Protein AF-A0A0F9ZQS3-F1 (afdb_monomer_lite)

Structure (mmCIF, N/CA/C/O backbone):
data_AF-A0A0F9ZQS3-F1
#
_entry.id   AF-A0A0F9ZQS3-F1
#
loop_
_atom_site.group_PDB
_atom_site.id
_atom_site.type_symbol
_atom_site.label_atom_id
_atom_site.label_alt_id
_atom_site.label_comp_id
_atom_site.label_asym_id
_atom_site.label_entity_id
_atom_site.label_seq_id
_atom_site.pdbx_PDB_ins_code
_atom_site.Cartn_x
_atom_site.Cartn_y
_atom_site.Cartn_z
_atom_site.occupancy
_atom_site.B_iso_or_equiv
_atom_site.auth_seq_id
_atom_site.auth_comp_id
_atom_site.auth_asym_id
_atom_site.auth_atom_id
_atom_site.pdbx_PDB_model_num
ATOM 1 N N . MET A 1 1 ? -24.249 8.507 38.087 1.00 80.94 1 MET A N 1
ATOM 2 C CA . MET A 1 1 ? -22.939 7.955 37.722 1.00 80.94 1 MET A CA 1
ATOM 3 C C . MET A 1 1 ? -21.894 8.918 38.220 1.00 80.94 1 MET A C 1
ATOM 5 O O . MET A 1 1 ? -21.803 10.030 37.707 1.00 80.94 1 MET A O 1
ATOM 9 N N . ASN A 1 2 ? -21.145 8.497 39.229 1.00 89.81 2 ASN A N 1
ATOM 10 C CA . ASN A 1 2 ? -20.009 9.247 39.745 1.00 89.81 2 ASN A CA 1
ATOM 11 C C . ASN A 1 2 ? -18.725 8.666 39.154 1.00 89.81 2 ASN A C 1
ATOM 13 O O . ASN A 1 2 ? -18.657 7.474 38.845 1.00 89.81 2 ASN A O 1
ATOM 17 N N . TYR A 1 3 ? -17.706 9.505 38.989 1.00 93.06 3 TYR A N 1
ATOM 18 C CA . TYR A 1 3 ? -16.389 9.044 38.575 1.00 93.06 3 TYR A CA 1
ATOM 19 C C . TYR A 1 3 ? -15.272 9.808 39.286 1.00 93.06 3 TYR A C 1
ATOM 21 O O . TYR A 1 3 ? -15.442 10.948 39.716 1.00 93.06 3 TYR A O 1
ATOM 29 N N . SER A 1 4 ? -14.112 9.169 39.391 1.00 93.81 4 SER A N 1
ATOM 30 C CA . SER A 1 4 ? -12.874 9.753 39.911 1.00 93.81 4 SER A CA 1
ATOM 31 C C . SER A 1 4 ? -11.750 9.518 38.911 1.00 93.81 4 SER A C 1
ATOM 33 O O . SER A 1 4 ? -11.665 8.440 38.332 1.00 93.81 4 SER A O 1
ATOM 35 N N . VAL A 1 5 ? -10.901 10.523 38.681 1.00 94.62 5 VAL A N 1
ATOM 36 C CA . VAL A 1 5 ? -9.809 10.453 37.699 1.00 94.62 5 VAL A CA 1
ATOM 37 C C . VAL A 1 5 ? -8.471 10.572 38.415 1.00 94.62 5 VAL A C 1
ATOM 39 O O . VAL A 1 5 ? -8.248 11.510 39.179 1.00 94.62 5 VAL A O 1
ATOM 42 N N . LYS A 1 6 ? -7.559 9.647 38.127 1.00 94.12 6 LYS A N 1
ATOM 43 C CA . LYS A 1 6 ? -6.174 9.650 38.592 1.00 94.12 6 LYS A CA 1
ATOM 44 C C . LYS A 1 6 ? -5.240 9.699 37.385 1.00 94.12 6 LYS A C 1
ATOM 46 O O . LYS A 1 6 ? -5.278 8.808 36.541 1.00 94.12 6 LYS A O 1
ATOM 51 N N . LYS A 1 7 ? -4.386 10.725 37.309 1.00 91.00 7 LYS A N 1
ATOM 52 C CA . LYS A 1 7 ? -3.303 10.789 36.314 1.00 91.00 7 LYS A CA 1
ATOM 53 C C . LYS A 1 7 ? -2.176 9.834 36.712 1.00 91.00 7 LYS A C 1
ATOM 55 O O . LYS A 1 7 ? -1.839 9.732 37.893 1.00 91.00 7 LYS A O 1
ATOM 60 N N . LEU A 1 8 ? -1.621 9.141 35.730 1.00 89.62 8 LEU A N 1
ATOM 61 C CA . LEU A 1 8 ? -0.512 8.201 35.849 1.00 89.62 8 LEU A CA 1
ATOM 62 C C . LEU A 1 8 ? 0.637 8.650 34.930 1.00 89.62 8 LEU A C 1
ATOM 64 O O . LEU A 1 8 ? 0.462 9.532 34.088 1.00 89.62 8 LEU A O 1
ATOM 68 N N . GLU A 1 9 ? 1.809 8.036 35.089 1.00 87.06 9 GLU A N 1
ATOM 69 C CA . GLU A 1 9 ? 2.960 8.259 34.205 1.00 87.06 9 GLU A CA 1
ATOM 70 C C . GLU A 1 9 ? 2.652 7.853 32.751 1.00 87.06 9 GLU A C 1
ATOM 72 O O . GLU A 1 9 ? 1.685 7.135 32.477 1.00 87.06 9 GLU A O 1
ATOM 77 N N . LYS A 1 10 ? 3.491 8.301 31.805 1.00 86.00 10 LYS A N 1
ATOM 78 C CA . LYS A 1 10 ? 3.390 7.954 30.371 1.00 86.00 10 LYS A CA 1
ATOM 79 C C . LYS A 1 10 ? 2.022 8.299 29.758 1.00 86.00 10 LYS A C 1
ATOM 81 O O . LYS A 1 10 ? 1.473 7.547 28.949 1.00 86.00 10 LYS A O 1
ATOM 86 N N . SER A 1 11 ? 1.454 9.431 30.183 1.00 90.62 11 SER A N 1
ATOM 87 C CA . SER A 1 11 ? 0.156 9.947 29.717 1.00 90.62 11 SER A CA 1
ATOM 88 C C . SER A 1 11 ? -1.007 8.969 29.895 1.00 90.62 11 SER A C 1
ATOM 90 O O . SER A 1 11 ? -1.906 8.894 29.056 1.00 90.62 11 SER A O 1
ATOM 92 N N . GLN A 1 12 ? -1.001 8.191 30.974 1.00 92.19 12 GLN A N 1
ATOM 93 C CA . GLN A 1 12 ? -2.113 7.309 31.309 1.00 92.19 12 GLN A CA 1
ATOM 94 C C . GLN A 1 12 ? -3.057 7.968 32.315 1.00 92.19 12 GLN A C 1
ATOM 96 O O . GLN A 1 12 ? -2.654 8.772 33.157 1.00 92.19 12 GLN A O 1
ATOM 101 N N . ILE A 1 13 ? -4.332 7.603 32.245 1.00 94.00 13 ILE A N 1
ATOM 102 C CA . ILE A 1 13 ? -5.320 7.921 33.274 1.00 94.00 13 ILE A CA 1
ATOM 103 C C . ILE A 1 13 ? -5.977 6.634 33.761 1.00 94.00 13 ILE A C 1
ATOM 105 O O . ILE A 1 13 ? -6.231 5.723 32.974 1.00 94.00 13 ILE A O 1
ATOM 109 N N . GLU A 1 14 ? -6.258 6.571 35.058 1.00 96.19 14 GLU A N 1
ATOM 110 C CA . GLU A 1 14 ? -7.150 5.586 35.664 1.00 96.19 14 GLU A CA 1
ATOM 111 C C . GLU A 1 14 ? -8.423 6.307 36.107 1.00 96.19 14 GLU A C 1
ATOM 113 O O . GLU A 1 14 ? -8.365 7.314 36.814 1.00 96.19 14 GLU A O 1
ATOM 118 N N . VAL A 1 15 ? -9.573 5.798 35.683 1.00 96.50 15 VAL A N 1
ATOM 119 C CA . VAL A 1 15 ? -10.887 6.361 35.975 1.00 96.50 15 VAL A CA 1
ATOM 120 C C . VAL A 1 15 ? -11.696 5.324 36.735 1.00 96.50 15 VAL A C 1
ATOM 122 O O . VAL A 1 15 ? -11.997 4.261 36.198 1.00 96.50 15 VAL A O 1
ATOM 125 N N . GLY A 1 16 ? -12.030 5.611 37.989 1.00 96.25 16 GLY A N 1
ATOM 126 C CA . GLY A 1 16 ? -12.940 4.788 38.780 1.00 96.25 16 GLY A CA 1
ATOM 127 C C . GLY A 1 16 ? -14.374 5.249 38.569 1.00 96.25 16 GLY A C 1
ATOM 128 O O . GLY A 1 16 ? -14.658 6.421 38.801 1.00 96.25 16 GLY A O 1
ATOM 129 N N . PHE A 1 17 ? -15.254 4.346 38.156 1.00 97.12 17 PHE A N 1
ATOM 130 C CA . PHE A 1 17 ? -16.676 4.587 37.938 1.00 97.12 17 PHE A CA 1
ATOM 131 C C . PHE A 1 17 ? -17.516 3.929 39.029 1.00 97.12 17 PHE A C 1
ATOM 133 O O . PHE A 1 17 ? -17.255 2.793 39.432 1.00 97.12 17 PHE A O 1
ATOM 140 N N . GLU A 1 18 ? -18.558 4.641 39.446 1.00 97.06 18 GLU A N 1
ATOM 141 C CA . GLU A 1 18 ? -19.598 4.153 40.343 1.00 97.06 18 GLU A CA 1
ATOM 142 C C . GLU A 1 18 ? -20.972 4.447 39.737 1.00 97.06 18 GLU A C 1
ATOM 144 O O . GLU A 1 18 ? -21.363 5.608 39.550 1.00 97.06 18 GLU A O 1
ATOM 149 N N . LEU A 1 19 ? -21.696 3.378 39.411 1.00 96.12 19 LEU A N 1
ATOM 150 C CA . LEU A 1 19 ? -23.098 3.445 39.010 1.00 96.12 19 LEU A CA 1
ATOM 151 C C . LEU A 1 19 ? -23.947 3.046 40.206 1.00 96.12 19 LEU A C 1
ATOM 153 O O . LEU A 1 19 ? -23.689 2.008 40.823 1.00 96.12 19 LEU A O 1
ATOM 157 N N . SER A 1 20 ? -24.962 3.854 40.511 1.00 96.19 20 SER A N 1
ATOM 158 C CA . SER A 1 20 ? -25.893 3.527 41.591 1.00 96.19 20 SER A CA 1
ATOM 159 C C . SER A 1 20 ? -26.651 2.229 41.289 1.00 96.19 20 SER A C 1
ATOM 161 O O . SER A 1 20 ? -26.634 1.721 40.164 1.00 96.19 20 SER A O 1
ATOM 163 N N . VAL A 1 21 ? -27.329 1.682 42.300 1.00 94.69 21 VAL A N 1
ATOM 164 C CA . VAL A 1 21 ? -28.137 0.464 42.135 1.00 94.69 21 VAL A CA 1
ATOM 165 C C . VAL A 1 21 ? -29.198 0.671 41.054 1.00 94.69 21 VAL A C 1
ATOM 167 O O . VAL A 1 21 ? -29.374 -0.189 40.198 1.00 94.69 21 VAL A O 1
ATOM 170 N N . GLU A 1 22 ? -29.855 1.831 41.050 1.00 94.31 22 GLU A N 1
ATOM 171 C CA . GLU A 1 22 ? -30.892 2.180 40.078 1.00 94.31 22 GLU A CA 1
ATOM 172 C C . GLU A 1 22 ? -30.323 2.276 38.659 1.00 94.31 22 GLU A C 1
ATOM 174 O O . GLU A 1 22 ? -30.902 1.735 37.719 1.00 94.31 22 GLU A O 1
ATOM 179 N N . GLU A 1 23 ? -29.162 2.920 38.502 1.00 93.50 23 GLU A N 1
ATOM 180 C CA . GLU A 1 23 ? -28.501 3.052 37.202 1.00 93.50 23 GLU A CA 1
ATOM 181 C C . GLU A 1 23 ? -28.057 1.695 36.656 1.00 93.50 23 GLU A C 1
ATOM 183 O O . GLU A 1 23 ? -28.230 1.422 35.468 1.00 93.50 23 GLU A O 1
ATOM 188 N N . PHE A 1 24 ? -27.490 0.835 37.507 1.00 95.00 24 PHE A N 1
ATOM 189 C CA . PHE A 1 24 ? -27.045 -0.491 37.092 1.00 95.00 24 PHE A CA 1
ATOM 190 C C . PHE A 1 24 ? -28.222 -1.420 36.771 1.00 95.00 24 PHE A C 1
ATOM 192 O O . PHE A 1 24 ? -28.154 -2.173 35.797 1.00 95.00 24 PHE A O 1
ATOM 199 N N . GLU A 1 25 ? -29.334 -1.312 37.501 1.00 93.44 25 GLU A N 1
ATOM 200 C CA . GLU A 1 25 ? -30.552 -2.078 37.226 1.00 93.44 25 GLU A CA 1
ATOM 201 C C . GLU A 1 25 ? -31.089 -1.803 35.811 1.00 93.44 25 GLU A C 1
ATOM 203 O O . GLU A 1 25 ? -31.511 -2.730 35.116 1.00 93.44 25 GLU A O 1
ATOM 208 N N . GLU A 1 26 ? -30.984 -0.571 35.300 1.00 94.38 26 GLU A N 1
ATOM 209 C CA . GLU A 1 26 ? -31.331 -0.297 33.900 1.00 94.38 26 GLU A CA 1
ATOM 210 C C . GLU A 1 26 ? -30.480 -1.093 32.902 1.00 94.38 26 GLU A C 1
ATOM 212 O O . GLU A 1 26 ? -30.973 -1.494 31.841 1.00 94.38 26 GLU A O 1
ATOM 217 N N . TYR A 1 27 ? -29.194 -1.290 33.197 1.00 94.56 27 TYR A N 1
ATOM 218 C CA . TYR A 1 27 ? -28.303 -2.085 32.354 1.00 94.56 27 TYR A CA 1
ATOM 219 C C . TYR A 1 27 ? -28.609 -3.576 32.462 1.00 94.56 27 TYR A C 1
ATOM 221 O O . TYR A 1 27 ? -28.583 -4.252 31.436 1.00 94.56 27 TYR A O 1
ATOM 229 N N . ILE A 1 28 ? -29.010 -4.067 33.637 1.00 92.12 28 ILE A N 1
ATOM 230 C CA . ILE A 1 28 ? -29.508 -5.440 33.815 1.00 92.12 28 ILE A CA 1
ATOM 231 C C . ILE A 1 28 ? -30.759 -5.670 32.958 1.00 92.12 28 ILE A C 1
ATOM 233 O O . ILE A 1 28 ? -30.853 -6.671 32.248 1.00 92.12 28 ILE A O 1
ATOM 237 N N . GLN A 1 29 ? -31.695 -4.717 32.930 1.00 90.81 29 GLN A N 1
ATOM 238 C CA . GLN A 1 29 ? -32.882 -4.815 32.074 1.00 90.81 29 GLN A CA 1
ATOM 239 C C . GLN A 1 29 ? -32.531 -4.794 30.576 1.00 90.81 29 GLN A C 1
ATOM 241 O O . GLN A 1 29 ? -33.141 -5.528 29.794 1.00 90.81 29 GLN A O 1
ATOM 246 N N . LYS A 1 30 ? -31.545 -3.985 30.166 1.00 91.50 30 LYS A N 1
ATOM 247 C CA . LYS A 1 30 ? -31.043 -3.944 28.779 1.00 91.50 30 LYS A CA 1
ATOM 248 C C . LYS A 1 30 ? -30.341 -5.253 28.397 1.00 91.50 30 LYS A C 1
ATOM 250 O O . LYS A 1 30 ? -30.607 -5.772 27.316 1.00 91.50 30 LYS A O 1
ATOM 255 N N . ALA A 1 31 ? -29.526 -5.814 29.288 1.00 91.25 31 ALA A N 1
ATOM 256 C CA . ALA A 1 31 ? -28.877 -7.110 29.102 1.00 91.25 31 ALA A CA 1
ATOM 257 C C . ALA A 1 31 ? -29.905 -8.243 28.980 1.00 91.25 31 ALA A C 1
ATOM 259 O O . ALA A 1 31 ? -29.825 -9.045 28.056 1.00 91.25 31 ALA A O 1
ATOM 260 N N . LEU A 1 32 ? -30.939 -8.262 29.830 1.00 88.19 32 LEU A N 1
ATOM 261 C CA . LEU A 1 32 ? -32.044 -9.225 29.731 1.00 88.19 32 LEU A CA 1
ATOM 262 C C . LEU A 1 32 ? -32.751 -9.165 28.372 1.00 88.19 32 LEU A C 1
ATOM 264 O O . LEU A 1 32 ? -33.081 -10.207 27.807 1.00 88.19 32 LEU A O 1
ATOM 268 N N . LEU A 1 33 ? -33.004 -7.962 27.848 1.00 87.00 33 LEU A N 1
ATOM 269 C CA . LEU A 1 33 ? -33.608 -7.786 26.524 1.00 87.00 33 LEU A CA 1
ATOM 270 C C . LEU A 1 33 ? -32.687 -8.303 25.414 1.00 87.00 33 LEU A C 1
ATOM 272 O O . LEU A 1 33 ? -33.154 -9.036 24.547 1.00 87.00 33 LEU A O 1
ATOM 276 N N . HIS A 1 34 ? -31.395 -7.979 25.480 1.00 86.69 34 HIS A N 1
ATOM 277 C CA . HIS A 1 34 ? -30.397 -8.442 24.517 1.00 86.69 34 HIS A CA 1
ATOM 278 C C . HIS A 1 34 ? -30.266 -9.977 24.513 1.00 86.69 34 HIS A C 1
ATOM 280 O O . HIS A 1 34 ? -30.333 -10.622 23.464 1.00 86.69 34 HIS A O 1
ATOM 286 N N . LEU A 1 35 ? -30.172 -10.590 25.693 1.00 85.81 35 LEU A N 1
ATOM 287 C CA . LEU A 1 35 ? -30.053 -12.041 25.849 1.00 85.81 35 LEU A CA 1
ATOM 288 C C . LEU A 1 35 ? -31.325 -12.772 25.400 1.00 85.81 35 LEU A C 1
ATOM 290 O O . LEU A 1 35 ? -31.248 -13.824 24.766 1.00 85.81 35 LEU A O 1
ATOM 294 N N . LYS A 1 36 ? -32.506 -12.199 25.645 1.00 84.19 36 LYS A N 1
ATOM 295 C CA . LYS A 1 36 ? -33.800 -12.768 25.232 1.00 84.19 36 LYS A CA 1
ATOM 296 C C . LYS A 1 36 ? -33.922 -12.992 23.715 1.00 84.19 36 LYS A C 1
ATOM 298 O O . LYS A 1 36 ? -34.665 -13.880 23.290 1.00 84.19 36 LYS A O 1
ATOM 303 N N . GLU A 1 37 ? -33.215 -12.217 22.895 1.00 81.50 37 GLU A N 1
ATOM 304 C CA . GLU A 1 37 ? -33.188 -12.401 21.436 1.00 81.50 37 GLU A CA 1
ATOM 305 C C . GLU A 1 37 ? -32.351 -13.619 21.006 1.00 81.50 37 GLU A C 1
ATOM 307 O O . GLU A 1 37 ? -32.616 -14.232 19.965 1.00 81.50 37 GLU A O 1
ATOM 312 N N . HIS A 1 38 ? -31.388 -14.022 21.835 1.00 79.75 38 HIS A N 1
ATOM 313 C CA . HIS A 1 38 ? -30.375 -15.022 21.500 1.00 79.75 38 HIS A CA 1
ATOM 314 C C . HIS A 1 38 ? -30.602 -16.377 22.188 1.00 79.75 38 HIS A C 1
ATOM 316 O O . HIS A 1 38 ? -30.245 -17.417 21.625 1.00 79.75 38 HIS A O 1
ATOM 322 N N . VAL A 1 39 ? -31.253 -16.388 23.354 1.00 78.88 39 VAL A N 1
ATOM 323 C CA . VAL A 1 39 ? -31.524 -17.599 24.142 1.00 78.88 39 VAL A CA 1
ATOM 324 C C . VAL A 1 39 ? -32.628 -18.445 23.493 1.00 78.88 39 VAL A C 1
ATOM 326 O O . VAL A 1 39 ? -33.702 -17.953 23.136 1.00 78.88 39 VAL A O 1
ATOM 329 N N . LYS A 1 40 ? -32.363 -19.747 23.338 1.00 76.06 40 LYS A N 1
ATOM 330 C CA . LYS A 1 40 ? -33.355 -20.752 22.929 1.00 76.06 40 LYS A CA 1
ATOM 331 C C . LYS A 1 40 ? -33.864 -21.470 24.176 1.00 76.06 40 LYS A C 1
ATOM 333 O O . LYS A 1 40 ? -33.066 -22.085 24.864 1.00 76.06 40 LYS A O 1
ATOM 338 N N . ILE A 1 41 ? -35.172 -21.414 24.422 1.00 78.88 41 ILE A N 1
ATOM 339 C CA . ILE A 1 41 ? -35.835 -22.187 25.481 1.00 78.88 41 ILE A CA 1
ATOM 340 C C . ILE A 1 41 ? -36.917 -23.053 24.842 1.00 78.88 41 ILE A C 1
ATOM 342 O O . ILE A 1 41 ? -37.718 -22.553 24.043 1.00 78.88 41 ILE A O 1
ATOM 346 N N . ASP A 1 42 ? -36.943 -24.337 25.195 1.00 74.81 42 ASP A N 1
ATOM 347 C CA . ASP A 1 42 ? -37.935 -25.287 24.697 1.00 74.81 42 ASP A CA 1
ATOM 348 C C . ASP A 1 42 ? -39.362 -24.826 25.036 1.00 74.81 42 ASP A C 1
ATOM 350 O O . ASP A 1 42 ? -39.672 -24.427 26.159 1.00 74.81 42 ASP A O 1
ATOM 354 N N . GLY A 1 43 ? -40.240 -24.838 24.030 1.00 77.69 43 GLY A N 1
ATOM 355 C CA . GLY A 1 43 ? -41.625 -24.365 24.144 1.00 77.69 43 GLY A CA 1
ATOM 356 C C . GLY A 1 43 ? -41.843 -22.872 23.860 1.00 77.69 43 GLY A C 1
ATOM 357 O O . GLY A 1 43 ? -42.996 -22.450 23.774 1.00 77.69 43 GLY A O 1
ATOM 358 N N . PHE A 1 44 ? -40.789 -22.073 23.638 1.00 77.12 44 PHE A N 1
ATOM 359 C CA . PHE A 1 44 ? -40.908 -20.642 23.326 1.00 77.12 44 PHE A CA 1
ATOM 360 C C . PHE A 1 44 ? -40.235 -20.266 22.001 1.00 77.12 44 PHE A C 1
ATOM 362 O O . PHE A 1 44 ? -39.130 -20.692 21.673 1.00 77.12 44 PHE A O 1
ATOM 369 N N . ARG A 1 45 ? -40.890 -19.391 21.227 1.00 75.19 45 ARG A N 1
ATOM 370 C CA . ARG A 1 45 ? -40.279 -18.771 20.042 1.00 75.19 45 ARG A CA 1
ATOM 371 C C . ARG A 1 45 ? -39.216 -17.759 20.493 1.00 75.19 45 ARG A C 1
ATOM 373 O O . ARG A 1 45 ? -39.478 -16.975 21.406 1.00 75.19 45 ARG A O 1
ATOM 380 N N . LYS A 1 46 ? -38.049 -17.746 19.830 1.00 72.06 46 LYS A N 1
ATOM 381 C CA . LYS A 1 46 ? -36.976 -16.752 20.054 1.00 72.06 46 LYS A CA 1
ATOM 382 C C . LYS A 1 46 ? -37.549 -15.332 20.142 1.00 72.06 46 LYS A C 1
ATOM 384 O O . LYS A 1 46 ? -38.392 -14.970 19.321 1.00 72.06 46 LYS A O 1
ATOM 389 N N . GLY A 1 47 ? -37.120 -14.562 21.142 1.00 71.69 47 GLY A N 1
ATOM 390 C CA . GLY A 1 47 ? -37.620 -13.207 21.399 1.00 71.69 47 GLY A CA 1
ATOM 391 C C . GLY A 1 47 ? -38.950 -13.120 22.165 1.00 71.69 47 GLY A C 1
ATOM 392 O O . GLY A 1 47 ? -39.312 -12.033 22.600 1.00 71.69 47 GLY A O 1
ATOM 393 N N . ASN A 1 48 ? -39.657 -14.229 22.419 1.00 79.31 48 ASN A N 1
ATOM 394 C CA . ASN A 1 48 ? -40.919 -14.250 23.185 1.00 79.31 48 ASN A CA 1
ATOM 395 C C . ASN A 1 48 ? -40.819 -14.992 24.527 1.00 79.31 48 ASN A C 1
ATOM 397 O O . ASN A 1 48 ? -41.830 -15.283 25.161 1.00 79.31 48 ASN A O 1
ATOM 401 N N . VAL A 1 49 ? -39.601 -15.264 24.990 1.00 81.25 49 VAL A N 1
ATOM 402 C CA . VAL A 1 49 ? -39.350 -15.897 26.288 1.00 81.25 49 VAL A CA 1
ATOM 403 C C . VAL A 1 49 ? -39.655 -14.910 27.441 1.00 81.25 49 VAL A C 1
ATOM 405 O O . VAL A 1 49 ? -39.272 -13.734 27.353 1.00 81.25 49 VAL A O 1
ATOM 408 N N . PRO A 1 50 ? -40.351 -15.324 28.518 1.00 82.81 50 PRO A N 1
ATOM 409 C CA . PRO A 1 50 ? -40.511 -14.525 29.737 1.00 82.81 50 PRO A CA 1
ATOM 410 C C . PRO A 1 50 ? -39.163 -14.207 30.406 1.00 82.81 50 PRO A C 1
ATOM 412 O O . PRO A 1 50 ? -38.283 -15.062 30.449 1.00 82.81 50 PRO A O 1
ATOM 415 N N . LYS A 1 51 ? -39.001 -12.996 30.962 1.00 80.19 51 LYS A N 1
ATOM 416 C CA . LYS A 1 51 ? -37.722 -12.525 31.540 1.00 80.19 51 LYS A CA 1
ATOM 417 C C . LYS A 1 51 ? -37.172 -13.450 32.633 1.00 80.19 51 LYS A C 1
ATOM 419 O O . LYS A 1 51 ? -35.986 -13.742 32.632 1.00 80.19 51 LYS A O 1
ATOM 424 N N . GLU A 1 52 ? -38.042 -13.952 33.505 1.00 81.62 52 GLU A N 1
ATOM 425 C CA . GLU A 1 52 ? -37.675 -14.859 34.603 1.00 81.62 52 GLU A CA 1
ATOM 426 C C . GLU A 1 52 ? -37.093 -16.187 34.098 1.00 81.62 52 GLU A C 1
ATOM 428 O O . GLU A 1 52 ? -36.182 -16.744 34.703 1.00 81.62 52 GLU A O 1
ATOM 433 N N . MET A 1 53 ? -37.582 -16.680 32.955 1.00 80.06 53 MET A N 1
ATOM 434 C CA . MET A 1 53 ? -37.067 -17.902 32.331 1.00 80.06 53 MET A CA 1
ATOM 435 C C . MET A 1 53 ? -35.722 -17.655 31.646 1.00 80.06 53 MET A C 1
ATOM 437 O O . MET A 1 53 ? -34.846 -18.507 31.722 1.00 80.06 53 MET A O 1
ATOM 441 N N . VAL A 1 54 ? -35.526 -16.475 31.043 1.00 81.38 54 VAL A N 1
ATOM 442 C CA . VAL A 1 54 ? -34.220 -16.067 30.496 1.00 81.38 54 VAL A CA 1
ATOM 443 C C . VAL A 1 54 ? -33.180 -15.947 31.610 1.00 81.38 54 VAL A C 1
ATOM 445 O O . VAL A 1 54 ? -32.084 -16.474 31.468 1.00 81.38 54 VAL A O 1
ATOM 448 N N . GLU A 1 55 ? -33.519 -15.307 32.733 1.00 81.88 55 GLU A N 1
ATOM 449 C CA . GLU A 1 55 ? -32.613 -15.172 33.884 1.00 81.88 55 GLU A CA 1
ATOM 450 C C . GLU A 1 55 ? -32.240 -16.541 34.475 1.00 81.88 55 GLU A C 1
ATOM 452 O O . GLU A 1 55 ? -31.079 -16.774 34.813 1.00 81.88 55 GLU A O 1
ATOM 457 N N . LYS A 1 56 ? -33.203 -17.468 34.546 1.00 84.19 56 LYS A N 1
ATOM 458 C CA . LYS A 1 56 ? -32.977 -18.831 35.042 1.00 84.19 56 LYS A CA 1
ATOM 459 C C . LYS A 1 56 ? -32.097 -19.671 34.110 1.00 84.19 56 LYS A C 1
ATOM 461 O O . LYS A 1 56 ? -31.276 -20.432 34.607 1.00 84.19 56 LYS A O 1
ATOM 466 N N . GLU A 1 57 ? -32.269 -19.530 32.797 1.00 84.81 57 GLU A N 1
ATOM 467 C CA . GLU A 1 57 ? -31.519 -20.288 31.785 1.00 84.81 57 GLU A CA 1
ATOM 468 C C . GLU A 1 57 ? -30.090 -19.760 31.599 1.00 84.81 57 GLU A C 1
ATOM 470 O O . GLU A 1 57 ? -29.139 -20.532 31.539 1.00 84.81 57 GLU A O 1
ATOM 475 N N . VAL A 1 58 ? -29.920 -18.435 31.526 1.00 83.50 58 VAL A N 1
ATOM 476 C CA . VAL A 1 58 ? -28.607 -17.798 31.316 1.00 83.50 58 VAL A CA 1
ATOM 477 C C . VAL A 1 58 ? -27.761 -17.825 32.588 1.00 83.50 58 VAL A C 1
ATOM 479 O O . VAL A 1 58 ? -26.531 -17.850 32.521 1.00 83.50 58 VAL A O 1
ATOM 482 N N . GLY A 1 59 ? -28.411 -17.846 33.749 1.00 86.06 59 GLY A N 1
ATOM 483 C CA . GLY A 1 59 ? -27.757 -17.748 35.041 1.00 86.06 59 GLY A CA 1
ATOM 484 C C . GLY A 1 59 ? -27.459 -16.298 35.421 1.00 86.06 59 GLY A C 1
ATOM 485 O O . GLY A 1 59 ? -27.138 -15.442 34.592 1.00 86.06 59 GLY A O 1
ATOM 486 N N . GLN A 1 60 ? -27.560 -16.024 36.721 1.00 86.56 60 GLN A N 1
ATOM 487 C CA . GLN A 1 60 ? -27.434 -14.677 37.275 1.00 86.56 60 GLN A CA 1
ATOM 488 C C . GLN A 1 60 ? -26.058 -14.048 37.006 1.00 86.56 60 GLN A C 1
ATOM 490 O O . GLN A 1 60 ? -25.970 -12.848 36.773 1.00 86.56 60 GLN A O 1
ATOM 495 N N . GLU A 1 61 ? -24.991 -14.846 37.022 1.00 86.81 61 GLU A N 1
ATOM 496 C CA . GLU A 1 61 ? -23.624 -14.370 36.793 1.00 86.81 61 GLU A CA 1
ATOM 497 C C . GLU A 1 61 ? -23.424 -13.852 35.364 1.00 86.81 61 GLU A C 1
ATOM 499 O O . GLU A 1 61 ? -23.006 -12.712 35.183 1.00 86.81 61 GLU A O 1
ATOM 504 N N . ASN A 1 62 ? -23.812 -14.636 34.355 1.00 87.62 62 ASN A N 1
ATOM 505 C CA . ASN A 1 62 ? -23.708 -14.244 32.947 1.00 87.62 62 ASN A CA 1
ATOM 506 C C . ASN A 1 62 ? -24.549 -13.002 32.638 1.00 87.62 62 ASN A C 1
ATOM 508 O O . ASN A 1 62 ? -24.105 -12.114 31.912 1.00 87.62 62 ASN A O 1
ATOM 512 N N . LEU A 1 63 ? -25.748 -12.908 33.224 1.00 90.38 63 LEU A N 1
ATOM 513 C CA . LEU A 1 63 ? -26.584 -11.719 33.089 1.00 90.38 63 LEU A CA 1
ATOM 514 C C . LEU A 1 63 ? -25.904 -10.475 33.676 1.00 90.38 63 LEU A C 1
ATOM 516 O O . LEU A 1 63 ? -25.940 -9.406 33.067 1.00 90.38 63 LEU A O 1
ATOM 520 N N . LEU A 1 64 ? -25.302 -10.603 34.861 1.00 92.62 64 LEU A N 1
ATOM 521 C CA . LEU A 1 64 ? -24.582 -9.502 35.492 1.00 92.62 64 LEU A CA 1
ATOM 522 C C . LEU A 1 64 ? -23.354 -9.099 34.671 1.00 92.62 64 LEU A C 1
ATOM 524 O O . LEU A 1 64 ? -23.142 -7.904 34.502 1.00 92.62 64 LEU A O 1
ATOM 528 N N . MET A 1 65 ? -22.594 -10.049 34.121 1.00 91.31 65 MET A N 1
ATOM 529 C CA . MET A 1 65 ? -21.443 -9.753 33.257 1.00 91.31 65 MET A CA 1
ATOM 530 C C . MET A 1 65 ? -21.858 -9.002 31.987 1.00 91.31 65 MET A C 1
ATOM 532 O O . MET A 1 65 ? -21.313 -7.937 31.714 1.00 91.31 65 MET A O 1
ATOM 536 N N . GLU A 1 66 ? -22.895 -9.468 31.284 1.00 91.88 66 GLU A N 1
ATOM 537 C CA . GLU A 1 66 ? -23.442 -8.787 30.099 1.00 91.88 66 GLU A CA 1
ATOM 538 C C . GLU A 1 66 ? -23.912 -7.357 30.434 1.00 91.88 66 GLU A C 1
ATOM 540 O O . GLU A 1 66 ? -23.642 -6.394 29.711 1.00 91.88 66 GLU A O 1
ATOM 545 N N . ALA A 1 67 ? -24.597 -7.190 31.570 1.00 93.94 67 ALA A N 1
ATOM 546 C CA . ALA A 1 67 ? -25.004 -5.877 32.061 1.00 93.94 67 ALA A CA 1
ATOM 547 C C . ALA A 1 67 ? -23.796 -4.990 32.395 1.00 93.94 67 ALA A C 1
ATOM 549 O O . ALA A 1 67 ? -23.812 -3.792 32.101 1.00 93.94 67 ALA A O 1
ATOM 550 N N . GLY A 1 68 ? -22.755 -5.576 32.990 1.00 94.00 68 GLY A N 1
ATOM 551 C CA . GLY A 1 68 ? -21.483 -4.933 33.294 1.00 94.00 68 GLY A CA 1
ATOM 552 C C . GLY A 1 68 ? -20.803 -4.405 32.037 1.00 94.00 68 GLY A C 1
ATOM 553 O O . GLY A 1 68 ? -20.477 -3.221 31.986 1.00 94.00 68 GLY A O 1
ATOM 554 N N . ASP A 1 69 ? -20.679 -5.221 30.995 1.00 93.44 69 ASP A N 1
ATOM 555 C CA . ASP A 1 69 ? -20.047 -4.835 29.728 1.00 93.44 69 ASP A CA 1
ATOM 556 C C . ASP A 1 69 ? -20.795 -3.687 29.038 1.00 93.44 69 ASP A C 1
ATOM 558 O O . ASP A 1 69 ? -20.192 -2.695 28.603 1.00 93.44 69 ASP A O 1
ATOM 562 N N . LEU A 1 70 ? -22.130 -3.761 28.998 1.00 94.06 70 LEU A N 1
ATOM 563 C CA . LEU A 1 70 ? -22.968 -2.679 28.478 1.00 94.06 70 LEU A CA 1
ATOM 564 C C . LEU A 1 70 ? -22.803 -1.388 29.291 1.00 94.06 70 LEU A C 1
ATOM 566 O O . LEU A 1 70 ? -22.719 -0.296 28.710 1.00 94.06 70 LEU A O 1
ATOM 570 N N . ALA A 1 71 ? -22.757 -1.504 30.620 1.00 95.12 71 ALA A N 1
ATOM 571 C CA . ALA A 1 71 ? -22.581 -0.379 31.528 1.00 95.12 71 ALA A CA 1
ATOM 572 C C . ALA A 1 71 ? -21.207 0.274 31.355 1.00 95.12 71 ALA A C 1
ATOM 574 O O . ALA A 1 71 ? -21.139 1.495 31.196 1.00 95.12 71 ALA A O 1
ATOM 575 N N . VAL A 1 72 ? -20.133 -0.517 31.309 1.00 94.81 72 VAL A N 1
ATOM 576 C CA . VAL A 1 72 ? -18.758 -0.058 31.070 1.00 94.81 72 VAL A CA 1
ATOM 577 C C . VAL A 1 72 ? -18.681 0.695 29.749 1.00 94.81 72 VAL A C 1
ATOM 579 O O . VAL A 1 72 ? -18.256 1.852 29.727 1.00 94.81 72 VAL A O 1
ATOM 582 N N . LYS A 1 73 ? -19.151 0.085 28.652 1.00 93.94 73 LYS A N 1
ATOM 583 C CA . LYS A 1 73 ? -19.059 0.664 27.306 1.00 93.94 73 LYS A CA 1
ATOM 584 C C . LYS A 1 73 ? -19.748 2.025 27.220 1.00 93.94 73 LYS A C 1
ATOM 586 O O . LYS A 1 73 ? -19.169 2.975 26.693 1.00 93.94 73 LYS A O 1
ATOM 591 N N . LYS A 1 74 ? -20.970 2.146 27.753 1.00 94.62 74 LYS A N 1
ATOM 592 C CA . LYS A 1 74 ? -21.714 3.418 27.727 1.00 94.62 74 LYS A CA 1
ATOM 593 C C . LYS A 1 74 ? -21.126 4.464 28.666 1.00 94.62 74 LYS A C 1
ATOM 595 O O . LYS A 1 74 ? -21.000 5.623 28.273 1.00 94.62 74 LYS A O 1
ATOM 600 N N . SER A 1 75 ? -20.763 4.065 29.880 1.00 94.75 75 SER A N 1
ATOM 601 C CA . SER A 1 75 ? -20.224 4.970 30.901 1.00 94.75 75 SER A CA 1
ATOM 602 C C . SER A 1 75 ? -18.876 5.551 30.479 1.00 94.75 75 SER A C 1
ATOM 604 O O . SER A 1 75 ? -18.672 6.761 30.567 1.00 94.75 75 SER A O 1
ATOM 606 N N . TYR A 1 76 ? -17.991 4.713 29.932 1.00 94.50 76 TYR A N 1
ATOM 607 C CA . TYR A 1 76 ? -16.704 5.148 29.401 1.00 94.50 76 TYR A CA 1
ATOM 608 C C . TYR A 1 76 ? -16.864 6.076 28.189 1.00 94.50 76 TYR A C 1
ATOM 610 O O . TYR A 1 76 ? -16.282 7.158 28.176 1.00 94.50 76 TYR A O 1
ATOM 618 N N . ALA A 1 77 ? -17.701 5.716 27.207 1.00 93.88 77 ALA A N 1
ATOM 619 C CA . ALA A 1 77 ? -17.937 6.559 26.028 1.00 93.88 77 ALA A CA 1
ATOM 620 C C . ALA A 1 77 ? -18.487 7.948 26.402 1.00 93.88 77 ALA A C 1
ATOM 622 O O . ALA A 1 77 ? -18.037 8.969 25.870 1.00 93.88 77 ALA A O 1
ATOM 623 N N . LYS A 1 78 ? -19.426 7.987 27.357 1.00 94.19 78 LYS A N 1
ATOM 624 C CA . LYS A 1 78 ? -19.971 9.230 27.912 1.00 94.19 78 LYS A CA 1
ATOM 625 C C . LYS A 1 78 ? -18.873 10.071 28.567 1.00 94.19 78 LYS A C 1
ATOM 627 O O . LYS A 1 78 ? -18.724 11.238 28.216 1.00 94.19 78 LYS A O 1
ATOM 632 N N . PHE A 1 79 ? -18.060 9.466 29.434 1.00 94.56 79 PHE A N 1
ATOM 633 C CA . PHE A 1 79 ? -16.942 10.144 30.092 1.00 94.56 79 PHE A CA 1
ATOM 634 C C . PHE A 1 79 ? -15.933 10.727 29.092 1.00 94.56 79 PHE A C 1
ATOM 636 O O . PHE A 1 79 ? -15.535 11.884 29.238 1.00 94.56 79 PHE A O 1
ATOM 643 N N . VAL A 1 80 ? -15.558 9.969 28.055 1.00 94.00 80 VAL A N 1
ATOM 644 C CA . VAL A 1 80 ? -14.637 10.430 27.001 1.00 94.00 80 VAL A CA 1
ATOM 645 C C . VAL A 1 80 ? -15.196 11.656 26.277 1.00 94.00 80 VAL A C 1
ATOM 647 O O . VAL A 1 80 ? -14.470 12.627 26.076 1.00 94.00 80 VAL A O 1
ATOM 650 N N . THR A 1 81 ? -16.488 11.647 25.939 1.00 93.31 81 THR A N 1
ATOM 651 C CA . THR A 1 81 ? -17.137 12.754 25.218 1.00 93.31 81 THR A CA 1
ATOM 652 C C . THR A 1 81 ? -17.284 13.999 26.095 1.00 93.31 81 THR A C 1
ATOM 654 O O . THR A 1 81 ? -16.933 15.096 25.665 1.00 93.31 81 THR A O 1
ATOM 657 N N . GLU A 1 82 ? -17.752 13.845 27.337 1.00 93.50 82 GLU A N 1
ATOM 658 C CA . GLU A 1 82 ? -17.956 14.963 28.273 1.00 93.50 82 GLU A CA 1
ATOM 659 C C . GLU A 1 82 ? -16.641 15.661 28.640 1.00 93.50 82 GLU A C 1
ATOM 661 O O . GLU A 1 82 ? -16.598 16.886 28.748 1.00 93.50 82 GLU A O 1
ATOM 666 N N . ASN A 1 83 ? -15.555 14.894 28.764 1.00 91.50 83 ASN A N 1
ATOM 667 C CA . ASN A 1 83 ? -14.234 15.420 29.106 1.00 91.50 83 ASN A CA 1
ATOM 668 C C . ASN A 1 83 ? -13.371 15.729 27.870 1.00 91.50 83 ASN A C 1
ATOM 670 O O . ASN A 1 83 ? -12.211 16.103 28.026 1.00 91.50 83 ASN A O 1
ATOM 674 N N . LYS A 1 84 ? -13.922 15.585 26.651 1.00 90.75 84 LYS A N 1
ATOM 675 C CA . LYS A 1 84 ? -13.229 15.803 25.365 1.00 90.75 84 LYS A CA 1
ATOM 676 C C . LYS A 1 84 ? -11.867 15.101 25.294 1.00 90.75 84 LYS A C 1
ATOM 678 O O . LYS A 1 84 ? -10.888 15.666 24.810 1.00 90.75 84 LYS A O 1
ATOM 683 N N . LEU A 1 85 ? -11.805 13.882 25.823 1.00 90.44 85 LEU A N 1
ATOM 684 C CA . LEU A 1 85 ? -10.574 13.106 25.870 1.00 90.44 85 LEU A CA 1
ATOM 685 C C . LEU A 1 85 ? -10.281 12.487 24.508 1.00 90.44 85 LEU A C 1
ATOM 687 O O . LEU A 1 85 ? -11.184 12.062 23.792 1.00 90.44 85 LEU A O 1
ATOM 691 N N . GLU A 1 86 ? -8.997 12.377 24.193 1.00 90.06 86 GLU A N 1
ATOM 692 C CA . GLU A 1 86 ? -8.507 11.696 22.999 1.00 90.06 86 GLU A CA 1
ATOM 693 C C . GLU A 1 86 ? -7.741 10.428 23.431 1.00 90.06 86 GLU A C 1
ATOM 695 O O . GLU A 1 86 ? -6.523 10.488 23.643 1.00 90.06 86 GLU A O 1
ATOM 700 N N . PRO A 1 87 ? -8.441 9.298 23.668 1.00 92.50 87 PRO A N 1
ATOM 701 C CA . PRO A 1 87 ? -7.816 8.054 24.104 1.00 92.50 87 PRO A CA 1
ATOM 702 C C . PRO A 1 87 ? -6.997 7.393 22.988 1.00 92.50 87 PRO A C 1
ATOM 704 O O . PRO A 1 87 ? -7.311 7.500 21.803 1.00 92.50 87 PRO A O 1
ATOM 707 N N . ILE A 1 88 ? -5.950 6.676 23.388 1.00 90.62 88 ILE A N 1
ATOM 708 C CA . ILE A 1 88 ? -5.002 5.977 22.522 1.00 90.62 88 ILE A CA 1
ATOM 709 C C . ILE A 1 88 ? -5.139 4.474 22.772 1.00 90.62 88 ILE A C 1
ATOM 711 O O . ILE A 1 88 ? -4.676 3.946 23.789 1.00 90.62 88 ILE A O 1
ATOM 715 N N . GLY A 1 89 ? -5.739 3.783 21.804 1.00 85.31 89 GLY A N 1
ATOM 716 C CA . GLY A 1 89 ? -5.999 2.346 21.868 1.00 85.31 89 GLY A CA 1
ATOM 71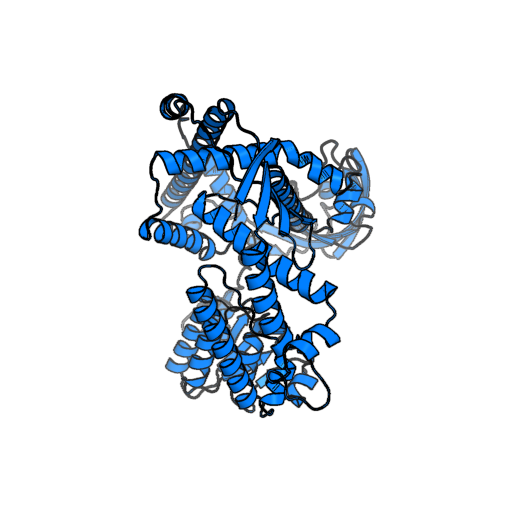7 C C . GLY A 1 89 ? -7.150 1.977 22.805 1.00 85.31 89 GLY A C 1
ATOM 718 O O . GLY A 1 89 ? -7.872 2.836 23.310 1.00 85.31 89 GLY A O 1
ATOM 719 N N . GLU A 1 90 ? -7.324 0.675 23.025 1.00 87.69 90 GLU A N 1
ATOM 720 C CA . GLU A 1 90 ? -8.402 0.165 23.870 1.00 87.69 90 GLU A CA 1
ATOM 721 C C . GLU A 1 90 ? -8.114 0.372 25.370 1.00 87.69 90 GLU A C 1
ATOM 723 O O . GLU A 1 90 ? -6.951 0.267 25.799 1.00 87.69 90 GLU A O 1
ATOM 728 N N . PRO A 1 91 ? -9.153 0.688 26.168 1.00 91.81 91 PRO A N 1
ATOM 729 C CA . PRO A 1 91 ? -9.045 0.783 27.616 1.00 91.81 91 PRO A CA 1
ATOM 730 C C . PRO A 1 91 ? -8.882 -0.593 28.274 1.00 91.81 91 PRO A C 1
ATOM 732 O O . PRO A 1 91 ? -9.567 -1.548 27.924 1.00 91.81 91 PRO A O 1
ATOM 735 N N . GLU A 1 92 ? -8.049 -0.664 29.307 1.00 94.12 92 GLU A N 1
ATOM 736 C CA . GLU A 1 92 ? -8.019 -1.786 30.246 1.00 94.12 92 GLU A CA 1
ATOM 737 C C . GLU A 1 92 ? -9.138 -1.600 31.274 1.00 94.12 92 GLU A C 1
ATOM 739 O O . GLU A 1 92 ? -9.184 -0.586 31.977 1.00 94.12 92 GLU A O 1
ATOM 744 N N . VAL A 1 93 ? -10.048 -2.568 31.367 1.00 95.19 93 VAL A N 1
ATOM 745 C CA . VAL A 1 93 ? -11.197 -2.513 32.276 1.00 95.19 93 VAL A CA 1
ATOM 746 C C . VAL A 1 93 ? -11.011 -3.522 33.400 1.00 95.19 93 VAL A C 1
ATOM 748 O O . VAL A 1 93 ? -10.757 -4.698 33.160 1.00 95.19 93 VAL A O 1
ATOM 751 N N . GLN A 1 94 ? -11.190 -3.069 34.638 1.00 95.88 94 GLN A N 1
ATOM 752 C CA . GLN A 1 94 ? -11.207 -3.920 35.820 1.00 95.88 94 GLN A CA 1
ATOM 753 C C . GLN A 1 94 ? -12.532 -3.747 36.562 1.00 95.88 94 GLN A C 1
ATOM 755 O O . GLN A 1 94 ? -12.799 -2.685 37.129 1.00 95.88 94 GLN A O 1
ATOM 760 N N . ILE A 1 95 ? -13.350 -4.798 36.611 1.00 94.81 95 ILE A N 1
ATOM 761 C CA . ILE A 1 95 ? -14.549 -4.819 37.453 1.00 94.81 95 ILE A CA 1
ATOM 762 C C . ILE A 1 95 ? -14.114 -4.975 38.915 1.00 94.81 95 ILE A C 1
ATOM 764 O O . ILE A 1 95 ? -13.461 -5.950 39.278 1.00 94.81 95 ILE A O 1
ATOM 768 N N . VAL A 1 96 ? -14.454 -3.996 39.754 1.00 94.94 96 VAL A N 1
ATOM 769 C CA . VAL A 1 96 ? -14.108 -3.981 41.186 1.00 94.94 96 VAL A CA 1
ATOM 770 C C . VAL A 1 96 ? -15.216 -4.625 42.014 1.00 94.94 96 VAL A C 1
ATOM 772 O O . VAL A 1 96 ? -14.937 -5.381 42.941 1.00 94.94 96 VAL A O 1
ATOM 775 N N . LYS A 1 97 ? -16.479 -4.325 41.695 1.00 94.25 97 LYS A N 1
ATOM 776 C CA . LYS A 1 97 ? -17.644 -4.891 42.378 1.00 94.25 97 LYS A CA 1
ATOM 777 C C . LYS A 1 97 ? -18.803 -5.026 41.405 1.00 94.25 97 LYS A C 1
ATOM 779 O O . LYS A 1 97 ? -19.219 -4.034 40.814 1.00 94.25 97 LYS A O 1
ATOM 784 N N . ILE A 1 98 ? -19.351 -6.233 41.313 1.00 94.25 98 ILE A N 1
ATOM 785 C CA . ILE A 1 98 ? -20.559 -6.528 40.550 1.00 94.25 98 ILE A CA 1
ATOM 786 C C . ILE A 1 98 ? -21.425 -7.517 41.329 1.00 94.25 98 ILE A C 1
A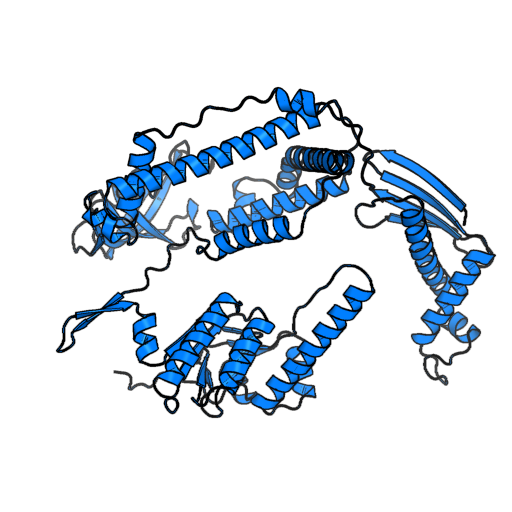TOM 788 O O . ILE A 1 98 ? -20.997 -8.620 41.656 1.00 94.25 98 ILE A O 1
ATOM 792 N N . ALA A 1 99 ? -22.625 -7.088 41.709 1.00 91.62 99 ALA A N 1
ATOM 793 C CA . ALA A 1 99 ? -23.591 -7.924 42.411 1.00 91.62 99 ALA A CA 1
ATOM 794 C C . ALA A 1 99 ? -24.994 -7.329 42.264 1.00 91.62 99 ALA A C 1
ATOM 796 O O . ALA A 1 99 ? -25.159 -6.110 42.229 1.00 91.62 99 ALA A O 1
ATOM 797 N N . LYS A 1 100 ? -26.018 -8.187 42.233 1.00 87.12 100 LYS A N 1
ATOM 798 C CA . LYS A 1 100 ? -27.420 -7.747 42.200 1.00 87.12 100 LYS A CA 1
ATOM 799 C C . LYS A 1 100 ? -27.742 -6.917 43.452 1.00 87.12 100 LYS A C 1
ATOM 801 O O . LYS A 1 100 ? -27.275 -7.235 44.548 1.00 87.12 100 LYS A O 1
ATOM 806 N N . GLY A 1 101 ? -28.500 -5.834 43.284 1.00 89.31 101 GLY A N 1
ATOM 807 C CA . GLY A 1 101 ? -28.865 -4.920 44.375 1.00 89.31 101 GLY A CA 1
ATOM 808 C C . GLY A 1 101 ? -27.700 -4.117 44.971 1.00 89.31 101 GLY A C 1
ATOM 809 O O . GLY A 1 101 ? -27.863 -3.510 46.025 1.00 89.31 101 GLY A O 1
ATOM 810 N N . ASN A 1 102 ? -26.524 -4.122 44.336 1.00 93.19 102 ASN A N 1
ATOM 811 C CA . ASN A 1 102 ? -25.365 -3.331 44.742 1.00 93.19 102 ASN A CA 1
ATOM 812 C C . ASN A 1 102 ? -24.944 -2.375 43.613 1.00 93.19 102 ASN A C 1
ATOM 814 O O . ASN A 1 102 ? -25.178 -2.685 42.445 1.00 93.19 102 ASN A O 1
ATOM 818 N N . PRO A 1 103 ? -24.283 -1.250 43.941 1.00 93.94 103 PRO A N 1
ATOM 819 C CA . PRO A 1 103 ? -23.638 -0.403 42.943 1.00 93.94 103 PRO A CA 1
ATOM 820 C C . PRO A 1 103 ? -22.617 -1.191 42.115 1.00 93.94 103 PRO A C 1
ATOM 822 O O . PRO A 1 103 ? -21.877 -2.018 42.667 1.00 93.94 103 PRO A O 1
ATOM 825 N N . LEU A 1 104 ? -22.551 -0.903 40.814 1.00 96.31 104 LEU A N 1
ATOM 826 C CA . LEU A 1 104 ? -21.486 -1.403 39.946 1.00 96.31 104 LEU A CA 1
ATOM 827 C C . LEU A 1 104 ? -20.268 -0.490 40.097 1.00 96.31 104 LEU A C 1
ATOM 829 O O . LEU A 1 104 ? -20.349 0.711 39.823 1.00 96.31 104 LEU A O 1
ATOM 833 N N . LEU A 1 105 ? -19.138 -1.079 40.490 1.00 97.19 105 LEU A N 1
ATOM 834 C CA . LEU A 1 105 ? -17.852 -0.394 40.584 1.00 97.19 105 LEU A CA 1
ATOM 835 C C . LEU A 1 105 ? -16.878 -1.003 39.585 1.00 97.19 105 LEU A C 1
ATOM 837 O O . LEU A 1 105 ? -16.629 -2.211 39.611 1.00 97.19 105 LEU A O 1
ATOM 841 N N . PHE A 1 106 ? -16.274 -0.172 38.747 1.00 96.88 106 PHE A N 1
ATOM 842 C CA . PHE A 1 106 ? -15.218 -0.606 37.837 1.00 96.88 106 PHE A CA 1
ATOM 843 C C . PHE A 1 106 ? -14.196 0.501 37.614 1.00 96.88 106 PHE A C 1
ATOM 845 O O . PHE A 1 106 ? -14.461 1.681 37.836 1.00 96.88 106 PHE A O 1
ATOM 852 N N . LYS A 1 107 ? -13.005 0.108 37.182 1.00 97.25 107 LYS A N 1
ATOM 853 C CA . LYS A 1 107 ? -11.921 1.008 36.816 1.00 97.25 107 LYS A CA 1
ATOM 854 C C . LYS A 1 107 ? -11.606 0.862 35.343 1.00 97.25 107 LYS A C 1
ATOM 856 O O . LYS A 1 107 ? -11.635 -0.243 34.808 1.00 97.25 107 LYS A O 1
ATOM 861 N N . VAL A 1 108 ? -11.273 1.979 34.717 1.00 96.38 108 VAL A N 1
ATOM 862 C CA . VAL A 1 108 ? -10.791 2.038 33.343 1.00 96.38 108 VAL A CA 1
ATOM 863 C C . VAL A 1 108 ? -9.422 2.685 33.335 1.00 96.38 108 VAL A C 1
ATOM 865 O O . VAL A 1 108 ? -9.284 3.822 33.780 1.00 96.38 108 VAL A O 1
ATOM 868 N N . LYS A 1 109 ? -8.422 1.997 32.797 1.00 95.44 109 LYS A N 1
ATOM 869 C CA . LYS A 1 109 ? -7.090 2.544 32.567 1.00 95.44 109 LYS A CA 1
ATOM 870 C C . LYS A 1 109 ? -6.855 2.705 31.070 1.00 95.44 109 LYS A C 1
ATOM 872 O O . LYS A 1 109 ? -7.043 1.769 30.300 1.00 95.44 109 LYS A O 1
ATOM 877 N N . VAL A 1 110 ? -6.461 3.898 30.635 1.00 93.94 110 VAL A N 1
ATOM 878 C CA . VAL A 1 110 ? -6.257 4.188 29.209 1.00 93.94 110 VAL A CA 1
ATOM 879 C C . VAL A 1 110 ? -5.161 5.231 29.008 1.00 93.94 110 VAL A C 1
ATOM 881 O O . VAL A 1 110 ? -4.998 6.140 29.822 1.00 93.94 110 VAL A O 1
ATOM 884 N N . SER A 1 111 ? -4.398 5.099 27.924 1.00 93.62 111 SER A N 1
ATOM 885 C CA . SER A 1 111 ?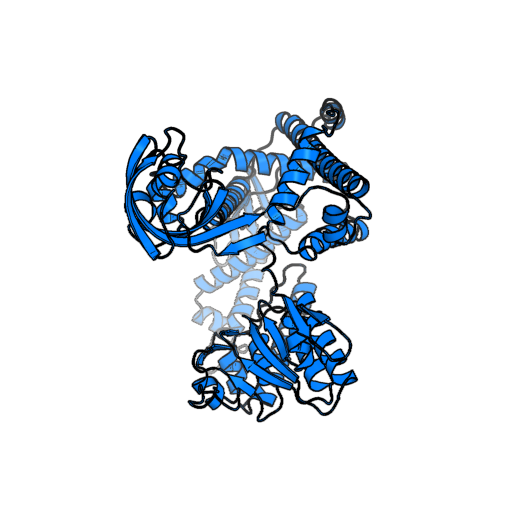 -3.475 6.141 27.469 1.00 93.62 111 SER A CA 1
ATOM 886 C C . SER A 1 111 ? -4.265 7.254 26.791 1.00 93.62 111 SER A C 1
ATOM 888 O O . SER A 1 111 ? -5.169 6.978 26.010 1.00 93.62 111 SER A O 1
ATOM 890 N N . VAL A 1 112 ? -3.934 8.508 27.063 1.00 93.00 112 VAL A N 1
ATOM 891 C CA . VAL A 1 112 ? -4.558 9.678 26.434 1.00 93.00 112 VAL A CA 1
ATOM 892 C C . VAL A 1 112 ? -3.489 10.545 25.796 1.00 93.00 112 VAL A C 1
ATOM 894 O O . VAL A 1 112 ? -2.324 10.505 26.199 1.00 93.00 112 VAL A O 1
ATOM 897 N N . LEU A 1 113 ? -3.867 11.328 24.787 1.00 92.12 113 LEU A N 1
ATOM 898 C CA . LEU A 1 113 ? -2.941 12.313 24.240 1.00 92.12 113 LEU A CA 1
ATOM 899 C C . LEU A 1 113 ? -2.533 13.326 25.326 1.00 92.12 113 LEU A C 1
ATOM 901 O O . LEU A 1 113 ? -3.399 13.812 26.056 1.00 92.12 113 LEU A O 1
ATOM 905 N N . PRO A 1 114 ? -1.231 13.640 25.445 1.00 90.69 114 PRO A N 1
ATOM 906 C CA . PRO A 1 114 ? -0.743 14.570 26.449 1.00 90.69 114 PRO A CA 1
ATOM 907 C C . PRO A 1 114 ? -1.115 16.010 26.099 1.00 90.69 114 PRO A C 1
ATOM 909 O O . PRO A 1 114 ? -1.122 16.403 24.929 1.00 90.69 114 PRO A O 1
ATOM 912 N N . ASP A 1 115 ? -1.328 16.817 27.135 1.00 85.19 115 ASP A N 1
ATOM 913 C CA . ASP A 1 115 ? -1.360 18.269 27.007 1.00 85.19 115 ASP A CA 1
ATOM 914 C C . ASP A 1 115 ? 0.068 18.783 26.781 1.00 85.19 115 ASP A C 1
ATOM 916 O O . ASP A 1 115 ? 0.988 18.449 27.530 1.00 85.19 115 ASP A O 1
ATOM 920 N N . ILE A 1 116 ? 0.264 19.583 25.729 1.00 91.44 116 ILE A N 1
ATOM 921 C CA . ILE A 1 116 ? 1.585 20.082 25.332 1.00 91.44 116 ILE A CA 1
ATOM 922 C C . ILE A 1 116 ? 1.611 21.607 25.390 1.00 91.44 116 ILE A C 1
ATOM 924 O O . ILE A 1 116 ? 0.912 22.290 24.637 1.00 91.44 116 ILE A O 1
ATOM 928 N N . GLU A 1 117 ? 2.493 22.136 26.237 1.00 91.88 117 GLU A N 1
ATOM 929 C CA . GLU A 1 117 ? 2.834 23.556 26.271 1.00 91.88 117 GLU A CA 1
ATOM 930 C C . GLU A 1 117 ? 3.950 23.856 25.266 1.00 91.88 117 GLU A C 1
ATOM 932 O O . GLU A 1 117 ? 5.061 23.324 25.347 1.00 91.88 117 GLU A O 1
ATOM 937 N N . LEU A 1 118 ? 3.653 24.711 24.286 1.00 94.06 118 LEU A N 1
ATOM 938 C CA . LEU A 1 118 ? 4.610 25.065 23.244 1.00 94.06 118 LEU A CA 1
ATOM 939 C C . LEU A 1 118 ? 5.514 26.231 23.682 1.00 94.06 118 LEU A C 1
ATOM 941 O O . LEU A 1 118 ? 5.012 27.252 24.156 1.00 94.06 118 LEU A O 1
ATOM 945 N N . PRO A 1 119 ? 6.841 26.154 23.459 1.00 93.31 119 PRO A N 1
ATOM 946 C CA . PRO A 1 119 ? 7.736 27.297 23.613 1.00 93.31 119 PRO A CA 1
ATOM 947 C C . PRO A 1 119 ? 7.466 28.334 22.511 1.00 93.31 119 PRO A C 1
ATOM 949 O O . PRO A 1 119 ? 6.653 28.117 21.619 1.00 93.31 119 PRO A O 1
ATOM 952 N N . ASN A 1 120 ? 8.203 29.450 22.490 1.00 94.88 120 ASN A N 1
ATOM 953 C CA . ASN A 1 120 ? 8.150 30.395 21.366 1.00 94.88 120 ASN A CA 1
ATOM 954 C C . ASN A 1 120 ? 8.771 29.780 20.089 1.00 94.88 120 ASN A C 1
ATOM 956 O O . ASN A 1 120 ? 9.926 30.043 19.739 1.00 94.88 120 ASN A O 1
ATOM 960 N N . TYR A 1 121 ? 8.000 28.933 19.406 1.00 94.69 121 TYR A N 1
ATOM 961 C CA . TYR A 1 121 ? 8.421 28.156 18.242 1.00 94.69 121 TYR A CA 1
ATOM 962 C C . TYR A 1 121 ? 8.727 29.034 17.030 1.00 94.69 121 TYR A C 1
ATOM 964 O O . TYR A 1 121 ? 9.645 28.709 16.283 1.00 94.69 121 TYR A O 1
ATOM 972 N N . LYS A 1 122 ? 8.054 30.184 16.869 1.00 94.31 122 LYS A N 1
ATOM 973 C CA . LYS A 1 122 ? 8.334 31.147 15.786 1.00 94.31 122 LYS A CA 1
ATOM 974 C C . LYS A 1 122 ? 9.766 31.686 15.872 1.00 94.31 122 LYS A C 1
ATOM 976 O O . LYS A 1 122 ? 10.485 31.679 14.874 1.00 94.31 122 LYS A O 1
ATOM 981 N N . LYS A 1 123 ? 10.221 32.062 17.075 1.00 95.38 123 LYS A N 1
ATOM 982 C CA . LYS A 1 123 ? 11.606 32.513 17.317 1.00 95.38 123 LYS A CA 1
ATOM 983 C C . LYS A 1 123 ? 12.636 31.396 17.128 1.00 95.38 123 LYS A C 1
ATOM 985 O O . LYS A 1 123 ? 13.756 31.662 16.709 1.00 95.38 123 LYS A O 1
ATOM 990 N N . ILE A 1 124 ? 12.288 30.156 17.468 1.00 93.31 124 ILE A N 1
ATOM 991 C CA . ILE A 1 124 ? 13.182 29.002 17.280 1.00 93.31 124 ILE A CA 1
ATOM 992 C C . ILE A 1 124 ? 13.318 28.683 15.785 1.00 93.31 124 ILE A C 1
ATOM 994 O O . ILE A 1 124 ? 14.432 28.518 15.290 1.00 93.31 124 ILE A O 1
ATOM 998 N N . ALA A 1 125 ? 12.202 28.660 15.053 1.00 91.62 125 ALA A N 1
ATOM 999 C CA . ALA A 1 125 ? 12.176 28.373 13.623 1.00 91.62 125 ALA A CA 1
ATOM 1000 C C . ALA A 1 125 ? 12.949 29.417 12.802 1.00 91.62 125 ALA A C 1
ATOM 1002 O O . ALA A 1 125 ? 13.681 29.050 11.885 1.00 91.62 125 ALA A O 1
ATOM 1003 N N . SER A 1 126 ? 12.880 30.703 13.171 1.00 92.12 126 SER A N 1
ATOM 1004 C CA . SER A 1 126 ? 13.609 31.774 12.475 1.00 92.12 126 SER A CA 1
ATOM 1005 C C . SER A 1 126 ? 15.137 31.678 12.593 1.00 92.12 126 SER A C 1
ATOM 1007 O O . SER A 1 126 ? 15.851 32.371 11.873 1.00 92.12 126 SER A O 1
ATOM 1009 N N . GLN A 1 127 ? 15.665 30.855 13.506 1.00 92.94 127 GLN A N 1
ATOM 1010 C CA . GLN A 1 127 ? 17.108 30.633 13.663 1.00 92.94 127 GLN A CA 1
ATOM 1011 C C . GLN A 1 127 ? 17.662 29.577 12.696 1.00 92.94 127 GLN A C 1
ATOM 1013 O O . GLN A 1 127 ? 18.880 29.407 12.609 1.00 92.94 127 GLN A O 1
ATOM 1018 N N . VAL A 1 128 ? 16.795 28.847 11.987 1.00 92.44 128 VAL A N 1
ATOM 1019 C CA . VAL A 1 128 ? 17.200 27.847 10.995 1.00 92.44 128 VAL A CA 1
ATOM 1020 C C . VAL A 1 128 ? 17.584 28.558 9.699 1.00 92.44 128 VAL A C 1
ATOM 1022 O O . VAL A 1 128 ? 16.755 29.185 9.041 1.00 92.44 128 VAL A O 1
ATOM 1025 N N . LYS A 1 129 ? 18.869 28.479 9.339 1.00 90.44 129 LYS A N 1
ATOM 1026 C CA . LYS A 1 129 ? 19.413 29.122 8.138 1.00 90.44 129 LYS A CA 1
ATOM 1027 C C . LYS A 1 129 ? 19.118 28.282 6.896 1.00 90.44 129 LYS A C 1
ATOM 1029 O O . LYS A 1 129 ? 19.132 27.054 6.960 1.00 90.44 129 LYS A O 1
ATOM 1034 N N . SER A 1 130 ? 18.882 28.963 5.774 1.00 85.69 130 SER A N 1
ATOM 1035 C CA . SER A 1 130 ? 18.817 28.320 4.458 1.00 85.69 130 SER A CA 1
ATOM 1036 C C . SER A 1 130 ? 20.214 28.194 3.865 1.00 85.69 130 SER A C 1
ATOM 1038 O O . SER A 1 130 ? 21.019 29.122 3.976 1.00 85.69 130 SER A O 1
ATOM 1040 N N . SER A 1 131 ? 20.477 27.063 3.227 1.00 84.94 131 SER A N 1
ATOM 1041 C CA . SER A 1 131 ? 21.665 26.859 2.401 1.00 84.94 131 SER A CA 1
ATOM 1042 C C . SER A 1 131 ? 21.450 27.461 1.012 1.00 84.94 131 SER A C 1
ATOM 1044 O O . SER A 1 131 ? 20.321 27.506 0.521 1.00 84.94 131 SER A O 1
ATOM 1046 N N . ASN A 1 132 ? 22.524 27.924 0.368 1.00 82.69 132 ASN A N 1
ATOM 1047 C CA . ASN A 1 132 ? 22.457 28.317 -1.037 1.00 82.69 132 ASN A CA 1
ATOM 1048 C C . ASN A 1 132 ? 22.469 27.058 -1.913 1.00 82.69 132 ASN A C 1
ATOM 1050 O O . ASN A 1 132 ? 23.344 26.209 -1.746 1.00 82.69 132 ASN A O 1
ATOM 1054 N N . ILE A 1 133 ? 21.513 26.942 -2.831 1.00 84.31 133 ILE A N 1
ATOM 1055 C CA . ILE A 1 133 ? 21.384 25.782 -3.713 1.00 84.31 133 ILE A CA 1
ATOM 1056 C C . ILE A 1 133 ? 22.017 26.135 -5.048 1.00 84.31 133 ILE A C 1
ATOM 1058 O O . ILE A 1 133 ? 21.526 26.992 -5.779 1.00 84.31 133 ILE A O 1
ATOM 1062 N N . LEU A 1 134 ? 23.121 25.465 -5.354 1.00 87.62 134 LEU A N 1
ATOM 1063 C CA . LEU A 1 134 ? 23.813 25.577 -6.629 1.00 87.62 134 LEU A CA 1
ATOM 1064 C C . LEU A 1 134 ? 23.917 24.186 -7.242 1.00 87.62 134 LEU A C 1
ATOM 1066 O O . LEU A 1 134 ? 24.243 23.221 -6.550 1.00 87.62 134 LEU A O 1
ATOM 1070 N N . VAL A 1 135 ? 23.614 24.097 -8.534 1.00 87.44 135 VAL A N 1
ATOM 1071 C CA . VAL A 1 135 ? 23.888 22.912 -9.348 1.00 87.44 135 VAL A CA 1
ATOM 1072 C C . VAL A 1 135 ? 25.202 23.157 -10.054 1.00 87.44 135 VAL A C 1
ATOM 1074 O O . VAL A 1 135 ? 25.328 24.135 -10.801 1.00 87.44 135 VAL A O 1
ATOM 1077 N N . ASP A 1 136 ? 26.183 22.314 -9.767 1.00 90.38 136 ASP A N 1
ATOM 1078 C CA . ASP A 1 136 ? 27.473 22.400 -10.422 1.00 90.38 136 ASP A CA 1
ATOM 1079 C C . ASP A 1 136 ? 27.428 21.729 -11.809 1.00 90.38 136 ASP A C 1
ATOM 1081 O O . ASP A 1 136 ? 26.512 20.982 -12.163 1.00 90.38 136 ASP A O 1
ATOM 1085 N N . GLN A 1 137 ? 28.419 22.042 -12.643 1.00 89.75 137 GLN A N 1
ATOM 1086 C CA . GLN A 1 137 ? 28.494 21.488 -13.995 1.00 89.75 137 GLN A CA 1
ATOM 1087 C C . GLN A 1 137 ? 28.753 19.971 -13.983 1.00 89.75 137 GLN A C 1
ATOM 1089 O O . GLN A 1 137 ? 28.334 19.265 -14.899 1.00 89.75 137 GLN A O 1
ATOM 1094 N N . LYS A 1 138 ? 29.423 19.469 -12.942 1.00 92.50 138 LYS A N 1
ATOM 1095 C CA . LYS A 1 138 ? 29.804 18.065 -12.802 1.00 92.50 138 LYS A CA 1
ATOM 1096 C C . LYS A 1 138 ? 28.573 17.189 -12.562 1.00 92.50 138 LYS A C 1
ATOM 1098 O O . LYS A 1 138 ? 28.473 16.129 -13.165 1.00 92.50 138 LYS A O 1
ATOM 1103 N N . GLU A 1 139 ? 27.609 17.652 -11.777 1.00 89.88 139 GLU A N 1
ATOM 1104 C CA . GLU A 1 139 ? 26.329 16.983 -11.523 1.00 89.88 139 GLU A CA 1
ATOM 1105 C C . GLU A 1 139 ? 25.509 16.831 -12.808 1.00 89.88 139 GLU A C 1
ATOM 1107 O O . GLU A 1 139 ? 24.944 15.770 -13.075 1.00 89.88 139 GLU A O 1
ATOM 1112 N N . ILE A 1 140 ? 25.497 17.866 -13.654 1.00 90.06 140 ILE A N 1
ATOM 1113 C CA . ILE A 1 140 ? 24.835 17.812 -14.965 1.00 90.06 140 ILE A CA 1
ATOM 1114 C C . ILE A 1 140 ? 25.534 16.786 -15.868 1.00 90.06 140 ILE A C 1
ATOM 1116 O O . ILE A 1 140 ? 24.875 16.012 -16.564 1.00 90.06 140 ILE A O 1
ATOM 1120 N N . GLU A 1 141 ? 26.867 16.751 -15.859 1.00 91.19 141 GLU A N 1
ATOM 1121 C CA . GLU A 1 141 ? 27.644 15.769 -16.620 1.00 91.19 141 GLU A CA 1
ATOM 1122 C C . GLU A 1 141 ? 27.444 14.335 -16.116 1.00 91.19 141 GLU A C 1
ATOM 1124 O O . GLU A 1 141 ? 27.332 13.413 -16.924 1.00 91.19 141 GLU A O 1
ATOM 1129 N N . GLU A 1 142 ? 27.367 14.129 -14.804 1.00 87.81 142 GLU A N 1
ATOM 1130 C CA . GLU A 1 142 ? 27.085 12.830 -14.189 1.00 87.81 142 GLU A CA 1
ATOM 1131 C C . GLU A 1 142 ? 25.672 12.344 -14.548 1.00 87.81 142 GLU A C 1
ATOM 1133 O O . GLU A 1 142 ? 25.513 11.197 -14.977 1.00 87.81 142 GLU A O 1
ATOM 1138 N N . ALA A 1 143 ? 24.666 13.224 -14.494 1.00 86.38 143 ALA A N 1
ATOM 1139 C CA . ALA A 1 143 ? 23.302 12.917 -14.929 1.00 86.38 143 ALA A CA 1
ATOM 1140 C C . ALA A 1 143 ? 23.228 12.578 -16.430 1.00 86.38 143 ALA A C 1
ATOM 1142 O O . ALA A 1 143 ? 22.562 11.617 -16.826 1.00 86.38 143 ALA A O 1
ATOM 1143 N N . LEU A 1 144 ? 23.962 13.307 -17.278 1.00 89.81 144 LEU A N 1
ATOM 1144 C CA . LEU A 1 144 ? 24.073 12.996 -18.707 1.00 89.81 144 LEU A CA 1
ATOM 1145 C C . LEU A 1 144 ? 24.738 11.643 -18.960 1.00 89.81 144 LEU A C 1
ATOM 1147 O O . LEU A 1 144 ? 24.248 10.877 -19.788 1.00 89.81 144 LEU A O 1
ATOM 1151 N N . ARG A 1 145 ? 25.826 11.322 -18.252 1.00 86.94 145 ARG A N 1
ATOM 1152 C CA . ARG A 1 145 ? 26.490 10.010 -18.356 1.00 86.94 145 ARG A CA 1
ATOM 1153 C C . ARG A 1 145 ? 25.566 8.884 -17.913 1.00 86.94 145 ARG A C 1
ATOM 1155 O O . ARG A 1 145 ? 25.549 7.829 -18.543 1.00 86.94 145 ARG A O 1
ATOM 1162 N N . TYR A 1 146 ? 24.775 9.102 -16.865 1.00 84.19 146 TYR A N 1
ATOM 1163 C CA . TYR A 1 146 ? 23.763 8.141 -16.439 1.00 84.19 146 TYR A CA 1
ATOM 1164 C C . TYR A 1 146 ? 22.721 7.897 -17.542 1.00 84.19 146 TYR A C 1
ATOM 1166 O O . TYR A 1 146 ? 22.459 6.746 -17.902 1.00 84.19 146 TYR A O 1
ATOM 1174 N N . LEU A 1 147 ? 22.188 8.963 -18.151 1.00 85.12 147 LEU A N 1
ATOM 1175 C CA . LEU A 1 147 ? 21.262 8.846 -19.281 1.00 85.12 147 LEU A CA 1
ATOM 1176 C C . LEU A 1 147 ? 21.904 8.153 -20.488 1.00 85.12 147 LEU A C 1
ATOM 1178 O O . LEU A 1 147 ? 21.277 7.285 -21.093 1.00 85.12 147 LEU A O 1
ATOM 1182 N N . GLN A 1 148 ? 23.151 8.485 -20.815 1.00 88.50 148 GLN A N 1
ATOM 1183 C CA . GLN A 1 148 ? 23.909 7.858 -21.897 1.00 88.50 148 GLN A CA 1
ATOM 1184 C C . GLN A 1 148 ? 24.013 6.341 -21.693 1.00 88.50 148 GLN A C 1
ATOM 1186 O O . GLN A 1 148 ? 23.669 5.576 -22.593 1.00 88.50 148 GLN A O 1
ATOM 1191 N N . LYS A 1 149 ? 24.406 5.901 -20.491 1.00 83.88 149 LYS A N 1
ATOM 1192 C CA . LYS A 1 149 ? 24.469 4.477 -20.125 1.00 83.88 149 LYS A CA 1
ATOM 1193 C C . LYS A 1 149 ? 23.103 3.796 -20.199 1.00 83.88 149 LYS A C 1
ATOM 1195 O O . LYS A 1 149 ? 23.010 2.669 -20.671 1.00 83.88 149 LYS A O 1
ATOM 1200 N N . SER A 1 150 ? 22.030 4.486 -19.809 1.00 79.75 150 SER A N 1
ATOM 1201 C CA . SER A 1 150 ? 20.665 3.936 -19.877 1.00 79.75 150 SER A CA 1
ATOM 1202 C C . SER A 1 150 ? 20.166 3.685 -21.309 1.00 79.75 150 SER A C 1
ATOM 1204 O O . SER A 1 150 ? 19.196 2.954 -21.509 1.00 79.75 150 SER A O 1
ATOM 1206 N N . ARG A 1 151 ? 20.816 4.299 -22.306 1.00 83.88 151 ARG A N 1
ATOM 1207 C CA . ARG A 1 151 ? 20.522 4.157 -23.740 1.00 83.88 151 ARG A CA 1
ATOM 1208 C C . ARG A 1 151 ? 21.601 3.388 -24.498 1.00 83.88 151 ARG A C 1
ATOM 1210 O O . ARG A 1 151 ? 21.619 3.434 -25.728 1.00 83.88 151 ARG A O 1
ATOM 1217 N N . ALA A 1 152 ? 22.493 2.706 -23.784 1.00 85.88 152 ALA A N 1
ATOM 1218 C CA . ALA A 1 152 ? 23.491 1.857 -24.406 1.00 85.88 152 ALA A CA 1
ATOM 1219 C C . ALA A 1 152 ? 22.826 0.779 -25.275 1.00 85.88 152 ALA A C 1
ATOM 1221 O O . ALA A 1 152 ? 21.785 0.220 -24.913 1.00 85.88 152 ALA A O 1
ATOM 1222 N N . LYS A 1 153 ? 23.431 0.492 -26.427 1.00 85.94 153 LYS A N 1
ATOM 1223 C CA . LYS A 1 153 ? 23.052 -0.650 -27.261 1.00 85.94 153 LYS A CA 1
ATOM 1224 C C . LYS A 1 153 ? 23.907 -1.844 -26.869 1.00 85.94 153 LYS A C 1
ATOM 1226 O O . LYS A 1 153 ? 25.101 -1.691 -26.631 1.00 85.94 153 LYS A O 1
ATOM 1231 N N . PHE A 1 154 ? 23.287 -3.016 -26.826 1.00 87.12 154 PHE A N 1
ATOM 1232 C CA . PHE A 1 154 ? 23.964 -4.265 -26.513 1.00 87.12 154 PHE A CA 1
ATOM 1233 C C . PHE A 1 154 ? 23.890 -5.193 -27.725 1.00 87.12 154 PHE A C 1
ATOM 1235 O O . PHE A 1 154 ? 22.792 -5.509 -28.189 1.00 87.12 154 PHE A O 1
ATOM 1242 N N . SER A 1 155 ? 25.042 -5.608 -28.252 1.00 89.38 155 SER A N 1
ATOM 1243 C CA . SER A 1 155 ? 25.143 -6.631 -29.300 1.00 89.38 155 SER A CA 1
ATOM 1244 C C . SER A 1 155 ? 25.742 -7.901 -28.716 1.00 89.38 155 SER A C 1
ATOM 1246 O O . SER A 1 155 ? 26.756 -7.841 -28.029 1.00 89.38 155 SER A O 1
ATOM 1248 N N . GLN A 1 156 ? 25.119 -9.057 -28.961 1.00 88.19 156 GLN A N 1
ATOM 1249 C CA . GLN A 1 156 ? 25.729 -10.336 -28.595 1.00 88.19 156 GLN A CA 1
ATOM 1250 C C . GLN A 1 156 ? 27.006 -10.552 -29.404 1.00 88.19 156 GLN A C 1
ATOM 1252 O O . GLN A 1 156 ? 27.006 -10.360 -30.618 1.00 88.19 156 GLN A O 1
ATOM 1257 N N . GLU A 1 157 ? 28.065 -10.991 -28.732 1.00 87.06 157 GLU A N 1
ATOM 1258 C CA . GLU A 1 157 ? 29.346 -11.283 -29.363 1.00 87.06 157 GLU A CA 1
ATOM 1259 C C . GLU A 1 157 ? 29.777 -12.720 -29.064 1.00 87.06 157 GLU A C 1
ATOM 1261 O O . GLU A 1 157 ? 29.699 -13.182 -27.926 1.00 87.06 157 GLU A O 1
ATOM 1266 N N . ASP A 1 158 ? 30.308 -13.410 -30.074 1.00 87.81 158 ASP A N 1
ATOM 1267 C CA . ASP A 1 158 ? 30.932 -14.731 -29.918 1.00 87.81 158 ASP A CA 1
ATOM 1268 C C . ASP A 1 158 ? 32.451 -14.595 -29.703 1.00 87.81 158 ASP A C 1
ATOM 1270 O O . ASP A 1 158 ? 33.287 -15.137 -30.432 1.00 87.81 158 ASP A O 1
ATOM 1274 N N . ARG A 1 159 ? 32.828 -13.781 -28.711 1.00 93.12 159 ARG A N 1
ATOM 1275 C CA . ARG A 1 159 ? 34.224 -13.553 -28.312 1.00 93.12 159 ARG A CA 1
ATOM 1276 C C . ARG A 1 159 ? 34.387 -13.658 -26.790 1.00 93.12 159 ARG A C 1
ATOM 1278 O O . ARG A 1 159 ? 33.394 -13.607 -26.066 1.00 93.12 159 ARG A O 1
ATOM 1285 N N . PRO A 1 160 ? 35.623 -13.841 -26.289 1.00 94.94 160 PRO A N 1
ATOM 1286 C CA . PRO A 1 160 ? 35.908 -13.754 -24.859 1.00 94.94 160 PRO A CA 1
ATOM 1287 C C . PRO A 1 160 ? 35.436 -12.423 -24.261 1.00 94.94 160 PRO A C 1
ATOM 1289 O O . PRO A 1 160 ? 35.590 -11.382 -24.895 1.00 94.94 160 PRO A O 1
ATOM 1292 N N . ALA A 1 161 ? 34.900 -12.461 -23.042 1.00 93.50 161 ALA A N 1
ATOM 1293 C CA . ALA A 1 161 ? 34.450 -11.277 -22.322 1.00 93.50 161 ALA A CA 1
ATOM 1294 C C . ALA A 1 161 ? 35.613 -10.318 -22.040 1.00 93.50 161 ALA A C 1
ATOM 1296 O O . ALA A 1 161 ? 36.657 -10.724 -21.526 1.00 93.50 161 ALA A O 1
ATOM 1297 N N . GLU A 1 162 ? 35.421 -9.041 -22.341 1.00 93.69 162 GLU A N 1
ATOM 1298 C CA . GLU A 1 162 ? 36.385 -7.971 -22.099 1.00 93.69 162 GLU A CA 1
ATOM 1299 C C . GLU A 1 162 ? 35.829 -6.962 -21.086 1.00 93.69 162 GLU A C 1
ATOM 1301 O O . GLU A 1 162 ? 34.635 -6.923 -20.782 1.00 93.69 162 GLU A O 1
ATOM 1306 N N . ALA A 1 163 ? 36.706 -6.118 -20.540 1.00 90.31 163 ALA A N 1
ATOM 1307 C CA . ALA A 1 163 ? 36.265 -5.023 -19.685 1.00 90.31 163 ALA A CA 1
ATOM 1308 C C . ALA A 1 163 ? 35.273 -4.120 -20.443 1.00 90.31 163 ALA A C 1
ATOM 1310 O O . ALA A 1 163 ? 35.494 -3.790 -21.608 1.00 90.31 163 ALA A O 1
ATOM 1311 N N . LYS A 1 164 ? 34.228 -3.663 -19.745 1.00 88.75 164 LYS A N 1
ATOM 1312 C CA . LYS A 1 164 ? 33.077 -2.891 -20.250 1.00 88.75 164 LYS A CA 1
ATOM 1313 C C . LYS A 1 164 ? 32.049 -3.673 -21.070 1.00 88.75 164 LYS A C 1
ATOM 1315 O O . LYS A 1 164 ? 31.060 -3.069 -21.488 1.00 88.75 164 LYS A O 1
ATOM 1320 N N . ASP A 1 165 ? 32.221 -4.978 -21.262 1.00 91.38 165 ASP A N 1
ATOM 1321 C CA . ASP A 1 165 ? 31.142 -5.808 -21.795 1.00 91.38 165 ASP A CA 1
ATOM 1322 C C . ASP A 1 165 ? 30.030 -5.979 -20.754 1.00 91.38 165 ASP A C 1
ATOM 1324 O O . ASP A 1 165 ? 30.272 -6.041 -19.545 1.00 91.38 165 ASP A O 1
ATOM 1328 N N . PHE A 1 166 ? 28.796 -6.061 -21.238 1.00 90.62 166 PHE A N 1
ATOM 1329 C CA . PHE A 1 166 ? 27.645 -6.454 -20.443 1.00 90.62 166 PHE A CA 1
ATOM 1330 C C . PHE A 1 166 ? 27.544 -7.974 -20.456 1.00 90.62 166 PHE A C 1
ATOM 1332 O O . PHE A 1 166 ? 27.405 -8.588 -21.516 1.00 90.62 166 PHE A O 1
ATOM 1339 N N . VAL A 1 167 ? 27.634 -8.582 -19.280 1.00 93.00 167 VAL A N 1
ATOM 1340 C CA . VAL A 1 167 ? 27.642 -10.035 -19.132 1.00 93.00 167 VAL A CA 1
ATOM 1341 C C . VAL A 1 167 ? 26.417 -10.503 -18.373 1.00 93.00 167 VAL A C 1
ATOM 1343 O O . VAL A 1 167 ? 25.964 -9.859 -17.426 1.00 93.00 167 VAL A O 1
ATOM 1346 N N . GLU A 1 168 ? 25.896 -11.649 -18.790 1.00 93.38 168 GLU A N 1
ATOM 1347 C CA . GLU A 1 168 ? 24.932 -12.420 -18.018 1.00 93.38 168 GLU A CA 1
ATOM 1348 C C . GLU A 1 168 ? 25.634 -13.676 -17.520 1.00 93.38 168 GLU A C 1
ATOM 1350 O O . GLU A 1 168 ? 26.245 -14.403 -18.308 1.00 93.38 168 GLU A O 1
ATOM 1355 N N . ILE A 1 169 ? 25.552 -13.926 -16.219 1.00 94.25 169 ILE A N 1
ATOM 1356 C CA . ILE A 1 169 ? 26.194 -15.067 -15.579 1.00 94.25 169 ILE A CA 1
ATOM 1357 C C . ILE A 1 169 ? 25.200 -15.848 -14.733 1.00 94.25 169 ILE A C 1
ATOM 1359 O O . ILE A 1 169 ? 24.199 -15.321 -14.250 1.00 94.25 169 ILE A O 1
ATOM 1363 N N . GLU A 1 170 ? 25.532 -17.105 -14.502 1.00 94.19 170 GLU A N 1
ATOM 1364 C CA . GLU A 1 170 ? 24.931 -17.940 -13.474 1.00 94.19 170 GLU A CA 1
ATOM 1365 C C . GLU A 1 170 ? 26.035 -18.347 -12.511 1.00 94.19 170 GLU A C 1
ATOM 1367 O O . GLU A 1 170 ? 27.069 -18.860 -12.940 1.00 94.19 170 GLU A O 1
ATOM 1372 N N . TYR A 1 171 ? 25.864 -18.067 -11.222 1.00 93.50 171 TYR A N 1
ATOM 1373 C CA . TYR A 1 171 ? 26.876 -18.380 -10.224 1.00 93.50 171 TYR A CA 1
ATOM 1374 C C . TYR A 1 171 ? 26.300 -19.106 -9.013 1.00 93.50 171 TYR A C 1
ATOM 1376 O O . TYR A 1 171 ? 25.141 -18.942 -8.626 1.00 93.50 171 TYR A O 1
ATOM 1384 N N . GLN A 1 172 ? 27.159 -19.895 -8.381 1.00 90.12 172 GLN A N 1
ATOM 1385 C CA . GLN A 1 172 ? 26.868 -20.674 -7.189 1.00 90.12 172 GLN A CA 1
ATOM 1386 C C . GLN A 1 172 ? 27.936 -20.385 -6.131 1.00 90.12 172 GLN A C 1
ATOM 1388 O O . GLN A 1 172 ? 29.135 -20.431 -6.423 1.00 90.12 172 GLN A O 1
ATOM 1393 N N . ASN A 1 173 ? 27.508 -20.092 -4.900 1.00 88.25 173 ASN A N 1
ATOM 1394 C CA . ASN A 1 173 ? 28.408 -19.798 -3.788 1.00 88.25 173 ASN A CA 1
ATOM 1395 C C . ASN A 1 173 ? 27.805 -20.243 -2.441 1.00 88.25 173 ASN A C 1
ATOM 1397 O O . ASN A 1 173 ? 26.762 -19.753 -2.009 1.00 88.25 173 ASN A O 1
ATOM 1401 N N . LYS A 1 174 ? 28.482 -21.148 -1.729 1.00 83.81 174 LYS A N 1
ATOM 1402 C CA . LYS A 1 174 ? 27.966 -21.704 -0.464 1.00 83.81 174 LYS A CA 1
ATOM 1403 C C . LYS A 1 174 ? 27.773 -20.658 0.636 1.00 83.81 174 LYS A C 1
ATOM 1405 O O . LYS A 1 174 ? 26.832 -20.790 1.413 1.00 83.81 174 LYS A O 1
ATOM 1410 N N . ASP A 1 175 ? 28.614 -19.631 0.672 1.00 79.00 175 ASP A N 1
ATOM 1411 C CA . ASP A 1 175 ? 28.634 -18.627 1.736 1.00 79.00 175 ASP A CA 1
ATOM 1412 C C . ASP A 1 175 ? 27.599 -17.509 1.525 1.00 79.00 175 ASP A C 1
ATOM 1414 O O . ASP A 1 175 ? 27.164 -16.889 2.494 1.00 79.00 175 ASP A O 1
ATOM 1418 N N . ILE A 1 176 ? 27.187 -17.252 0.276 1.00 75.31 176 ILE A N 1
ATOM 1419 C CA . ILE A 1 176 ? 26.226 -16.183 -0.061 1.00 75.31 176 ILE A CA 1
ATOM 1420 C C . ILE A 1 176 ? 24.827 -16.731 -0.344 1.00 75.31 176 ILE A C 1
ATOM 1422 O O . ILE A 1 176 ? 23.839 -16.144 0.087 1.00 75.31 176 ILE A O 1
ATOM 1426 N N . ASN A 1 177 ? 24.721 -17.827 -1.101 1.00 76.44 177 ASN A N 1
ATOM 1427 C CA . ASN A 1 177 ? 23.440 -18.317 -1.620 1.00 76.44 177 ASN A CA 1
ATOM 1428 C C . ASN A 1 177 ? 23.142 -19.772 -1.230 1.00 76.44 177 ASN A C 1
ATOM 1430 O O . ASN A 1 177 ? 22.278 -20.415 -1.828 1.00 76.44 177 ASN A O 1
ATOM 1434 N N . GLY A 1 178 ? 23.860 -20.307 -0.235 1.00 76.31 178 GLY A N 1
ATOM 1435 C CA . GLY A 1 178 ? 23.689 -21.683 0.235 1.00 76.31 178 GLY A CA 1
ATOM 1436 C C . GLY A 1 178 ? 24.017 -22.729 -0.832 1.00 76.31 178 GLY A C 1
ATOM 1437 O O . GLY A 1 178 ? 23.576 -23.871 -0.729 1.00 76.31 178 GLY A O 1
ATOM 1438 N N . GLY A 1 179 ? 24.755 -22.342 -1.878 1.00 78.19 179 GLY A N 1
ATOM 1439 C CA . GLY A 1 179 ? 25.028 -23.195 -3.026 1.00 78.19 179 GLY A CA 1
ATOM 1440 C C . GLY A 1 179 ? 23.849 -23.311 -3.994 1.00 78.19 179 GLY A C 1
ATOM 1441 O O . GLY A 1 179 ? 23.775 -24.298 -4.718 1.00 78.19 179 GLY A O 1
ATOM 1442 N N . LYS A 1 180 ? 22.924 -22.352 -4.031 1.00 78.19 180 LYS A N 1
ATOM 1443 C CA . LYS A 1 180 ? 21.909 -22.271 -5.093 1.00 78.19 180 LYS A CA 1
ATOM 1444 C C . LYS A 1 180 ? 22.471 -21.544 -6.315 1.00 78.19 180 LYS A C 1
ATOM 1446 O O . LYS A 1 180 ? 23.307 -20.656 -6.186 1.00 78.19 180 LYS A O 1
ATOM 1451 N N . GLU A 1 181 ? 22.002 -21.907 -7.501 1.00 86.19 181 GLU A N 1
ATOM 1452 C CA . GLU A 1 181 ? 22.339 -21.185 -8.730 1.00 86.19 181 GLU A CA 1
ATOM 1453 C C . GLU A 1 181 ? 21.546 -19.876 -8.792 1.00 86.19 181 GLU A C 1
ATOM 1455 O O . GLU A 1 181 ? 20.321 -19.865 -8.645 1.00 86.19 181 GLU A O 1
ATOM 1460 N N . ILE A 1 182 ? 22.255 -18.764 -8.968 1.00 84.06 182 ILE A N 1
ATOM 1461 C CA . ILE A 1 182 ? 21.684 -17.422 -9.074 1.00 84.06 182 ILE A CA 1
ATOM 1462 C C . ILE A 1 182 ? 22.136 -16.813 -10.396 1.00 84.06 182 ILE A C 1
ATOM 1464 O O . ILE A 1 182 ? 23.324 -16.823 -10.713 1.00 84.06 182 ILE A O 1
ATOM 1468 N N . LYS A 1 183 ? 21.185 -16.258 -11.151 1.00 87.69 183 LYS A N 1
ATOM 1469 C CA . LYS A 1 183 ? 21.475 -15.486 -12.362 1.00 87.69 183 LYS A CA 1
ATOM 1470 C C . LYS A 1 183 ? 21.670 -14.020 -12.025 1.00 87.69 183 LYS A C 1
ATOM 1472 O O . LYS A 1 183 ? 20.854 -13.445 -11.302 1.00 87.69 183 LYS A O 1
ATOM 1477 N N . ASP A 1 184 ? 22.705 -13.424 -12.595 1.00 86.19 184 ASP A N 1
ATOM 1478 C CA . ASP A 1 184 ? 23.006 -12.008 -12.428 1.00 86.19 184 ASP A CA 1
ATOM 1479 C C . ASP A 1 184 ? 23.524 -11.388 -13.727 1.00 86.19 184 ASP A C 1
ATOM 1481 O O . ASP A 1 184 ? 23.947 -12.093 -14.649 1.00 86.19 184 ASP A O 1
ATOM 1485 N N . LYS A 1 185 ? 23.450 -10.061 -13.819 1.00 88.38 185 LYS A N 1
ATOM 1486 C CA . LYS A 1 185 ? 23.868 -9.309 -15.001 1.00 88.38 185 LYS A CA 1
ATOM 1487 C C . LYS A 1 185 ? 24.461 -7.960 -14.627 1.00 88.38 185 LYS A C 1
ATOM 1489 O O . LYS A 1 185 ? 23.863 -7.195 -13.872 1.00 88.38 185 LYS A O 1
ATOM 1494 N N . PHE A 1 186 ? 25.616 -7.646 -15.194 1.00 87.44 186 PHE A N 1
ATOM 1495 C CA . PHE A 1 186 ? 26.333 -6.407 -14.904 1.00 87.44 186 PHE A CA 1
ATOM 1496 C C . PHE A 1 186 ? 27.342 -6.072 -16.007 1.00 87.44 186 PHE A C 1
ATOM 1498 O O . PHE A 1 186 ? 27.554 -6.845 -16.939 1.00 87.44 186 PHE A O 1
ATOM 1505 N N . ILE A 1 187 ? 27.946 -4.888 -15.906 1.00 87.62 187 ILE A N 1
ATOM 1506 C CA . ILE A 1 187 ? 29.014 -4.429 -16.799 1.00 87.62 187 ILE A CA 1
ATOM 1507 C C . ILE A 1 187 ? 30.360 -4.765 -16.153 1.00 87.62 187 ILE A C 1
ATOM 1509 O O . ILE A 1 187 ? 30.619 -4.346 -15.023 1.00 87.62 187 ILE A O 1
ATOM 1513 N N . LEU A 1 188 ? 31.218 -5.492 -16.868 1.00 89.44 188 LEU A N 1
ATOM 1514 C CA . LEU A 1 188 ? 32.548 -5.863 -16.383 1.00 89.44 188 LEU A CA 1
ATOM 1515 C C . LEU A 1 188 ? 33.434 -4.635 -16.154 1.00 89.44 188 LEU A C 1
ATOM 1517 O O . LEU A 1 188 ? 33.592 -3.790 -17.036 1.00 89.44 188 LEU A O 1
ATOM 1521 N N . GLY A 1 189 ? 34.072 -4.565 -14.991 1.00 84.38 189 GLY A N 1
ATOM 1522 C CA . GLY A 1 189 ? 35.001 -3.508 -14.603 1.00 84.38 189 GLY A CA 1
ATOM 1523 C C . GLY A 1 189 ? 34.341 -2.249 -14.034 1.00 84.38 189 GLY A C 1
ATOM 1524 O O . GLY A 1 189 ? 35.058 -1.299 -13.718 1.00 84.38 189 GLY A O 1
ATOM 1525 N N . GLU A 1 190 ? 33.010 -2.211 -13.889 1.00 83.19 190 GLU A N 1
ATOM 1526 C CA . GLU A 1 190 ? 32.290 -1.078 -13.278 1.00 83.19 190 GLU A CA 1
ATOM 1527 C C . GLU A 1 190 ? 31.876 -1.321 -11.816 1.00 83.19 190 GLU A C 1
ATOM 1529 O O . GLU A 1 190 ? 31.238 -0.456 -11.214 1.00 83.19 190 GLU A O 1
ATOM 1534 N N . GLY A 1 191 ? 32.268 -2.452 -11.216 1.00 77.00 191 GLY A N 1
ATOM 1535 C CA . GLY A 1 191 ? 31.947 -2.766 -9.820 1.00 77.00 191 GLY A CA 1
ATOM 1536 C C . GLY A 1 191 ? 30.501 -3.224 -9.637 1.00 77.00 191 GLY A C 1
ATOM 1537 O O . GLY A 1 191 ? 29.846 -2.847 -8.666 1.00 77.00 191 GLY A O 1
ATOM 1538 N N . GLY A 1 192 ? 29.997 -4.002 -10.598 1.00 70.81 192 GLY A N 1
ATOM 1539 C CA . GLY A 1 192 ? 28.681 -4.634 -10.518 1.00 70.81 192 GLY A CA 1
ATOM 1540 C C . GLY A 1 192 ? 28.651 -5.841 -9.580 1.00 70.81 192 GLY A C 1
ATOM 1541 O O . GLY A 1 192 ? 27.577 -6.215 -9.114 1.00 70.81 192 GLY A O 1
ATOM 1542 N N . PHE A 1 193 ? 29.815 -6.420 -9.273 1.00 82.75 193 PHE A N 1
ATOM 1543 C CA . PHE A 1 193 ? 29.975 -7.507 -8.313 1.00 82.75 193 PHE A CA 1
ATOM 1544 C C . PHE A 1 193 ? 31.215 -7.260 -7.425 1.00 82.75 193 PHE A C 1
ATOM 1546 O O . PHE A 1 193 ? 31.389 -6.172 -6.875 1.00 82.75 193 PHE A O 1
ATOM 1553 N N . LEU A 1 194 ? 32.087 -8.256 -7.243 1.00 86.06 194 LEU A N 1
ATOM 1554 C CA . LEU A 1 194 ? 33.373 -8.108 -6.557 1.00 86.06 194 LEU A CA 1
ATOM 1555 C C . LEU A 1 194 ? 34.467 -7.882 -7.599 1.00 86.06 194 LEU A C 1
ATOM 1557 O O . LEU A 1 194 ? 34.538 -8.624 -8.571 1.00 86.06 194 LEU A O 1
ATOM 1561 N N . LYS A 1 195 ? 35.369 -6.923 -7.373 1.00 85.94 195 LYS A N 1
ATOM 1562 C CA . LYS A 1 195 ? 36.463 -6.636 -8.316 1.00 85.94 195 LYS A CA 1
ATOM 1563 C C . LYS A 1 195 ? 37.262 -7.892 -8.690 1.00 85.94 195 LYS A C 1
ATOM 1565 O O . LYS A 1 195 ? 37.438 -8.192 -9.860 1.00 85.94 195 LYS A O 1
ATOM 1570 N N . ASP A 1 196 ? 37.683 -8.642 -7.679 1.00 87.00 196 ASP A N 1
ATOM 1571 C CA . ASP A 1 196 ? 38.460 -9.870 -7.854 1.00 87.00 196 ASP A CA 1
ATOM 1572 C C . ASP A 1 196 ? 37.654 -10.982 -8.558 1.00 87.00 196 ASP A C 1
ATOM 1574 O O . ASP A 1 196 ? 38.202 -11.797 -9.294 1.00 87.00 196 ASP A O 1
ATOM 1578 N N . PHE A 1 197 ? 36.328 -10.982 -8.411 1.00 91.69 197 PHE A N 1
ATOM 1579 C CA . PHE A 1 197 ? 35.447 -11.878 -9.155 1.00 91.69 197 PHE A CA 1
ATOM 1580 C C . PHE A 1 197 ? 35.358 -11.475 -10.630 1.00 91.69 197 PHE A C 1
ATOM 1582 O O . PHE A 1 197 ? 35.486 -12.328 -11.506 1.00 91.69 197 PHE A O 1
ATOM 1589 N N . GLU A 1 198 ? 35.160 -10.183 -10.905 1.00 92.81 198 GLU A N 1
ATOM 1590 C CA . GLU A 1 198 ? 35.092 -9.638 -12.264 1.00 92.81 198 GLU A CA 1
ATOM 1591 C C . GLU A 1 198 ? 36.394 -9.919 -13.027 1.00 92.81 198 GLU A C 1
ATOM 1593 O O . GLU A 1 198 ? 36.349 -10.432 -14.145 1.00 92.81 198 GLU A O 1
ATOM 1598 N N . ASP A 1 199 ? 37.547 -9.706 -12.386 1.00 92.00 199 ASP A N 1
ATOM 1599 C CA . ASP A 1 199 ? 38.871 -9.991 -12.953 1.00 92.00 199 ASP A CA 1
ATOM 1600 C C . ASP A 1 199 ? 39.031 -11.476 -13.347 1.00 92.00 199 ASP A C 1
ATOM 1602 O O . ASP A 1 199 ? 39.676 -11.798 -14.348 1.00 92.00 199 ASP A O 1
ATOM 1606 N N . ASN A 1 200 ? 38.403 -12.397 -12.607 1.00 93.00 200 ASN A N 1
ATOM 1607 C CA . ASN A 1 200 ? 38.470 -13.836 -12.873 1.00 93.00 200 ASN A CA 1
ATOM 1608 C C . ASN A 1 200 ? 37.591 -14.305 -14.040 1.00 93.00 200 ASN A C 1
ATOM 1610 O O . ASN A 1 200 ? 37.873 -15.369 -14.605 1.00 93.00 200 ASN A O 1
ATOM 1614 N N . ILE A 1 201 ? 36.544 -13.563 -14.398 1.00 93.50 201 ILE A N 1
ATOM 1615 C CA . ILE A 1 201 ? 35.632 -13.931 -15.494 1.00 93.50 201 ILE A CA 1
ATOM 1616 C C . ILE A 1 201 ? 35.937 -13.197 -16.804 1.00 93.50 201 ILE A C 1
ATOM 1618 O O . ILE A 1 201 ? 35.422 -13.586 -17.856 1.00 93.50 201 ILE A O 1
ATOM 1622 N N . ILE A 1 202 ? 36.821 -12.194 -16.776 1.00 93.62 202 ILE A N 1
ATOM 1623 C CA . ILE A 1 202 ? 37.412 -11.622 -17.990 1.00 93.62 202 ILE A CA 1
ATOM 1624 C C . ILE A 1 202 ? 38.115 -12.739 -18.780 1.00 93.62 202 ILE A C 1
ATOM 1626 O O . ILE A 1 202 ? 38.860 -13.558 -18.239 1.00 93.62 202 ILE A O 1
ATOM 1630 N N . GLY A 1 203 ? 37.852 -12.788 -20.084 1.00 93.19 203 GLY A N 1
ATOM 1631 C CA . GLY A 1 203 ? 38.344 -13.815 -20.999 1.00 93.19 203 GLY A CA 1
ATOM 1632 C C . GLY A 1 203 ? 37.461 -15.065 -21.103 1.00 93.19 203 GLY A C 1
ATOM 1633 O O . GLY A 1 203 ? 37.752 -15.931 -21.930 1.00 93.19 203 GLY A O 1
ATOM 1634 N N . MET A 1 204 ? 36.383 -15.183 -20.320 1.00 95.31 204 MET A N 1
ATOM 1635 C CA . MET A 1 204 ? 35.421 -16.280 -20.486 1.00 95.31 204 MET A CA 1
ATOM 1636 C C . MET A 1 204 ? 34.548 -16.076 -21.726 1.00 95.31 204 MET A C 1
ATOM 1638 O O . MET A 1 204 ? 34.123 -14.960 -22.016 1.00 95.31 204 MET A O 1
ATOM 1642 N N . LYS A 1 205 ? 34.239 -17.156 -22.447 1.00 94.25 205 LYS A N 1
ATOM 1643 C CA . LYS A 1 205 ? 33.262 -17.150 -23.551 1.00 94.25 205 LYS A CA 1
ATOM 1644 C C . LYS A 1 205 ? 31.873 -17.566 -23.072 1.00 94.25 205 LYS A C 1
ATOM 1646 O O . LYS A 1 205 ? 31.754 -18.277 -22.077 1.00 94.25 205 LYS A O 1
ATOM 1651 N N . ALA A 1 206 ? 30.828 -17.184 -23.805 1.00 93.44 206 ALA A N 1
ATOM 1652 C CA . ALA A 1 206 ? 29.474 -17.679 -23.555 1.00 93.44 206 ALA A CA 1
ATOM 1653 C C . ALA A 1 206 ? 29.433 -19.222 -23.552 1.00 93.44 206 ALA A C 1
ATOM 1655 O O . ALA A 1 206 ? 30.063 -19.883 -24.377 1.00 93.44 206 ALA A O 1
ATOM 1656 N N . GLY A 1 207 ? 28.726 -19.797 -22.582 1.00 91.19 207 GLY A N 1
ATOM 1657 C CA . GLY A 1 207 ? 28.662 -21.233 -22.308 1.00 91.19 207 GLY A CA 1
ATOM 1658 C C . GLY A 1 207 ? 29.820 -21.794 -21.474 1.00 91.19 207 GLY A C 1
ATOM 1659 O O . GLY A 1 207 ? 29.713 -22.928 -21.008 1.00 91.19 207 GLY A O 1
ATOM 1660 N N . GLN A 1 208 ? 30.904 -21.041 -21.255 1.00 94.44 208 GLN A N 1
ATOM 1661 C CA . GLN A 1 208 ? 32.048 -21.509 -20.474 1.00 94.44 208 GLN A CA 1
ATOM 1662 C C . GLN A 1 208 ? 31.739 -21.507 -18.974 1.00 94.44 208 GLN A C 1
ATOM 1664 O O . GLN A 1 208 ? 31.191 -20.543 -18.438 1.00 94.44 208 GLN A O 1
ATOM 1669 N N . GLU A 1 209 ? 32.163 -22.570 -18.294 1.00 96.06 209 GLU A N 1
ATOM 1670 C CA . GLU A 1 209 ? 32.130 -22.688 -16.838 1.00 96.06 209 GLU A CA 1
ATOM 1671 C C . GLU A 1 209 ? 33.540 -22.537 -16.262 1.00 96.06 209 GLU A C 1
ATOM 1673 O O . GLU A 1 209 ? 34.525 -22.991 -16.854 1.00 96.06 209 GLU A O 1
ATOM 1678 N N . LYS A 1 210 ? 33.643 -21.879 -15.109 1.00 95.12 210 LYS A N 1
ATOM 1679 C CA . LYS A 1 210 ? 34.893 -21.691 -14.378 1.00 95.12 210 LYS A CA 1
ATOM 1680 C C . LYS A 1 210 ? 34.623 -21.730 -12.880 1.00 95.12 210 LYS A C 1
ATOM 1682 O O . LYS A 1 210 ? 33.649 -21.154 -12.401 1.00 95.12 210 LYS A O 1
ATOM 1687 N N . GLU A 1 211 ? 35.515 -22.386 -12.151 1.00 95.31 211 GLU A N 1
ATOM 1688 C CA . GLU A 1 211 ? 35.556 -22.336 -10.694 1.00 95.31 211 GLU A CA 1
ATOM 1689 C C . GLU A 1 211 ? 36.787 -21.555 -10.253 1.00 95.31 211 GLU A C 1
ATOM 1691 O O . GLU A 1 211 ? 37.884 -21.757 -10.783 1.00 95.31 211 GLU A O 1
ATOM 1696 N N . PHE A 1 212 ? 36.601 -20.630 -9.319 1.00 94.12 212 PHE A N 1
ATOM 1697 C CA . PHE A 1 212 ? 37.683 -19.829 -8.767 1.00 94.12 212 PHE A CA 1
ATOM 1698 C C . PHE A 1 212 ? 37.334 -19.333 -7.369 1.00 94.12 212 PHE A C 1
ATOM 1700 O O . PHE A 1 212 ? 36.172 -19.206 -6.984 1.00 94.12 212 PHE A O 1
ATOM 1707 N N . ILE A 1 213 ? 38.376 -19.025 -6.609 1.00 91.69 213 ILE A N 1
ATOM 1708 C CA . ILE A 1 213 ? 38.254 -18.402 -5.299 1.00 91.69 213 ILE A CA 1
ATOM 1709 C C . ILE A 1 213 ? 38.301 -16.894 -5.507 1.00 91.69 213 ILE A C 1
ATOM 1711 O O . ILE A 1 213 ? 39.190 -16.410 -6.204 1.00 91.69 213 ILE A O 1
ATOM 1715 N N . SER A 1 214 ? 37.359 -16.168 -4.906 1.00 88.88 214 SER A N 1
ATOM 1716 C CA . SER A 1 214 ? 37.402 -14.710 -4.872 1.00 88.88 214 SER A CA 1
ATOM 1717 C C . SER A 1 214 ? 37.301 -14.174 -3.452 1.00 88.88 214 SER A C 1
ATOM 1719 O O . SER A 1 214 ? 36.582 -14.726 -2.611 1.00 88.88 214 SER A O 1
ATOM 1721 N N . LYS A 1 215 ? 38.047 -13.101 -3.185 1.00 87.94 215 LYS A N 1
ATOM 1722 C CA . LYS A 1 215 ? 38.132 -12.472 -1.870 1.00 87.94 215 LYS A CA 1
ATOM 1723 C C . LYS A 1 215 ? 37.134 -11.331 -1.719 1.00 87.94 215 LYS A C 1
ATOM 1725 O O . LYS A 1 215 ? 37.102 -10.388 -2.512 1.00 87.94 215 LYS A O 1
ATOM 1730 N N . PHE A 1 216 ? 36.369 -11.362 -0.633 1.00 83.75 216 PHE A N 1
ATOM 1731 C CA . PHE A 1 216 ? 35.491 -10.256 -0.267 1.00 83.75 216 PHE A CA 1
ATOM 1732 C C . PHE A 1 216 ? 36.287 -9.055 0.268 1.00 83.75 216 PHE A C 1
ATOM 1734 O O . PHE A 1 216 ? 37.175 -9.228 1.110 1.00 83.75 216 PHE A O 1
ATOM 1741 N N . PRO A 1 217 ? 35.934 -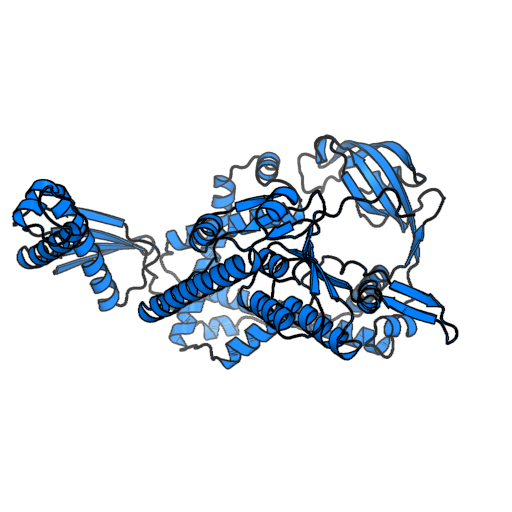7.821 -0.127 1.00 83.62 217 PRO A N 1
ATOM 1742 C CA . PRO A 1 217 ? 36.510 -6.605 0.437 1.00 83.62 217 PRO A CA 1
ATOM 1743 C C . PRO A 1 217 ? 36.356 -6.519 1.963 1.00 83.62 217 PRO A C 1
ATOM 1745 O O . PRO A 1 217 ? 35.345 -6.949 2.523 1.00 83.62 217 PRO A O 1
ATOM 1748 N N . GLU A 1 218 ? 37.322 -5.906 2.650 1.00 84.31 218 GLU A N 1
ATOM 1749 C CA . GLU A 1 218 ? 37.258 -5.699 4.110 1.00 84.31 218 GLU A CA 1
ATOM 1750 C C . GLU A 1 218 ? 36.076 -4.815 4.537 1.00 84.31 218 GLU A C 1
ATOM 1752 O O . GLU A 1 218 ? 35.555 -4.949 5.640 1.00 84.31 218 GLU A O 1
ATOM 1757 N N . ASN A 1 219 ? 35.611 -3.936 3.647 1.00 74.56 219 ASN A N 1
ATOM 1758 C CA . ASN A 1 219 ? 34.466 -3.052 3.859 1.00 74.56 219 ASN A CA 1
ATOM 1759 C C . ASN A 1 219 ? 33.115 -3.682 3.463 1.00 74.56 219 ASN A C 1
ATOM 1761 O O . ASN A 1 219 ? 32.122 -2.965 3.336 1.00 74.56 219 ASN A O 1
ATOM 1765 N N . THR A 1 220 ? 33.056 -5.002 3.261 1.00 71.06 220 THR A N 1
ATOM 1766 C CA . THR A 1 220 ? 31.802 -5.708 2.959 1.00 71.06 220 THR A CA 1
ATOM 1767 C C . THR A 1 220 ? 30.810 -5.551 4.126 1.00 71.06 220 THR A C 1
ATOM 1769 O O . THR A 1 220 ? 31.177 -5.843 5.266 1.00 71.06 220 THR A O 1
ATOM 1772 N N . PRO A 1 221 ? 29.540 -5.150 3.884 1.00 62.00 221 PRO A N 1
ATOM 1773 C CA . PRO A 1 221 ? 28.551 -4.942 4.951 1.00 62.00 221 PRO A CA 1
ATOM 1774 C C . PRO A 1 221 ? 28.331 -6.169 5.848 1.00 62.00 221 PRO A C 1
ATOM 1776 O O . PRO A 1 221 ? 28.094 -6.040 7.050 1.00 62.00 221 PRO A O 1
ATOM 1779 N N . ASN A 1 222 ? 28.444 -7.371 5.277 1.00 69.81 222 ASN A N 1
ATOM 1780 C CA . ASN A 1 222 ? 28.400 -8.617 6.027 1.00 69.81 222 ASN A CA 1
ATOM 1781 C C . ASN A 1 222 ? 29.769 -8.918 6.662 1.00 69.81 222 ASN A C 1
ATOM 1783 O O . ASN A 1 222 ? 30.678 -9.437 6.010 1.00 69.81 222 ASN A O 1
ATOM 1787 N N . LYS A 1 223 ? 29.885 -8.657 7.970 1.00 73.88 223 LYS A N 1
ATOM 1788 C CA . LYS A 1 223 ? 31.105 -8.903 8.762 1.00 73.88 223 LYS A CA 1
ATOM 1789 C C . LYS A 1 223 ? 31.577 -10.360 8.747 1.00 73.88 223 LYS A C 1
ATOM 1791 O O . LYS A 1 223 ? 32.751 -10.611 8.990 1.00 73.88 223 LYS A O 1
ATOM 1796 N N . ASN A 1 224 ? 30.690 -11.319 8.473 1.00 73.81 224 ASN A N 1
ATOM 1797 C CA . ASN A 1 224 ? 31.069 -12.729 8.399 1.00 73.81 224 ASN A CA 1
ATOM 1798 C C . ASN A 1 224 ? 31.788 -13.079 7.089 1.00 73.81 224 ASN A C 1
ATOM 1800 O O . ASN A 1 224 ? 32.459 -14.111 7.060 1.00 73.81 224 ASN A O 1
ATOM 1804 N N . LEU A 1 225 ? 31.658 -12.246 6.051 1.00 75.88 225 LEU A N 1
ATOM 1805 C CA . LEU A 1 225 ? 32.282 -12.423 4.735 1.00 75.88 225 LEU A CA 1
ATOM 1806 C C . LEU A 1 225 ? 33.455 -11.465 4.510 1.00 75.88 225 LEU A C 1
ATOM 1808 O O . LEU A 1 225 ? 34.362 -11.799 3.762 1.00 75.88 225 LEU A O 1
ATOM 1812 N N . ALA A 1 226 ? 33.464 -10.305 5.171 1.00 82.19 226 ALA A N 1
ATOM 1813 C CA . ALA A 1 226 ? 34.508 -9.294 5.026 1.00 82.19 226 ALA A CA 1
ATOM 1814 C C . ALA A 1 226 ? 35.930 -9.880 5.149 1.00 82.19 226 ALA A C 1
ATOM 1816 O O . ALA A 1 226 ? 36.278 -10.498 6.156 1.00 82.19 226 ALA A O 1
ATOM 1817 N N . GLY A 1 227 ? 36.746 -9.683 4.109 1.00 83.06 227 GLY A N 1
ATOM 1818 C CA . GLY A 1 227 ? 38.139 -10.133 4.059 1.00 83.06 227 GLY A CA 1
ATOM 1819 C C . GLY A 1 227 ? 38.344 -11.640 3.873 1.00 83.06 227 GLY A C 1
ATOM 1820 O O . GLY A 1 227 ? 39.497 -12.075 3.883 1.00 83.06 227 GLY A O 1
ATOM 1821 N N . LYS A 1 228 ? 37.279 -12.436 3.715 1.00 86.69 228 LYS A N 1
ATOM 1822 C CA . LYS A 1 228 ? 37.377 -13.887 3.511 1.00 86.69 228 LYS A CA 1
ATOM 1823 C C . LYS A 1 228 ? 37.390 -14.262 2.038 1.00 86.69 228 LYS A C 1
ATOM 1825 O O . LYS A 1 228 ? 36.812 -13.579 1.197 1.00 86.69 228 LYS A O 1
ATOM 1830 N N . ASP A 1 229 ? 38.009 -15.401 1.779 1.00 89.62 229 ASP A N 1
ATOM 1831 C CA . ASP A 1 229 ? 38.010 -16.064 0.486 1.00 89.62 229 ASP A CA 1
ATOM 1832 C C . ASP A 1 229 ? 36.774 -16.959 0.369 1.00 89.62 229 ASP A C 1
ATOM 1834 O O . ASP A 1 229 ? 36.381 -17.610 1.341 1.00 89.62 229 ASP A O 1
ATOM 1838 N N . SER A 1 230 ? 36.162 -17.007 -0.812 1.00 87.44 230 SER A N 1
ATOM 1839 C CA . SER A 1 230 ? 35.007 -17.864 -1.068 1.00 87.44 230 SER A CA 1
ATOM 1840 C C . SER A 1 230 ? 35.035 -18.442 -2.477 1.00 87.44 230 SER A C 1
ATOM 1842 O O . SER A 1 230 ? 35.474 -17.788 -3.423 1.00 87.44 230 SER A O 1
ATOM 1844 N N . ASN A 1 231 ? 34.591 -19.694 -2.611 1.00 92.38 231 ASN A N 1
ATOM 1845 C CA . ASN A 1 231 ? 34.615 -20.412 -3.880 1.00 92.38 231 ASN A CA 1
ATOM 1846 C C . ASN A 1 231 ? 33.370 -20.097 -4.708 1.00 92.38 231 ASN A C 1
ATOM 1848 O O . ASN A 1 231 ? 32.240 -20.316 -4.261 1.00 92.38 231 ASN A O 1
ATOM 1852 N N . PHE A 1 232 ? 33.592 -19.649 -5.935 1.00 93.44 232 PHE A N 1
ATOM 1853 C CA . PHE A 1 232 ? 32.558 -19.389 -6.916 1.00 93.44 232 PHE A CA 1
ATOM 1854 C C . PHE A 1 232 ? 32.642 -20.412 -8.035 1.00 93.44 232 PHE A C 1
ATOM 1856 O O . PHE A 1 232 ? 33.692 -20.589 -8.648 1.00 93.44 232 PHE A O 1
ATOM 1863 N N . LYS A 1 233 ? 31.505 -21.036 -8.334 1.00 94.50 233 LYS A N 1
ATOM 1864 C CA . LYS A 1 233 ? 31.288 -21.722 -9.605 1.00 94.50 233 LYS A CA 1
ATOM 1865 C C . LYS A 1 233 ? 30.460 -20.808 -10.486 1.00 94.50 233 LYS A C 1
ATOM 1867 O O . LYS A 1 233 ? 29.372 -20.412 -10.077 1.00 94.50 233 LYS A O 1
ATOM 1872 N N . VAL A 1 234 ? 30.986 -20.443 -11.649 1.00 95.88 234 VAL A N 1
ATOM 1873 C CA . VAL A 1 234 ? 30.381 -19.451 -12.541 1.00 95.88 234 VAL A CA 1
ATOM 1874 C C . VAL A 1 234 ? 30.263 -20.018 -13.940 1.00 95.88 234 VAL A C 1
ATOM 1876 O O . VAL A 1 234 ? 31.208 -20.601 -14.468 1.00 95.88 234 VAL A O 1
ATOM 1879 N N . LYS A 1 235 ? 29.118 -19.782 -14.562 1.00 95.88 235 LYS A N 1
ATOM 1880 C CA . LYS A 1 235 ? 28.852 -20.024 -15.969 1.00 95.88 235 LYS A CA 1
ATOM 1881 C C . LYS A 1 235 ? 28.568 -18.702 -16.658 1.00 95.88 235 LYS A C 1
ATOM 1883 O O . LYS A 1 235 ? 27.691 -17.952 -16.233 1.00 95.88 235 LYS A O 1
ATOM 1888 N N . MET A 1 236 ? 29.289 -18.426 -17.736 1.00 96.19 236 MET A N 1
ATOM 1889 C CA . MET A 1 236 ? 28.999 -17.281 -18.592 1.00 96.19 236 MET A CA 1
ATOM 1890 C C . MET A 1 236 ? 27.799 -17.629 -19.478 1.00 96.19 236 MET A C 1
ATOM 1892 O O . MET A 1 236 ? 27.893 -18.534 -20.303 1.00 96.19 236 MET A O 1
ATOM 1896 N N . ILE A 1 237 ? 26.665 -16.950 -19.316 1.00 94.75 237 ILE A N 1
ATOM 1897 C CA . ILE A 1 237 ? 25.470 -17.168 -20.148 1.00 94.75 237 ILE A CA 1
ATOM 1898 C C . ILE A 1 237 ? 25.620 -16.414 -21.465 1.00 94.75 237 ILE A C 1
ATOM 1900 O O . ILE A 1 237 ? 25.476 -17.006 -22.533 1.00 94.75 237 ILE A O 1
ATOM 1904 N N . SER A 1 238 ? 25.919 -15.115 -21.401 1.00 94.12 238 SER A N 1
ATOM 1905 C CA . SER A 1 238 ? 26.116 -14.296 -22.596 1.00 94.12 238 SER A CA 1
ATOM 1906 C C . SER A 1 238 ? 27.129 -13.183 -22.367 1.00 94.12 238 SER A C 1
ATOM 1908 O O . SER A 1 238 ? 27.271 -12.668 -21.259 1.00 94.12 238 SER A O 1
ATOM 1910 N N . VAL A 1 239 ? 27.820 -12.821 -23.447 1.00 93.94 239 VAL A N 1
ATOM 1911 C CA . VAL A 1 239 ? 28.714 -11.667 -23.523 1.00 93.94 239 VAL A CA 1
ATOM 1912 C C . VAL A 1 239 ? 28.128 -10.718 -24.554 1.00 93.94 239 VAL A C 1
ATOM 1914 O O . VAL A 1 239 ? 27.843 -11.117 -25.688 1.00 93.94 239 VAL A O 1
ATOM 1917 N N . GLN A 1 240 ? 27.903 -9.473 -24.151 1.00 93.19 240 GLN A N 1
ATOM 1918 C CA . GLN A 1 240 ? 27.341 -8.447 -25.012 1.00 93.19 240 GLN A CA 1
ATOM 1919 C C . GLN A 1 240 ? 28.252 -7.225 -25.021 1.00 93.19 240 GLN A C 1
ATOM 1921 O O . GLN A 1 240 ? 28.596 -6.684 -23.970 1.00 93.19 240 GLN A O 1
ATOM 1926 N N . LYS A 1 241 ? 28.614 -6.752 -26.211 1.00 90.88 241 LYS A N 1
ATOM 1927 C CA . LYS A 1 241 ? 29.343 -5.496 -26.355 1.00 90.88 241 LYS A CA 1
ATOM 1928 C C . LYS A 1 241 ? 28.398 -4.343 -26.052 1.00 90.88 241 LYS A C 1
ATOM 1930 O O . LYS A 1 241 ? 27.333 -4.229 -26.658 1.00 90.88 241 LYS A O 1
ATOM 1935 N N . MET A 1 242 ? 28.804 -3.486 -25.122 1.00 88.31 242 MET A N 1
ATOM 1936 C CA . MET A 1 242 ? 28.079 -2.265 -24.799 1.00 88.31 242 MET A CA 1
ATOM 1937 C C . MET A 1 242 ? 28.586 -1.113 -25.667 1.00 88.31 242 MET A C 1
ATOM 1939 O O . MET A 1 242 ? 29.740 -0.695 -25.562 1.00 88.31 242 MET A O 1
ATOM 1943 N N . GLU A 1 243 ? 27.707 -0.551 -26.487 1.00 87.25 243 GLU A N 1
ATOM 1944 C CA . GLU A 1 243 ? 27.988 0.642 -27.279 1.00 87.25 243 GLU A CA 1
ATOM 1945 C C . GLU A 1 243 ? 27.233 1.836 -26.698 1.00 87.25 243 GLU A C 1
ATOM 1947 O O . GLU A 1 243 ? 25.999 1.899 -26.714 1.00 87.25 243 GLU A O 1
ATOM 1952 N N . LEU A 1 244 ? 27.992 2.788 -26.153 1.00 86.94 244 LEU A N 1
ATOM 1953 C CA . LEU A 1 244 ? 27.442 4.032 -25.630 1.00 86.94 244 LEU A CA 1
ATOM 1954 C C . LEU A 1 244 ? 27.163 4.995 -26.791 1.00 86.94 244 LEU A C 1
ATOM 1956 O O . LEU A 1 244 ? 28.077 5.266 -27.572 1.00 86.94 244 LEU A O 1
ATOM 1960 N N . PRO A 1 245 ? 25.945 5.553 -26.903 1.00 89.56 245 PRO A N 1
ATOM 1961 C CA . PRO A 1 245 ? 25.673 6.588 -27.892 1.00 89.56 245 PRO A CA 1
ATOM 1962 C C . PRO A 1 245 ? 26.487 7.848 -27.579 1.00 89.56 245 PRO A C 1
ATOM 1964 O O . PRO A 1 245 ? 26.699 8.178 -26.412 1.00 89.56 245 PRO A O 1
ATOM 1967 N N . GLU A 1 246 ? 26.932 8.581 -28.597 1.00 92.38 246 GLU A N 1
ATOM 1968 C CA . GLU A 1 246 ? 27.600 9.868 -28.384 1.00 92.38 246 GLU A CA 1
ATOM 1969 C C . GLU A 1 246 ? 26.631 10.899 -27.792 1.00 92.38 246 GLU A C 1
ATOM 1971 O O . GLU A 1 246 ? 25.479 10.998 -28.210 1.00 92.38 246 GLU A O 1
ATOM 1976 N N . ILE A 1 247 ? 27.090 11.694 -26.821 1.00 91.06 247 ILE A N 1
ATOM 1977 C CA . ILE A 1 247 ? 26.269 12.750 -26.214 1.00 91.06 247 ILE A CA 1
ATOM 1978 C C . ILE A 1 247 ? 26.290 13.973 -27.137 1.00 91.06 247 ILE A C 1
ATOM 1980 O O . ILE A 1 247 ? 27.172 14.827 -27.040 1.00 91.06 247 ILE A O 1
ATOM 1984 N N . ASN A 1 248 ? 25.308 14.052 -28.028 1.00 93.56 248 ASN A N 1
ATOM 1985 C CA . ASN A 1 248 ? 25.132 15.132 -28.997 1.00 93.56 248 ASN A CA 1
ATOM 1986 C C . ASN A 1 248 ? 23.642 15.528 -29.124 1.00 93.56 248 ASN A C 1
ATOM 1988 O O . ASN A 1 248 ? 22.791 15.069 -28.356 1.00 93.56 248 ASN A O 1
ATOM 1992 N N . ASP A 1 249 ? 23.315 16.406 -30.075 1.00 91.88 249 ASP A N 1
ATOM 1993 C CA . ASP A 1 249 ? 21.930 16.847 -30.296 1.00 91.88 249 ASP A CA 1
ATOM 1994 C C . ASP A 1 249 ? 21.010 15.714 -30.771 1.00 91.88 249 ASP A C 1
ATOM 1996 O O . ASP A 1 249 ? 19.827 15.709 -30.436 1.00 91.88 249 ASP A O 1
ATOM 2000 N N . GLU A 1 250 ? 21.531 14.732 -31.510 1.00 89.88 250 GLU A N 1
ATOM 2001 C CA . GLU A 1 250 ? 20.754 13.566 -31.944 1.00 89.88 250 GLU A CA 1
ATOM 2002 C C . GLU A 1 250 ? 20.396 12.664 -30.762 1.00 89.88 250 GLU A C 1
ATOM 2004 O O . GLU A 1 250 ? 19.257 12.212 -30.661 1.00 89.88 250 GLU A O 1
ATOM 2009 N N . PHE A 1 251 ? 21.326 12.465 -29.824 1.00 90.56 251 PHE A N 1
ATOM 2010 C CA . PHE A 1 251 ? 21.058 11.763 -28.570 1.00 90.56 251 PHE A CA 1
ATOM 2011 C C . PHE A 1 251 ? 19.952 12.449 -27.765 1.00 90.56 251 PHE A C 1
ATOM 2013 O O . PHE A 1 251 ? 19.041 11.777 -27.285 1.00 90.56 251 PHE A O 1
ATOM 2020 N N . ALA A 1 252 ? 19.988 13.781 -27.659 1.00 88.00 252 ALA A N 1
ATOM 2021 C CA . ALA A 1 252 ? 18.938 14.534 -26.977 1.00 88.00 252 ALA A CA 1
ATOM 2022 C C . ALA A 1 252 ? 17.576 14.379 -27.676 1.00 88.00 252 ALA A C 1
ATOM 2024 O O . ALA A 1 252 ? 16.583 14.070 -27.017 1.00 88.00 252 ALA A O 1
ATOM 2025 N N . LYS A 1 253 ? 17.534 14.496 -29.009 1.00 88.75 253 LYS A N 1
ATOM 2026 C CA . LYS A 1 253 ? 16.309 14.303 -29.806 1.00 88.75 253 LYS A CA 1
ATOM 2027 C C . LYS A 1 253 ? 15.756 12.884 -29.708 1.00 88.75 253 LYS A C 1
ATOM 2029 O O . LYS A 1 253 ? 14.542 12.706 -29.657 1.00 88.75 253 LYS A O 1
ATOM 2034 N N . ALA A 1 254 ? 16.617 11.871 -29.618 1.00 83.06 254 ALA A N 1
ATOM 2035 C CA . ALA A 1 254 ? 16.207 10.476 -29.450 1.00 83.06 254 ALA A CA 1
ATOM 2036 C C . ALA A 1 254 ? 15.475 10.209 -28.118 1.00 83.06 254 ALA A C 1
ATOM 2038 O O . ALA A 1 254 ? 14.771 9.208 -27.996 1.00 83.06 254 ALA A O 1
ATOM 2039 N N . LEU A 1 255 ? 15.596 11.102 -27.128 1.00 80.69 255 LEU A N 1
ATOM 2040 C CA . LEU A 1 255 ? 14.820 11.055 -25.883 1.00 80.69 255 LEU A CA 1
ATOM 2041 C C . LEU A 1 255 ? 13.404 11.656 -26.034 1.00 80.69 255 LEU A C 1
ATOM 2043 O O . LEU A 1 255 ? 12.609 11.579 -25.099 1.00 80.69 255 LEU A O 1
ATOM 2047 N N . GLY A 1 256 ? 13.073 12.214 -27.204 1.00 74.38 256 GLY A N 1
ATOM 2048 C CA . GLY A 1 256 ? 11.716 12.540 -27.654 1.00 74.38 256 GLY A CA 1
ATOM 2049 C C . GLY A 1 256 ? 11.278 13.993 -27.458 1.00 74.38 256 GLY A C 1
ATOM 2050 O O . GLY A 1 256 ? 10.712 14.577 -28.374 1.00 74.38 256 GLY A O 1
ATOM 2051 N N . VAL A 1 257 ? 11.527 14.584 -26.288 1.00 77.00 257 VAL A N 1
ATOM 2052 C CA . VAL A 1 257 ? 10.989 15.912 -25.903 1.00 77.00 257 VAL A CA 1
ATOM 2053 C C . VAL A 1 257 ? 11.994 17.066 -26.000 1.00 77.00 257 VAL A C 1
ATOM 2055 O O . VAL A 1 257 ? 11.652 18.194 -25.662 1.00 77.00 257 VAL A O 1
ATOM 2058 N N . PHE A 1 258 ? 13.225 16.804 -26.441 1.00 85.69 258 PHE A N 1
ATOM 2059 C CA . PHE A 1 258 ? 14.307 17.791 -26.438 1.00 85.69 258 PHE A CA 1
ATOM 2060 C C . PHE A 1 258 ? 14.734 18.164 -27.859 1.00 85.69 258 PHE A C 1
ATOM 2062 O O . PHE A 1 258 ? 15.009 17.291 -28.681 1.00 85.69 258 PHE A O 1
ATOM 2069 N N . ASP A 1 259 ? 14.869 19.465 -28.121 1.00 84.06 259 ASP A N 1
ATOM 2070 C CA . ASP A 1 259 ? 15.287 20.000 -29.424 1.00 84.06 259 ASP A CA 1
ATOM 2071 C C . ASP A 1 259 ? 16.794 19.825 -29.687 1.00 84.06 259 ASP A C 1
ATOM 2073 O O . ASP A 1 259 ? 17.249 19.881 -30.831 1.00 84.06 259 ASP A O 1
ATOM 2077 N N . GLY A 1 260 ? 17.580 19.597 -28.631 1.00 90.81 260 GLY A N 1
ATOM 2078 C CA . GLY A 1 260 ? 19.030 19.410 -28.691 1.00 90.81 260 GLY A CA 1
ATOM 2079 C C . GLY A 1 260 ? 19.673 19.309 -27.307 1.00 90.81 260 GLY A C 1
ATOM 2080 O O . GLY A 1 260 ? 19.001 19.395 -26.273 1.00 90.81 260 GLY A O 1
ATOM 2081 N N . LEU A 1 261 ? 20.994 19.147 -27.264 1.00 90.69 261 LEU A N 1
ATOM 2082 C CA . LEU A 1 261 ? 21.751 18.882 -26.040 1.00 90.69 261 LEU A CA 1
ATOM 2083 C C . LEU A 1 261 ? 21.671 20.031 -25.026 1.00 90.69 261 LEU A C 1
ATOM 2085 O O . LEU A 1 261 ? 21.702 19.784 -23.821 1.00 90.69 261 LEU A O 1
ATOM 2089 N N . VAL A 1 262 ? 21.546 21.274 -25.498 1.00 92.44 262 VAL A N 1
ATOM 2090 C CA . VAL A 1 262 ? 21.355 22.447 -24.629 1.00 92.44 262 VAL A CA 1
ATOM 2091 C C . VAL A 1 262 ? 20.046 22.322 -23.848 1.00 92.44 262 VAL A C 1
ATOM 2093 O O . VAL A 1 262 ? 20.078 22.359 -22.621 1.00 92.44 262 VAL A O 1
ATOM 2096 N N . SER A 1 263 ? 18.929 22.053 -24.534 1.00 90.12 263 SER A N 1
ATOM 2097 C CA . SER A 1 263 ? 17.616 21.890 -23.890 1.00 90.12 263 SER A CA 1
ATOM 2098 C C . SER A 1 263 ? 17.578 20.716 -22.901 1.00 90.12 263 SER A C 1
ATOM 2100 O O . SER A 1 263 ? 16.999 20.828 -21.823 1.00 90.12 263 SER A O 1
ATOM 2102 N N . LEU A 1 264 ? 18.274 19.611 -23.208 1.00 89.00 264 LEU A N 1
ATOM 2103 C CA . LEU A 1 264 ? 18.417 18.481 -22.288 1.00 89.00 264 LEU A CA 1
ATOM 2104 C C . LEU A 1 264 ? 19.207 18.872 -21.029 1.00 89.00 264 LEU A C 1
ATOM 2106 O O . LEU A 1 264 ? 18.796 18.555 -19.916 1.00 89.00 264 LEU A O 1
ATOM 2110 N N . LYS A 1 265 ? 20.336 19.576 -21.186 1.00 90.06 265 LYS A N 1
ATOM 2111 C CA . LYS A 1 265 ? 21.159 20.048 -20.058 1.00 90.06 265 LYS A CA 1
ATOM 2112 C C . LYS A 1 265 ? 20.403 21.025 -19.162 1.00 90.06 265 LYS A C 1
ATOM 2114 O O . LYS A 1 265 ? 20.535 20.945 -17.943 1.00 90.06 265 LYS A O 1
ATOM 2119 N N . GLU A 1 266 ? 19.621 21.926 -19.748 1.00 88.81 266 GLU A N 1
ATOM 2120 C CA . GLU A 1 266 ? 18.780 22.866 -19.002 1.00 88.81 266 GLU A CA 1
ATOM 2121 C C . GLU A 1 266 ? 17.702 22.138 -18.199 1.00 88.81 266 GLU A C 1
ATOM 2123 O O . GLU A 1 266 ? 17.566 22.396 -17.004 1.00 88.81 266 GLU A O 1
ATOM 2128 N N . ASN A 1 267 ? 17.015 21.165 -18.803 1.00 86.75 267 ASN A N 1
ATOM 2129 C CA . ASN A 1 267 ? 16.014 20.364 -18.103 1.00 86.75 267 ASN A CA 1
ATOM 2130 C C . ASN A 1 267 ? 16.619 19.523 -16.965 1.00 86.75 267 ASN A C 1
ATOM 2132 O O . ASN A 1 267 ? 16.061 19.477 -15.871 1.00 86.75 267 ASN A O 1
ATOM 2136 N N . LEU A 1 268 ? 17.790 18.913 -17.181 1.00 87.88 268 LEU A N 1
ATOM 2137 C CA . LEU A 1 268 ? 18.522 18.207 -16.123 1.00 87.88 268 LEU A CA 1
ATOM 2138 C C . LEU A 1 268 ? 18.891 19.146 -14.974 1.00 87.88 268 LEU A C 1
ATOM 2140 O O . LEU A 1 268 ? 18.684 18.810 -13.810 1.00 87.88 268 LEU A O 1
ATOM 2144 N N . LYS A 1 269 ? 19.403 20.340 -15.291 1.00 89.56 269 LYS A N 1
ATOM 2145 C CA . LYS A 1 269 ? 19.734 21.354 -14.288 1.00 89.56 269 LYS A CA 1
ATOM 2146 C C . LYS A 1 269 ? 18.499 21.775 -13.495 1.00 89.56 269 LYS A C 1
ATOM 2148 O O . LYS A 1 269 ? 18.587 21.898 -12.274 1.00 89.56 269 LYS A O 1
ATOM 2153 N N . GLU A 1 270 ? 17.370 21.992 -14.162 1.00 85.81 270 GLU A N 1
ATOM 2154 C CA . GLU A 1 270 ? 16.098 22.316 -13.516 1.00 85.81 270 GLU A CA 1
ATOM 2155 C C . GLU A 1 270 ? 15.649 21.184 -12.583 1.00 85.81 270 GLU A C 1
ATOM 2157 O O . GLU A 1 270 ? 15.365 21.444 -11.415 1.00 85.81 270 GLU A O 1
ATOM 2162 N N . GLY A 1 271 ? 15.690 19.932 -13.045 1.00 81.56 271 GLY A N 1
ATOM 2163 C CA . GLY A 1 271 ? 15.362 18.752 -12.241 1.00 81.56 271 GLY A CA 1
ATOM 2164 C C . GLY A 1 271 ? 16.228 18.617 -10.985 1.00 81.56 271 GLY A C 1
ATOM 2165 O O . GLY A 1 271 ? 15.690 18.509 -9.883 1.00 81.56 271 GLY A O 1
ATOM 2166 N N . ILE A 1 272 ? 17.556 18.717 -11.120 1.00 86.19 272 ILE A N 1
ATOM 2167 C CA . ILE A 1 272 ? 18.495 18.671 -9.981 1.00 86.19 272 ILE A CA 1
ATOM 2168 C C . ILE A 1 272 ? 18.243 19.851 -9.030 1.00 86.19 272 ILE A C 1
ATOM 2170 O O . ILE A 1 272 ? 18.279 19.707 -7.809 1.00 86.19 272 ILE A O 1
ATOM 2174 N N . THR A 1 273 ? 17.951 21.036 -9.574 1.00 87.38 273 THR A N 1
ATOM 2175 C CA . THR A 1 273 ? 17.621 22.220 -8.767 1.00 87.38 273 THR A CA 1
ATOM 2176 C C . THR A 1 273 ? 16.340 21.994 -7.965 1.00 87.38 273 THR A C 1
ATOM 2178 O O . THR A 1 273 ? 16.289 22.333 -6.783 1.00 87.38 273 THR A O 1
ATOM 2181 N N . MET A 1 274 ? 15.302 21.418 -8.577 1.00 82.31 274 MET A N 1
ATOM 2182 C CA . MET A 1 274 ? 14.048 21.075 -7.899 1.00 82.31 274 MET A CA 1
ATOM 2183 C C . MET A 1 274 ? 14.269 20.045 -6.785 1.00 82.31 274 MET A C 1
ATOM 2185 O O . MET A 1 274 ? 13.764 20.247 -5.681 1.00 82.31 274 MET A O 1
ATOM 2189 N N . GLU A 1 275 ? 15.054 18.995 -7.040 1.00 81.38 275 GLU A N 1
ATOM 2190 C CA . GLU A 1 275 ? 15.405 17.975 -6.043 1.00 81.38 275 GLU A CA 1
ATOM 2191 C C . GLU A 1 275 ? 16.122 18.597 -4.839 1.00 81.38 275 GLU A C 1
ATOM 2193 O O . GLU A 1 275 ? 15.642 18.478 -3.711 1.00 81.38 275 GLU A O 1
ATOM 2198 N N . LYS A 1 276 ? 17.181 19.380 -5.074 1.00 88.81 276 LYS A N 1
ATOM 2199 C CA . LYS A 1 276 ? 17.916 20.080 -4.007 1.00 88.81 276 LYS A CA 1
ATOM 2200 C C . LYS A 1 276 ? 17.048 21.062 -3.221 1.00 88.81 276 LYS A C 1
ATOM 2202 O O . LYS A 1 276 ? 17.203 21.192 -2.008 1.00 88.81 276 LYS A O 1
ATOM 2207 N N . ASN A 1 277 ? 16.139 21.770 -3.894 1.00 88.44 277 ASN A N 1
ATOM 2208 C CA . ASN A 1 277 ? 15.180 22.659 -3.231 1.00 88.44 277 ASN A CA 1
ATOM 2209 C C . ASN A 1 277 ? 14.257 21.891 -2.286 1.00 88.44 277 ASN A C 1
ATOM 2211 O O . ASN A 1 277 ? 14.012 22.351 -1.167 1.00 88.44 277 ASN A O 1
ATOM 2215 N N . GLU A 1 278 ? 13.756 20.733 -2.710 1.00 85.06 278 GLU A N 1
ATOM 2216 C CA . GLU A 1 278 ? 12.897 19.903 -1.872 1.00 85.06 278 GLU A CA 1
ATOM 2217 C C . GLU A 1 278 ? 13.686 19.268 -0.717 1.00 85.06 278 GLU A C 1
ATOM 2219 O O . GLU A 1 278 ? 13.227 19.322 0.423 1.00 85.06 278 GLU A O 1
ATOM 2224 N N . GLU A 1 279 ? 14.903 18.771 -0.949 1.00 86.38 279 GLU A N 1
ATOM 2225 C CA . GLU A 1 279 ? 15.788 18.268 0.112 1.00 86.38 279 GLU A CA 1
ATOM 2226 C C . GLU A 1 279 ? 16.094 19.337 1.166 1.00 86.38 279 GLU A C 1
ATOM 2228 O O . GLU A 1 279 ? 15.936 19.100 2.366 1.00 86.38 279 GLU A O 1
ATOM 2233 N N . GLU A 1 280 ? 16.465 20.546 0.743 1.00 91.38 280 GLU A N 1
ATOM 2234 C CA . GLU A 1 280 ? 16.724 21.668 1.648 1.00 91.38 280 GLU A CA 1
ATOM 2235 C C . GLU A 1 280 ? 15.453 22.086 2.399 1.00 91.38 280 GLU A C 1
ATOM 2237 O O . GLU A 1 280 ? 15.502 22.422 3.588 1.00 91.38 280 GLU A O 1
ATOM 2242 N N . ARG A 1 281 ? 14.286 22.044 1.745 1.00 89.56 281 ARG A N 1
ATOM 2243 C CA . ARG A 1 281 ? 12.993 22.285 2.398 1.00 89.56 281 ARG A CA 1
ATOM 2244 C C . ARG A 1 281 ? 12.721 21.244 3.484 1.00 89.56 281 ARG A C 1
ATOM 2246 O O . ARG A 1 281 ? 12.358 21.634 4.598 1.00 89.56 281 ARG A O 1
ATOM 2253 N N . GLN A 1 282 ? 12.925 19.958 3.201 1.00 87.69 282 GLN A N 1
ATOM 2254 C CA . GLN A 1 282 ? 12.746 18.877 4.176 1.00 87.69 282 GLN A CA 1
ATOM 2255 C C . GLN A 1 282 ? 13.768 18.964 5.315 1.00 87.69 282 GLN A C 1
ATOM 2257 O O . GLN A 1 282 ? 13.388 18.844 6.482 1.00 87.69 282 GLN A O 1
ATOM 2262 N N . ARG A 1 283 ? 15.035 19.277 5.013 1.00 93.50 283 ARG A N 1
ATOM 2263 C CA . ARG A 1 283 ? 16.094 19.511 6.006 1.00 93.50 283 ARG A CA 1
ATOM 2264 C C . ARG A 1 283 ? 15.710 20.630 6.968 1.00 93.50 283 ARG A C 1
ATOM 2266 O O . ARG A 1 283 ? 15.733 20.427 8.181 1.00 93.50 283 ARG A O 1
ATOM 2273 N N . LYS A 1 284 ? 15.305 21.793 6.441 1.00 93.44 284 LYS A N 1
ATOM 2274 C CA . LYS A 1 284 ? 14.857 22.937 7.253 1.00 93.44 284 LYS A CA 1
ATOM 2275 C C . LYS A 1 284 ? 13.658 22.576 8.112 1.00 93.44 284 LYS A C 1
ATOM 2277 O O . LYS A 1 284 ? 13.670 22.858 9.307 1.00 93.44 284 LYS A O 1
ATOM 2282 N N . ARG A 1 285 ? 12.641 21.937 7.526 1.00 91.31 285 ARG A N 1
ATOM 2283 C CA . ARG A 1 285 ? 11.454 21.478 8.258 1.00 91.31 285 ARG A CA 1
ATOM 2284 C C . ARG A 1 285 ? 11.851 20.557 9.414 1.00 91.31 285 ARG A C 1
ATOM 2286 O O . ARG A 1 285 ? 11.419 20.788 10.540 1.00 91.31 285 ARG A O 1
ATOM 2293 N N . GLY A 1 286 ? 12.697 19.561 9.157 1.00 90.94 286 GLY A N 1
ATOM 2294 C CA . GLY A 1 286 ? 13.196 18.637 10.175 1.00 90.94 286 GLY A CA 1
ATOM 2295 C C . GLY A 1 286 ? 13.987 19.338 11.282 1.00 90.94 286 GLY A C 1
ATOM 2296 O O . GLY A 1 286 ? 13.738 19.092 12.461 1.00 90.94 286 GLY A O 1
ATOM 2297 N N . GLU A 1 287 ? 14.888 20.256 10.923 1.00 93.31 287 GLU A N 1
ATOM 2298 C CA . GLU A 1 287 ? 15.689 21.025 11.884 1.00 93.31 287 GLU A CA 1
ATOM 2299 C C . GLU A 1 287 ? 14.818 21.939 12.760 1.00 93.31 287 GLU A C 1
ATOM 2301 O O . GLU A 1 287 ? 15.000 21.974 13.978 1.00 93.31 287 GLU A O 1
ATOM 2306 N N . MET A 1 288 ? 13.846 22.644 12.166 1.00 94.25 288 MET A N 1
ATOM 2307 C CA . MET A 1 288 ? 12.896 23.484 12.905 1.00 94.25 288 MET A CA 1
ATOM 2308 C C . MET A 1 288 ? 12.131 22.652 13.934 1.00 94.25 288 MET A C 1
ATOM 2310 O O . MET A 1 288 ? 12.110 23.001 15.113 1.00 94.25 288 MET A O 1
ATOM 2314 N N . VAL A 1 289 ? 11.545 21.532 13.503 1.00 93.62 289 VAL A N 1
ATOM 2315 C CA . VAL A 1 289 ? 10.746 20.664 14.376 1.00 93.62 289 VAL A CA 1
ATOM 2316 C C . VAL A 1 289 ? 11.602 20.049 15.479 1.00 93.62 289 VAL A C 1
ATOM 2318 O O . VAL A 1 289 ? 11.171 20.058 16.629 1.00 93.62 289 VAL A O 1
ATOM 2321 N N . SER A 1 290 ? 12.824 19.595 15.177 1.00 91.44 290 SER A N 1
ATOM 2322 C CA . SER A 1 290 ? 13.746 19.054 16.190 1.00 91.44 290 SER A CA 1
ATOM 2323 C C . SER A 1 290 ? 14.069 20.095 17.262 1.00 91.44 290 SER A C 1
ATOM 2325 O O . SER A 1 290 ? 13.849 19.842 18.444 1.00 91.44 290 SER A O 1
ATOM 2327 N N . LYS A 1 291 ? 14.491 21.304 16.864 1.00 94.00 291 LYS A N 1
ATOM 2328 C CA . LYS A 1 291 ? 14.848 22.379 17.809 1.00 94.00 291 LYS A CA 1
ATOM 2329 C C . LYS A 1 291 ? 13.672 22.849 18.660 1.00 94.00 291 LYS A C 1
ATOM 2331 O O . LYS A 1 291 ? 13.874 23.281 19.796 1.00 94.00 291 LYS A O 1
ATOM 2336 N N . ILE A 1 292 ? 12.455 22.830 18.111 1.00 94.44 292 ILE A N 1
ATOM 2337 C CA . ILE A 1 292 ? 11.246 23.128 18.886 1.00 94.44 292 ILE A CA 1
ATOM 2338 C C . ILE A 1 292 ? 11.027 22.008 19.903 1.00 94.44 292 ILE A C 1
ATOM 2340 O O . ILE A 1 292 ? 10.931 22.286 21.095 1.00 94.44 292 ILE A O 1
ATOM 2344 N N . THR A 1 293 ? 11.015 20.759 19.441 1.00 92.62 293 THR A N 1
ATOM 2345 C CA . THR A 1 293 ? 10.721 19.564 20.242 1.00 92.62 293 THR A CA 1
ATOM 2346 C C . THR A 1 293 ? 11.703 19.366 21.396 1.00 92.62 293 THR A C 1
ATOM 2348 O O . THR A 1 293 ? 11.283 19.020 22.494 1.00 92.62 293 THR A O 1
ATOM 2351 N N . GLU A 1 294 ? 12.988 19.667 21.202 1.00 91.62 294 GLU A N 1
ATOM 2352 C CA . GLU A 1 294 ? 14.022 19.616 22.251 1.00 91.62 294 GLU A CA 1
ATOM 2353 C C . GLU A 1 294 ? 13.718 20.516 23.462 1.00 91.62 294 GLU A C 1
ATOM 2355 O O . GLU A 1 294 ? 14.223 20.270 24.558 1.00 91.62 294 GLU A O 1
ATOM 2360 N N . LYS A 1 295 ? 12.889 21.553 23.291 1.00 92.75 295 LYS A N 1
ATOM 2361 C CA . LYS A 1 295 ? 12.491 22.475 24.367 1.00 92.75 295 LYS A CA 1
ATOM 2362 C C . LYS A 1 295 ? 11.133 22.154 24.988 1.00 92.75 295 LYS A C 1
ATOM 2364 O O . LYS A 1 295 ? 10.738 22.839 25.928 1.00 92.75 295 LYS A O 1
ATOM 2369 N N . VAL A 1 296 ? 10.426 21.149 24.480 1.00 92.62 296 VAL A N 1
ATOM 2370 C CA . VAL A 1 296 ? 9.113 20.736 24.984 1.00 92.62 296 VAL A CA 1
ATOM 2371 C C . VAL A 1 296 ? 9.300 19.559 25.941 1.00 92.62 296 VAL A C 1
ATOM 2373 O O . VAL A 1 296 ? 9.985 18.587 25.622 1.00 92.62 296 VAL A O 1
ATOM 2376 N N . LYS A 1 297 ? 8.670 19.626 27.117 1.00 87.88 297 LYS A N 1
ATOM 2377 C CA . LYS A 1 297 ? 8.629 18.521 28.083 1.00 87.88 297 LYS A CA 1
ATOM 2378 C C . LYS A 1 297 ? 7.195 18.042 28.247 1.00 87.88 297 LYS A C 1
ATOM 2380 O O . LYS A 1 297 ? 6.332 18.830 28.608 1.00 87.88 297 LYS A O 1
ATOM 2385 N N . PHE A 1 298 ? 6.969 16.764 27.983 1.00 89.81 298 PHE A N 1
ATOM 2386 C CA . PHE A 1 298 ? 5.705 16.080 28.219 1.00 89.81 298 PHE A CA 1
ATOM 2387 C C . PHE A 1 298 ? 5.961 14.573 28.291 1.00 89.81 298 PHE A C 1
ATOM 2389 O O . PHE A 1 298 ? 6.957 14.083 27.743 1.00 89.81 298 PHE A O 1
ATOM 2396 N N . ASP A 1 299 ? 5.062 13.859 28.958 1.00 87.69 299 ASP A N 1
ATOM 2397 C CA . ASP A 1 299 ? 5.103 12.402 29.012 1.00 87.69 299 ASP A CA 1
ATOM 2398 C C . ASP A 1 299 ? 4.681 11.826 27.662 1.00 87.69 299 ASP A C 1
ATOM 2400 O O . ASP A 1 299 ? 3.699 12.265 27.068 1.00 87.69 299 ASP A O 1
ATOM 2404 N N . LEU A 1 300 ? 5.442 10.861 27.154 1.00 90.56 300 LEU A N 1
ATOM 2405 C CA . LEU A 1 300 ? 5.125 10.181 25.903 1.00 90.56 300 LEU A CA 1
ATOM 2406 C C . LEU A 1 300 ? 4.191 8.996 26.180 1.00 90.56 300 LEU A C 1
ATOM 2408 O O . LEU A 1 300 ? 4.517 8.171 27.039 1.00 90.56 300 LEU A O 1
ATOM 2412 N N . PRO A 1 301 ? 3.080 8.857 25.436 1.00 92.19 301 PRO A N 1
ATOM 2413 C CA . PRO A 1 301 ? 2.248 7.666 25.524 1.00 92.19 301 PRO A CA 1
ATOM 2414 C C . PRO A 1 301 ? 3.005 6.430 25.026 1.00 92.19 301 PRO A C 1
ATOM 2416 O O . PRO A 1 301 ? 3.317 6.329 23.839 1.00 92.19 301 PRO A O 1
ATOM 2419 N N . GLU A 1 302 ? 3.254 5.469 25.917 1.00 89.38 302 GLU A N 1
ATOM 2420 C CA . GLU A 1 302 ? 4.002 4.236 25.608 1.00 89.38 302 GLU A CA 1
ATOM 2421 C C . GLU A 1 302 ? 3.387 3.461 24.441 1.00 89.38 302 GLU A C 1
ATOM 2423 O O . GLU A 1 302 ? 4.094 3.116 23.499 1.00 89.38 302 GLU A O 1
ATOM 2428 N N . LYS A 1 303 ? 2.052 3.330 24.420 1.00 88.62 303 LYS A N 1
ATOM 2429 C CA . LYS A 1 303 ? 1.329 2.685 23.315 1.00 88.62 303 LYS A CA 1
ATOM 2430 C C . LYS A 1 303 ? 1.667 3.302 21.949 1.00 88.62 303 LYS A C 1
ATOM 2432 O O . LYS A 1 303 ? 1.797 2.577 20.973 1.00 88.62 303 LYS A O 1
ATOM 2437 N N . MET A 1 304 ? 1.836 4.628 21.845 1.00 91.94 304 MET A N 1
ATOM 2438 C CA . MET A 1 304 ? 2.214 5.256 20.565 1.00 91.94 304 MET A CA 1
ATOM 2439 C C . MET A 1 304 ? 3.647 4.918 20.155 1.00 91.94 304 MET A C 1
ATOM 2441 O O . MET A 1 304 ? 3.918 4.774 18.964 1.00 91.94 304 MET A O 1
ATOM 2445 N N . VAL A 1 305 ? 4.556 4.805 21.126 1.00 91.75 305 VAL A N 1
ATOM 2446 C CA . VAL A 1 305 ? 5.947 4.411 20.878 1.00 91.75 305 VAL A CA 1
ATOM 2447 C C . VAL A 1 305 ? 5.996 2.962 20.400 1.00 91.75 305 VAL A C 1
ATOM 2449 O O . VAL A 1 305 ? 6.633 2.694 19.386 1.00 91.75 305 VAL A O 1
ATOM 2452 N N . GLU A 1 306 ? 5.256 2.063 21.049 1.00 90.44 306 GLU A N 1
ATOM 2453 C CA . GLU A 1 306 ? 5.129 0.655 20.650 1.00 90.44 306 GLU A CA 1
ATOM 2454 C C . GLU A 1 306 ? 4.573 0.508 19.225 1.00 90.44 306 GLU A C 1
ATOM 2456 O O . GLU A 1 306 ? 5.134 -0.232 18.413 1.00 90.44 306 GLU A O 1
ATOM 2461 N N . TYR A 1 307 ? 3.516 1.255 18.877 1.00 90.62 307 TYR A N 1
ATOM 2462 C CA . TYR A 1 307 ? 2.968 1.249 17.515 1.00 90.62 307 TYR A CA 1
ATOM 2463 C C . TYR A 1 307 ? 3.988 1.726 16.470 1.00 90.62 307 TYR A C 1
ATOM 2465 O O . TYR A 1 307 ? 4.113 1.108 15.411 1.00 90.62 307 TYR A O 1
ATOM 2473 N N . GLU A 1 308 ? 4.742 2.796 16.745 1.00 93.88 308 GLU A N 1
ATOM 2474 C CA . GLU A 1 308 ? 5.765 3.284 15.808 1.00 93.88 308 GLU A CA 1
ATOM 2475 C C . GLU A 1 308 ? 6.974 2.337 15.736 1.00 93.88 308 GLU A C 1
ATOM 2477 O O . GLU A 1 308 ? 7.521 2.148 14.652 1.00 93.88 308 GLU A O 1
ATOM 2482 N N . GLN A 1 309 ? 7.361 1.674 16.832 1.00 92.94 309 GLN A N 1
ATOM 2483 C CA . GLN A 1 309 ? 8.384 0.618 16.813 1.00 92.94 309 GLN A CA 1
ATOM 2484 C C . GLN A 1 309 ? 7.959 -0.562 15.936 1.00 92.94 309 GLN A C 1
ATOM 2486 O O . GLN A 1 309 ? 8.750 -1.028 15.116 1.00 92.94 309 GLN A O 1
ATOM 2491 N N . ALA A 1 310 ? 6.717 -1.035 16.082 1.00 91.00 310 ALA A N 1
ATOM 2492 C CA . ALA A 1 310 ? 6.178 -2.114 15.260 1.00 91.00 310 ALA A CA 1
ATOM 2493 C C . ALA A 1 310 ? 6.166 -1.724 13.775 1.00 91.00 310 ALA A C 1
ATOM 2495 O O . ALA A 1 310 ? 6.591 -2.503 12.925 1.00 91.00 310 ALA A O 1
ATOM 2496 N N . ARG A 1 311 ? 5.769 -0.487 13.463 1.00 91.94 311 ARG A N 1
ATOM 2497 C CA . ARG A 1 311 ? 5.804 0.042 12.097 1.00 91.94 311 ARG A CA 1
ATOM 2498 C C . ARG A 1 311 ? 7.225 0.115 11.529 1.00 91.94 311 ARG A C 1
ATOM 2500 O O . ARG A 1 311 ? 7.449 -0.363 10.423 1.00 91.94 311 ARG A O 1
ATOM 2507 N N . LEU A 1 312 ? 8.179 0.678 12.273 1.00 91.44 312 LEU A N 1
ATOM 2508 C CA . LEU A 1 312 ? 9.594 0.750 11.873 1.00 91.44 312 LEU A CA 1
ATOM 2509 C C . LEU A 1 312 ? 10.186 -0.638 11.614 1.00 91.44 312 LEU A C 1
ATOM 2511 O O . LEU A 1 312 ? 10.969 -0.836 10.685 1.00 91.44 312 LEU A O 1
ATOM 2515 N N . PHE A 1 313 ? 9.789 -1.607 12.431 1.00 91.94 313 PHE A N 1
ATOM 2516 C CA . PHE A 1 313 ? 10.193 -2.991 12.286 1.00 91.94 313 PHE A CA 1
ATOM 2517 C C . PHE A 1 313 ? 9.632 -3.637 11.011 1.00 91.94 313 PHE A C 1
ATOM 2519 O O . PHE A 1 313 ? 10.386 -4.273 10.274 1.00 91.94 313 PHE A O 1
ATOM 2526 N N . GLU A 1 314 ? 8.354 -3.424 10.701 1.00 91.81 314 GLU A N 1
ATOM 2527 C CA . GLU A 1 314 ? 7.752 -3.890 9.444 1.00 91.81 314 GLU A CA 1
ATOM 2528 C C . GLU A 1 314 ? 8.346 -3.185 8.213 1.00 91.81 314 GLU A C 1
ATOM 2530 O O . GLU A 1 314 ? 8.597 -3.823 7.187 1.00 91.81 314 GLU A O 1
ATOM 2535 N N . ASP A 1 315 ? 8.649 -1.889 8.303 1.00 87.31 315 ASP A N 1
ATOM 2536 C CA . ASP A 1 315 ? 9.353 -1.156 7.245 1.00 87.31 315 ASP A CA 1
ATOM 2537 C C . ASP A 1 315 ? 10.735 -1.778 6.972 1.00 87.31 315 ASP A C 1
ATOM 2539 O O . ASP A 1 315 ? 11.095 -2.006 5.811 1.00 87.31 315 ASP A O 1
ATOM 2543 N N . LEU A 1 316 ? 11.480 -2.137 8.026 1.00 87.88 316 LEU A N 1
ATOM 2544 C CA . LEU A 1 316 ? 12.751 -2.851 7.894 1.00 87.88 316 LEU A CA 1
ATOM 2545 C C . LEU A 1 316 ? 12.557 -4.230 7.249 1.00 87.88 316 LEU A C 1
ATOM 2547 O O . LEU A 1 316 ? 13.289 -4.553 6.312 1.00 87.88 316 LEU A O 1
ATOM 2551 N N . LYS A 1 317 ? 11.579 -5.031 7.694 1.00 86.75 317 LYS A N 1
ATOM 2552 C CA . LYS A 1 317 ? 11.259 -6.339 7.086 1.00 86.75 317 LYS A CA 1
ATOM 2553 C C . LYS A 1 317 ? 11.030 -6.209 5.582 1.00 86.75 317 LYS A C 1
ATOM 2555 O O . LYS A 1 317 ? 11.663 -6.903 4.784 1.00 86.75 317 LYS A O 1
ATOM 2560 N N . ASN A 1 318 ? 10.191 -5.253 5.193 1.00 82.12 318 ASN A N 1
ATOM 2561 C CA . ASN A 1 318 ? 9.884 -4.960 3.797 1.00 82.12 318 ASN A CA 1
ATOM 2562 C C . ASN A 1 318 ? 11.116 -4.507 3.007 1.00 82.12 318 ASN A C 1
ATOM 2564 O O . ASN A 1 318 ? 11.294 -4.902 1.853 1.00 82.12 318 ASN A O 1
ATOM 2568 N N . GLN A 1 319 ? 11.979 -3.687 3.609 1.00 79.56 319 GLN A N 1
ATOM 2569 C CA . GLN A 1 319 ? 13.221 -3.245 2.984 1.00 79.56 319 GLN A CA 1
ATOM 2570 C C . GLN A 1 319 ? 14.196 -4.409 2.774 1.00 79.56 319 GLN A C 1
ATOM 2572 O O . GLN A 1 319 ? 14.804 -4.497 1.707 1.00 79.56 319 GLN A O 1
ATOM 2577 N N . ILE A 1 320 ? 14.327 -5.315 3.746 1.00 79.31 320 ILE A N 1
ATOM 2578 C CA . ILE A 1 320 ? 15.185 -6.499 3.627 1.00 79.31 320 ILE A CA 1
ATOM 2579 C C . ILE A 1 320 ? 14.686 -7.419 2.512 1.00 79.31 320 ILE A C 1
ATOM 2581 O O . ILE A 1 320 ? 15.457 -7.762 1.612 1.00 79.31 320 ILE A O 1
ATOM 2585 N N . ALA A 1 321 ? 13.390 -7.729 2.503 1.00 73.88 321 ALA A N 1
ATOM 2586 C CA . ALA A 1 321 ? 12.784 -8.564 1.470 1.00 73.88 321 ALA A CA 1
ATOM 2587 C C . ALA A 1 321 ? 12.966 -7.968 0.062 1.00 73.88 321 ALA A C 1
ATOM 2589 O O . ALA A 1 321 ? 13.294 -8.686 -0.882 1.00 73.88 321 ALA A O 1
ATOM 2590 N N . LYS A 1 322 ? 12.807 -6.646 -0.092 1.00 69.12 322 LYS A N 1
ATOM 2591 C CA . LYS A 1 322 ? 12.948 -5.964 -1.390 1.00 69.12 322 LYS A CA 1
ATOM 2592 C C . LYS A 1 322 ? 14.399 -5.838 -1.853 1.00 69.12 322 LYS A C 1
ATOM 2594 O O . LYS A 1 322 ? 14.681 -6.103 -3.019 1.00 69.12 322 LYS A O 1
ATOM 2599 N N . ASN A 1 323 ? 15.303 -5.419 -0.969 1.00 69.31 323 ASN A N 1
ATOM 2600 C CA . ASN A 1 323 ? 16.672 -5.069 -1.354 1.00 69.31 323 ASN A CA 1
ATOM 2601 C C . ASN A 1 323 ? 17.599 -6.284 -1.388 1.00 69.31 323 ASN A C 1
ATOM 2603 O O . ASN A 1 323 ? 18.435 -6.382 -2.279 1.00 69.31 323 ASN A O 1
ATOM 2607 N N . PHE A 1 324 ? 17.450 -7.202 -0.432 1.00 65.94 324 PHE A N 1
ATOM 2608 C CA . PHE A 1 324 ? 18.330 -8.363 -0.289 1.00 65.94 324 PHE A CA 1
ATOM 2609 C C . PHE A 1 324 ? 17.697 -9.655 -0.816 1.00 65.94 324 PHE A C 1
ATOM 2611 O O . PHE A 1 324 ? 18.382 -10.670 -0.886 1.00 65.94 324 PHE A O 1
ATOM 2618 N N . LYS A 1 325 ? 16.411 -9.621 -1.216 1.00 73.44 325 LYS A N 1
ATOM 2619 C CA . LYS A 1 325 ? 15.657 -10.776 -1.745 1.00 73.44 325 LYS A CA 1
ATOM 2620 C C . LYS A 1 325 ? 15.780 -12.023 -0.863 1.00 73.44 325 LYS A C 1
ATOM 2622 O O . LYS A 1 325 ? 15.817 -13.144 -1.365 1.00 73.44 325 LYS A O 1
ATOM 2627 N N . MET A 1 326 ? 15.855 -11.816 0.449 1.00 77.31 326 MET A N 1
ATOM 2628 C CA . MET A 1 326 ? 16.041 -12.875 1.432 1.00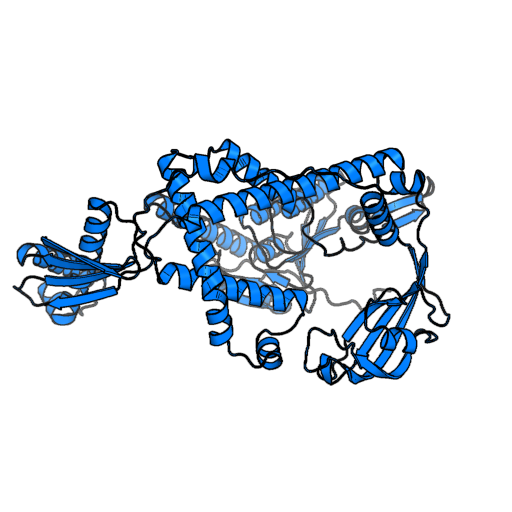 77.31 326 MET A CA 1
ATOM 2629 C C . MET A 1 326 ? 14.929 -12.850 2.487 1.00 77.31 326 MET A C 1
ATOM 2631 O O . MET A 1 326 ? 14.406 -11.768 2.780 1.00 77.31 326 MET A O 1
ATOM 2635 N N . PRO A 1 327 ? 14.580 -14.012 3.068 1.00 80.88 327 PRO A N 1
ATOM 2636 C CA . PRO A 1 327 ? 13.730 -14.086 4.250 1.00 80.88 327 PRO A CA 1
ATOM 2637 C C . PRO A 1 327 ? 14.304 -13.274 5.415 1.00 80.88 327 PRO A C 1
ATOM 2639 O O . PRO A 1 327 ? 15.522 -13.141 5.571 1.00 80.88 327 PRO A O 1
ATOM 2642 N N . PHE A 1 328 ? 13.428 -12.724 6.252 1.00 83.81 328 PHE A N 1
ATOM 2643 C CA . PHE A 1 328 ? 13.858 -11.887 7.371 1.00 83.81 328 PHE A CA 1
ATOM 2644 C C . PHE A 1 328 ? 14.558 -12.703 8.467 1.00 83.81 328 PHE A C 1
ATOM 2646 O O . PHE A 1 328 ? 15.474 -12.214 9.125 1.00 83.81 328 PHE A O 1
ATOM 2653 N N . GLU A 1 329 ? 14.184 -13.969 8.620 1.00 85.75 329 GLU A N 1
ATOM 2654 C CA . GLU A 1 329 ? 14.768 -14.917 9.569 1.00 85.75 329 GLU A CA 1
ATOM 2655 C C . GLU A 1 329 ? 16.253 -15.173 9.267 1.00 85.75 329 GLU A C 1
ATOM 2657 O O . GLU A 1 329 ? 17.096 -15.216 10.171 1.00 85.75 329 GLU A O 1
ATOM 2662 N N . ASP A 1 330 ? 16.590 -15.262 7.979 1.00 79.38 330 ASP A N 1
ATOM 2663 C CA . ASP A 1 330 ? 17.967 -15.420 7.511 1.00 79.38 330 ASP A CA 1
ATOM 2664 C C . ASP A 1 330 ? 18.787 -14.154 7.809 1.00 79.38 330 ASP A C 1
ATOM 2666 O O . ASP A 1 330 ? 19.949 -14.225 8.224 1.00 79.38 330 ASP A O 1
ATOM 2670 N N . TYR A 1 331 ? 18.167 -12.977 7.669 1.00 81.62 331 TYR A N 1
ATOM 2671 C CA . TYR A 1 331 ? 18.790 -11.703 8.023 1.00 81.62 331 TYR A CA 1
ATOM 2672 C C . TYR A 1 331 ? 19.082 -11.617 9.526 1.00 81.62 331 TYR A C 1
ATOM 2674 O O . TYR A 1 331 ? 20.221 -11.322 9.899 1.00 81.62 331 TYR A O 1
ATOM 2682 N N . LEU A 1 332 ? 18.113 -11.941 10.388 1.00 83.75 332 LEU A N 1
ATOM 2683 C CA . LEU A 1 332 ? 18.298 -11.981 11.846 1.00 83.75 332 LEU A CA 1
ATOM 2684 C C . LEU A 1 332 ? 19.432 -12.928 12.256 1.00 83.75 332 LEU A C 1
ATOM 2686 O O . LEU A 1 332 ? 20.305 -12.560 13.049 1.00 83.75 332 LEU A O 1
ATOM 2690 N N . SER A 1 333 ? 19.473 -14.113 11.644 1.00 83.38 333 SER A N 1
ATOM 2691 C CA . SER A 1 333 ? 20.532 -15.103 11.861 1.00 83.38 333 SER A CA 1
ATOM 2692 C C . SER A 1 333 ? 21.911 -14.557 11.478 1.00 83.38 333 SER A C 1
ATOM 2694 O O . SER A 1 333 ? 22.884 -14.754 12.211 1.00 83.38 333 SER A O 1
ATOM 2696 N N . SER A 1 334 ? 22.007 -13.809 10.373 1.00 79.56 334 SER A N 1
ATOM 2697 C CA . SER A 1 334 ? 23.276 -13.238 9.899 1.00 79.56 334 SER A CA 1
ATOM 2698 C C . SER A 1 334 ? 23.877 -12.207 10.864 1.00 79.56 334 SER A C 1
ATOM 2700 O O . SER A 1 334 ? 25.099 -12.166 11.051 1.00 79.56 334 SER A O 1
ATOM 2702 N N . ILE A 1 335 ? 23.025 -11.411 11.517 1.00 83.62 335 ILE A N 1
ATOM 2703 C CA . ILE A 1 335 ? 23.431 -10.370 12.472 1.00 83.62 335 ILE A CA 1
ATOM 2704 C C . ILE A 1 335 ? 23.430 -10.857 13.924 1.00 83.62 335 ILE A C 1
ATOM 2706 O O . ILE A 1 335 ? 23.843 -10.103 14.806 1.00 83.62 335 ILE A O 1
ATOM 2710 N N . LYS A 1 336 ? 23.000 -12.104 14.163 1.00 87.62 336 LYS A N 1
ATOM 2711 C CA . LYS A 1 336 ? 22.880 -12.738 15.484 1.00 87.62 336 LYS A CA 1
ATOM 2712 C C . LYS A 1 336 ? 22.052 -11.900 16.459 1.00 87.62 336 LYS A C 1
ATOM 2714 O O . LYS A 1 336 ? 22.460 -11.702 17.601 1.00 87.62 336 LYS A O 1
ATOM 2719 N N . LYS A 1 337 ? 20.921 -11.378 15.983 1.00 89.12 337 LYS A N 1
ATOM 2720 C CA . LYS A 1 337 ? 19.966 -10.621 16.798 1.00 89.12 337 LYS A CA 1
ATOM 2721 C C . LYS A 1 337 ? 18.582 -11.238 16.719 1.00 89.12 337 LYS A C 1
ATOM 2723 O O . LYS A 1 337 ? 18.205 -11.798 15.694 1.00 89.12 337 LYS A O 1
ATOM 2728 N N . THR A 1 338 ? 17.835 -11.092 17.798 1.00 91.81 338 THR A N 1
ATOM 2729 C CA . THR A 1 338 ? 16.417 -11.452 17.907 1.00 91.81 338 THR A CA 1
ATOM 2730 C C . THR A 1 338 ? 15.513 -10.344 17.360 1.00 91.81 338 THR A C 1
ATOM 2732 O O . THR A 1 338 ? 15.952 -9.203 17.175 1.00 91.81 338 THR A O 1
ATOM 2735 N N . GLU A 1 339 ? 14.238 -10.656 17.105 1.00 90.75 339 GLU A N 1
ATOM 2736 C CA . GLU A 1 339 ? 13.258 -9.631 16.723 1.00 90.75 339 GLU A CA 1
ATOM 2737 C C . GLU A 1 339 ? 13.132 -8.554 17.807 1.00 90.75 339 GLU A C 1
ATOM 2739 O O . GLU A 1 339 ? 13.063 -7.364 17.497 1.00 90.75 339 GLU A O 1
ATOM 2744 N N . GLU A 1 340 ? 13.138 -8.964 19.073 1.00 90.44 340 GLU A N 1
ATOM 2745 C CA . GLU A 1 340 ? 13.011 -8.095 20.238 1.00 90.44 340 GLU A CA 1
ATOM 2746 C C . GLU A 1 340 ? 14.178 -7.109 20.330 1.00 90.44 340 GLU A C 1
ATOM 2748 O O . GLU A 1 340 ? 13.960 -5.919 20.549 1.00 90.44 340 GLU A O 1
ATOM 2753 N N . GLU A 1 341 ? 15.412 -7.560 20.093 1.00 89.62 341 GLU A N 1
ATOM 2754 C CA . GLU A 1 341 ? 16.593 -6.687 20.087 1.00 89.62 341 GLU A CA 1
ATOM 2755 C C . GLU A 1 341 ? 16.561 -5.665 18.946 1.00 89.62 341 GLU A C 1
ATOM 2757 O O . GLU A 1 341 ? 17.015 -4.528 19.112 1.00 89.62 341 GLU A O 1
ATOM 2762 N N . ILE A 1 342 ? 16.019 -6.041 17.784 1.00 89.81 342 ILE A N 1
ATOM 2763 C CA . ILE A 1 342 ? 15.838 -5.111 16.665 1.00 89.81 342 ILE A CA 1
ATOM 2764 C C . ILE A 1 342 ? 14.735 -4.101 16.983 1.00 89.81 342 ILE A C 1
ATOM 2766 O O . ILE A 1 342 ? 14.969 -2.900 16.843 1.00 89.81 342 ILE A O 1
ATOM 2770 N N . LYS A 1 343 ? 13.577 -4.545 17.480 1.00 89.00 343 LYS A N 1
ATOM 2771 C CA . LYS A 1 343 ? 12.488 -3.651 17.913 1.00 89.00 343 LYS A CA 1
ATOM 2772 C C . LYS A 1 343 ? 12.964 -2.670 18.986 1.00 89.00 343 LYS A C 1
ATOM 2774 O O . LYS A 1 343 ? 12.743 -1.467 18.859 1.00 89.00 343 LYS A O 1
ATOM 2779 N N . ALA A 1 344 ? 13.708 -3.150 19.981 1.00 89.69 344 ALA A N 1
ATOM 2780 C CA . ALA A 1 344 ? 14.275 -2.320 21.042 1.00 89.69 344 ALA A CA 1
ATOM 2781 C C . ALA A 1 344 ? 15.275 -1.277 20.515 1.00 89.69 344 ALA A C 1
ATOM 2783 O O . ALA A 1 344 ? 15.379 -0.184 21.079 1.00 89.69 344 ALA A O 1
ATOM 2784 N N . SER A 1 345 ? 15.974 -1.563 19.410 1.00 90.62 345 SER A N 1
ATOM 2785 C CA . SER A 1 345 ? 16.881 -0.595 18.781 1.00 90.62 345 SER A CA 1
ATOM 2786 C C . SER A 1 345 ? 16.155 0.614 18.173 1.00 90.62 345 SER A C 1
ATOM 2788 O O . SER A 1 345 ? 16.754 1.684 18.059 1.00 90.62 345 SER A O 1
ATOM 2790 N N . PHE A 1 346 ? 14.857 0.489 17.869 1.00 93.06 346 PHE A N 1
ATOM 2791 C CA . PHE A 1 346 ? 14.039 1.574 17.323 1.00 93.06 346 PHE A CA 1
ATOM 2792 C C . PHE A 1 346 ? 13.463 2.521 18.377 1.00 93.06 346 PHE A C 1
ATOM 2794 O O . PHE A 1 346 ? 12.906 3.548 18.004 1.00 93.06 346 PHE A O 1
ATOM 2801 N N . THR A 1 347 ? 13.608 2.233 19.676 1.00 90.38 347 THR A N 1
ATOM 2802 C CA . THR A 1 347 ? 12.996 3.028 20.759 1.00 90.38 347 THR A CA 1
ATOM 2803 C C . THR A 1 347 ? 13.296 4.522 20.639 1.00 90.38 347 THR A C 1
ATOM 2805 O O . THR A 1 347 ? 12.374 5.329 20.582 1.00 90.38 347 THR A O 1
ATOM 2808 N N . LEU A 1 348 ? 14.572 4.904 20.515 1.00 91.44 348 LEU A N 1
ATOM 2809 C CA . LEU A 1 348 ? 14.967 6.317 20.437 1.00 91.44 348 LEU A CA 1
ATOM 2810 C C . LEU A 1 348 ? 14.419 7.014 19.183 1.00 91.44 348 LEU A C 1
ATOM 2812 O O . LEU A 1 348 ? 14.055 8.191 19.230 1.00 91.44 348 LEU A O 1
ATOM 2816 N N . GLU A 1 349 ? 14.361 6.303 18.054 1.00 92.56 349 GLU A N 1
ATOM 2817 C CA . GLU A 1 349 ? 13.810 6.847 16.814 1.00 92.56 349 GLU A CA 1
ATOM 2818 C C . GLU A 1 349 ? 12.287 6.995 16.900 1.00 92.56 349 GLU A C 1
ATOM 2820 O O . GLU A 1 349 ? 11.761 8.057 16.558 1.00 92.56 349 GLU A O 1
ATOM 2825 N N . ALA A 1 350 ? 11.590 5.976 17.405 1.00 93.81 350 ALA A N 1
ATOM 2826 C CA . ALA A 1 350 ? 10.147 5.984 17.612 1.00 93.81 350 ALA A CA 1
ATOM 2827 C C . ALA A 1 350 ? 9.735 7.110 18.568 1.00 93.81 350 ALA A C 1
ATOM 2829 O O . ALA A 1 350 ? 8.892 7.937 18.219 1.00 93.81 350 ALA A O 1
ATOM 2830 N N . GLU A 1 351 ? 10.397 7.224 19.723 1.00 92.81 351 GLU A N 1
ATOM 2831 C CA . GLU A 1 351 ? 10.173 8.317 20.670 1.00 92.81 351 GLU A CA 1
ATOM 2832 C C . GLU A 1 351 ? 10.347 9.677 19.999 1.00 92.81 351 GLU A C 1
ATOM 2834 O O . GLU A 1 351 ? 9.473 10.534 20.127 1.00 92.81 351 GLU A O 1
ATOM 2839 N N . LYS A 1 352 ? 11.436 9.877 19.244 1.00 91.62 352 LYS A N 1
ATOM 2840 C CA . LYS A 1 352 ? 11.702 11.132 18.528 1.00 91.62 352 LYS A CA 1
ATOM 2841 C C . LYS A 1 352 ? 10.616 11.444 17.495 1.00 91.62 352 LYS A C 1
ATOM 2843 O O . LYS A 1 352 ? 10.170 12.591 17.416 1.00 91.62 352 LYS A O 1
ATOM 2848 N N . ARG A 1 353 ? 10.182 10.456 16.707 1.00 93.00 353 ARG A N 1
ATOM 2849 C CA . ARG A 1 353 ? 9.136 10.620 15.682 1.00 93.00 353 ARG A CA 1
ATOM 2850 C C . ARG A 1 353 ? 7.788 10.974 16.302 1.00 93.00 353 ARG A C 1
ATOM 2852 O O . ARG A 1 353 ? 7.169 11.944 15.861 1.00 93.00 353 ARG A O 1
ATOM 2859 N N . ILE A 1 354 ? 7.380 10.265 17.354 1.00 94.12 354 ILE A N 1
ATOM 2860 C CA . ILE A 1 354 ? 6.138 10.553 18.082 1.00 94.12 354 ILE A CA 1
ATOM 2861 C C . ILE A 1 354 ? 6.209 11.929 18.747 1.00 94.12 354 ILE A C 1
ATOM 2863 O O . ILE A 1 354 ? 5.260 12.707 18.642 1.00 94.12 354 ILE A O 1
ATOM 2867 N N . LYS A 1 355 ? 7.348 12.294 19.350 1.00 93.44 355 LYS A N 1
ATOM 2868 C CA . LYS A 1 355 ? 7.541 13.629 19.933 1.00 93.44 355 LYS A CA 1
ATOM 2869 C C . LYS A 1 355 ? 7.355 14.736 18.897 1.00 93.44 355 LYS A C 1
ATOM 2871 O O . LYS A 1 355 ? 6.557 15.647 19.109 1.00 93.44 355 LYS A O 1
ATOM 2876 N N . ASN A 1 356 ? 8.037 14.620 17.759 1.00 92.94 356 ASN A N 1
ATOM 2877 C CA . ASN A 1 356 ? 7.931 15.572 16.654 1.00 92.94 356 ASN A CA 1
ATOM 2878 C C . ASN A 1 356 ? 6.493 15.673 16.123 1.00 92.94 356 ASN A C 1
ATOM 2880 O O . ASN A 1 356 ? 6.007 16.775 15.865 1.00 92.94 356 ASN A O 1
ATOM 2884 N N . PHE A 1 357 ? 5.810 14.535 15.969 1.00 93.19 357 PHE A N 1
ATOM 2885 C CA . PHE A 1 357 ? 4.421 14.476 15.518 1.00 93.19 357 PHE A CA 1
ATOM 2886 C C . PHE A 1 357 ? 3.481 15.219 16.472 1.00 93.19 357 PHE A C 1
ATOM 2888 O O . PHE A 1 357 ? 2.708 16.070 16.033 1.00 93.19 357 PHE A O 1
ATOM 2895 N N . LEU A 1 358 ? 3.573 14.946 17.775 1.00 93.88 358 LEU A N 1
ATOM 2896 C CA . LEU A 1 358 ? 2.704 15.560 18.777 1.00 93.88 358 LEU A CA 1
ATOM 2897 C C . LEU A 1 358 ? 2.939 17.072 18.901 1.00 93.88 358 LEU A C 1
ATOM 2899 O O . LEU A 1 358 ? 1.976 17.835 18.995 1.00 93.88 358 LEU A O 1
ATOM 2903 N N . VAL A 1 359 ? 4.194 17.523 18.810 1.00 94.50 359 VAL A N 1
ATOM 2904 C CA . VAL A 1 359 ? 4.539 18.954 18.780 1.00 94.50 359 VAL A CA 1
ATOM 2905 C C . VAL A 1 359 ? 3.973 19.637 17.534 1.00 94.50 359 VAL A C 1
ATOM 2907 O O . VAL A 1 359 ? 3.336 20.683 17.649 1.00 94.50 359 VAL A O 1
ATOM 2910 N N . LEU A 1 360 ? 4.154 19.049 16.347 1.00 93.62 360 LEU A N 1
ATOM 2911 C CA . LEU A 1 360 ? 3.593 19.584 15.100 1.00 93.62 360 LEU A CA 1
ATOM 2912 C C . LEU A 1 360 ? 2.070 19.664 15.146 1.00 93.62 360 LEU A C 1
ATOM 2914 O O . LEU A 1 360 ? 1.490 20.673 14.749 1.00 93.62 360 LEU A O 1
ATOM 2918 N N . ARG A 1 361 ? 1.427 18.619 15.663 1.00 92.62 361 ARG A N 1
ATOM 2919 C CA . ARG A 1 361 ? -0.020 18.578 15.847 1.00 92.62 361 ARG A CA 1
ATOM 2920 C C . ARG A 1 361 ? -0.493 19.692 16.780 1.00 92.62 361 ARG A C 1
ATOM 2922 O O . ARG A 1 361 ? -1.483 20.351 16.475 1.00 92.62 361 ARG A O 1
ATOM 2929 N N . GLN A 1 362 ? 0.214 19.929 17.885 1.00 93.75 362 GLN A N 1
ATOM 2930 C CA . GLN A 1 362 ? -0.123 21.009 18.810 1.00 93.75 362 GLN A CA 1
ATOM 2931 C C . GLN A 1 362 ? 0.060 22.391 18.169 1.00 93.75 362 GLN A C 1
ATOM 2933 O O . GLN A 1 362 ? -0.786 23.261 18.361 1.00 93.75 362 GLN A O 1
ATOM 2938 N N . ILE A 1 363 ? 1.108 22.591 17.361 1.00 94.25 363 ILE A N 1
ATOM 2939 C CA . ILE A 1 363 ? 1.282 23.830 16.581 1.00 94.25 363 ILE A CA 1
ATOM 2940 C C . ILE A 1 363 ? 0.107 24.010 15.615 1.00 94.25 363 ILE A C 1
ATOM 2942 O O . ILE A 1 363 ? -0.458 25.096 15.550 1.00 94.25 363 ILE A O 1
ATOM 2946 N N . GLY A 1 364 ? -0.298 22.944 14.917 1.00 93.56 364 GLY A N 1
ATOM 2947 C CA . GLY A 1 364 ? -1.455 22.963 14.021 1.00 93.56 364 GLY A CA 1
ATOM 2948 C C . GLY A 1 364 ? -2.744 23.385 14.728 1.00 93.56 364 GLY A C 1
ATOM 2949 O O . GLY A 1 364 ? -3.468 24.227 14.208 1.00 93.56 364 GLY A O 1
ATOM 2950 N N . LYS A 1 365 ? -2.989 22.879 15.946 1.00 91.56 365 LYS A N 1
ATOM 2951 C CA . LYS A 1 365 ? -4.128 23.300 16.779 1.00 91.56 365 LYS A CA 1
ATOM 2952 C C . LYS A 1 365 ? -4.055 24.778 17.175 1.00 91.56 365 LYS A C 1
ATOM 2954 O O . LYS A 1 365 ? -5.052 25.480 17.063 1.00 91.56 365 LYS A O 1
ATOM 2959 N N . VAL A 1 366 ? -2.896 25.250 17.641 1.00 94.38 366 VAL A N 1
ATOM 2960 C CA . VAL A 1 366 ? -2.712 26.641 18.104 1.00 94.38 366 VAL A CA 1
ATOM 2961 C C . VAL A 1 366 ? -2.821 27.649 16.958 1.00 94.38 366 VAL A C 1
ATOM 2963 O O . VAL A 1 366 ? -3.360 28.735 17.150 1.00 94.38 366 VAL A O 1
ATOM 2966 N N . GLU A 1 367 ? -2.333 27.298 15.771 1.00 94.75 367 GLU A N 1
ATOM 2967 C CA . GLU A 1 367 ? -2.407 28.146 14.573 1.00 94.75 367 GLU A CA 1
ATOM 2968 C C . GLU A 1 367 ? -3.709 27.943 13.774 1.00 94.75 367 GLU A C 1
ATOM 2970 O O . GLU A 1 367 ? -3.882 28.575 12.737 1.00 94.75 367 GLU A O 1
ATOM 2975 N N . ASN A 1 368 ? -4.616 27.077 14.246 1.00 93.94 368 ASN A N 1
ATOM 2976 C CA . ASN A 1 368 ? -5.866 26.712 13.576 1.00 93.94 368 ASN A CA 1
ATOM 2977 C C . ASN A 1 368 ? -5.666 26.303 12.103 1.00 93.94 368 ASN A C 1
ATOM 2979 O O . ASN A 1 368 ? -6.329 26.810 11.199 1.00 93.94 368 ASN A O 1
ATOM 2983 N N . ILE A 1 369 ? -4.696 25.416 11.866 1.00 93.06 369 ILE A N 1
ATOM 2984 C CA . ILE A 1 369 ? -4.387 24.905 10.530 1.00 93.06 369 ILE A CA 1
ATOM 2985 C C . ILE A 1 369 ? -5.434 23.869 10.134 1.00 93.06 369 ILE A C 1
ATOM 2987 O O . ILE A 1 369 ? -5.532 22.804 10.746 1.00 93.06 369 ILE A O 1
ATOM 2991 N N . GLU A 1 370 ? -6.158 24.165 9.065 1.00 89.94 370 GLU A N 1
ATOM 2992 C CA . GLU A 1 370 ? -7.107 23.264 8.423 1.00 89.94 370 GLU A CA 1
ATOM 2993 C C . GLU A 1 370 ? -6.592 22.898 7.029 1.00 89.94 370 GLU A C 1
ATOM 2995 O O . GLU A 1 370 ? -5.910 23.690 6.382 1.00 89.94 370 GLU A O 1
ATOM 3000 N N . VAL A 1 371 ? -6.894 21.680 6.578 1.00 88.44 371 VAL A N 1
ATOM 3001 C CA . VAL A 1 371 ? -6.548 21.227 5.227 1.00 88.44 371 VAL A CA 1
ATOM 3002 C C . VAL A 1 371 ? -7.740 21.505 4.329 1.00 88.44 371 VAL A C 1
ATOM 3004 O O . VAL A 1 371 ? -8.811 20.932 4.533 1.00 88.44 371 VAL A O 1
ATOM 3007 N N . SER A 1 372 ? -7.567 22.380 3.342 1.00 90.75 372 SER A N 1
ATOM 3008 C CA . SER A 1 372 ? -8.632 22.655 2.377 1.00 90.75 372 SER A CA 1
ATOM 3009 C C . SER A 1 372 ? -8.803 21.497 1.387 1.00 90.75 372 SER A C 1
ATOM 3011 O O . SER A 1 372 ? -7.841 20.800 1.054 1.00 90.75 372 SER A O 1
ATOM 3013 N N . GLU A 1 373 ? -10.016 21.315 0.851 1.00 86.31 373 GLU A N 1
ATOM 3014 C CA . GLU A 1 373 ? -10.272 20.319 -0.206 1.00 86.31 373 GLU A CA 1
ATOM 3015 C C . GLU A 1 373 ? -9.356 20.525 -1.416 1.00 86.31 373 GLU A C 1
ATOM 3017 O O . GLU A 1 373 ? -8.854 19.563 -1.987 1.00 86.31 373 GLU A O 1
ATOM 3022 N N . LYS A 1 374 ? -9.072 21.786 -1.760 1.00 88.31 374 LYS A N 1
ATOM 3023 C CA . LYS A 1 374 ? -8.178 22.134 -2.864 1.00 88.31 374 LYS A CA 1
ATOM 3024 C C . LYS A 1 374 ? -6.743 21.667 -2.614 1.00 88.31 374 LYS A C 1
ATOM 3026 O O . LYS A 1 374 ? -6.127 21.103 -3.510 1.00 88.31 374 LYS A O 1
ATOM 3031 N N . GLU A 1 375 ? -6.200 21.881 -1.417 1.00 83.75 375 GLU A N 1
ATOM 3032 C CA . GLU A 1 375 ? -4.857 21.392 -1.071 1.00 83.75 375 GLU A CA 1
ATOM 3033 C C . GLU A 1 375 ? -4.805 19.864 -1.056 1.00 83.75 375 GLU A C 1
ATOM 3035 O O . GLU A 1 375 ? -3.828 19.278 -1.525 1.00 83.75 375 GLU A O 1
ATOM 3040 N N . LEU A 1 376 ? -5.867 19.217 -0.565 1.00 81.31 376 LEU A N 1
ATOM 3041 C CA . LEU A 1 376 ? -5.993 17.764 -0.599 1.00 81.31 376 LEU A CA 1
ATOM 3042 C C . LEU A 1 376 ? -6.010 17.248 -2.042 1.00 81.31 376 LEU A C 1
ATOM 3044 O O . LEU A 1 376 ? -5.301 16.295 -2.354 1.00 81.31 376 LEU A O 1
ATOM 3048 N N . GLU A 1 377 ? -6.769 17.891 -2.929 1.00 77.81 377 GLU A N 1
ATOM 3049 C CA . GLU A 1 377 ? -6.838 17.552 -4.349 1.00 77.81 377 GLU A CA 1
ATOM 3050 C C . GLU A 1 377 ? -5.497 17.799 -5.055 1.00 77.81 377 GLU A C 1
ATOM 3052 O O . GLU A 1 377 ? -5.045 16.965 -5.838 1.00 77.81 377 GLU A O 1
ATOM 3057 N N . GLU A 1 378 ? -4.810 18.905 -4.763 1.00 80.25 378 GLU A N 1
ATOM 3058 C CA . GLU A 1 378 ? -3.482 19.201 -5.307 1.00 80.25 378 GLU A CA 1
ATOM 3059 C C . GLU A 1 378 ? -2.436 18.171 -4.860 1.00 80.25 378 GLU A C 1
ATOM 3061 O O . GLU A 1 378 ? -1.658 17.689 -5.689 1.00 80.25 378 GLU A O 1
ATOM 3066 N N . GLU A 1 379 ? -2.412 17.798 -3.579 1.00 79.75 379 GLU A N 1
ATOM 3067 C CA . GLU A 1 379 ? -1.516 16.755 -3.070 1.00 79.75 379 GLU A CA 1
ATOM 3068 C C . GLU A 1 379 ? -1.888 15.373 -3.610 1.00 79.75 379 GLU A C 1
ATOM 3070 O O . GLU A 1 379 ? -1.005 14.631 -4.048 1.00 79.75 379 GLU A O 1
ATOM 3075 N N . MET A 1 380 ? -3.179 15.046 -3.690 1.00 68.62 380 MET A N 1
ATOM 3076 C CA . MET A 1 380 ? -3.655 13.822 -4.330 1.00 68.62 380 MET A CA 1
ATOM 3077 C C . MET A 1 380 ? -3.215 13.781 -5.793 1.00 68.62 380 MET A C 1
ATOM 3079 O O . MET A 1 380 ? -2.656 12.781 -6.223 1.00 68.62 380 MET A O 1
ATOM 3083 N N . ASN A 1 381 ? -3.350 14.875 -6.541 1.00 72.38 381 ASN A N 1
ATOM 3084 C CA . ASN A 1 381 ? -2.890 14.978 -7.923 1.00 72.38 381 ASN A CA 1
ATOM 3085 C C . ASN A 1 381 ? -1.364 14.870 -8.046 1.00 72.38 381 ASN A C 1
ATOM 3087 O O . ASN A 1 381 ? -0.876 14.291 -9.015 1.00 72.38 381 ASN A O 1
ATOM 3091 N N . LYS A 1 382 ? -0.579 15.379 -7.087 1.00 69.00 382 LYS A N 1
ATOM 3092 C CA . LYS A 1 382 ? 0.885 15.178 -7.055 1.00 69.00 382 LYS A CA 1
ATOM 3093 C C . LYS A 1 382 ? 1.244 13.718 -6.810 1.00 69.00 382 LYS A C 1
ATOM 3095 O O . LYS A 1 382 ? 2.132 13.187 -7.477 1.00 69.00 382 LYS A O 1
ATOM 3100 N N . VAL A 1 383 ? 0.564 13.068 -5.872 1.00 64.31 383 VAL A N 1
ATOM 3101 C CA . VAL A 1 383 ? 0.749 11.646 -5.569 1.00 64.31 383 VAL A CA 1
ATOM 3102 C C . VAL A 1 383 ? 0.317 10.799 -6.764 1.00 64.31 383 VAL A C 1
ATOM 3104 O O . VAL A 1 383 ? 1.092 9.967 -7.223 1.00 64.31 383 VAL A O 1
ATOM 3107 N N . LEU A 1 384 ? -0.845 11.078 -7.354 1.00 58.94 384 LEU A N 1
ATOM 3108 C CA . LEU A 1 384 ? -1.322 10.449 -8.580 1.00 58.94 384 LEU A CA 1
ATOM 3109 C C . LEU A 1 384 ? -0.350 10.679 -9.729 1.00 58.94 384 LEU A C 1
ATOM 3111 O O . LEU A 1 384 ? -0.029 9.719 -10.396 1.00 58.94 384 LEU A O 1
ATOM 3115 N N . LYS A 1 385 ? 0.230 11.869 -9.922 1.00 58.34 385 LYS A N 1
ATOM 3116 C CA . LYS A 1 385 ? 1.305 12.080 -10.913 1.00 58.34 385 LYS A CA 1
ATOM 3117 C C . LYS A 1 385 ? 2.537 11.216 -10.643 1.00 58.34 385 LYS A C 1
ATOM 3119 O O . LYS A 1 385 ? 3.153 10.755 -11.597 1.00 58.34 385 LYS A O 1
ATOM 3124 N N . LYS A 1 386 ? 2.888 10.965 -9.378 1.00 47.56 386 LYS A N 1
ATOM 3125 C CA . LYS A 1 386 ? 3.960 10.023 -9.013 1.00 47.56 386 LYS A CA 1
ATOM 3126 C C . LYS A 1 386 ? 3.584 8.564 -9.278 1.00 47.56 386 LYS A C 1
ATOM 3128 O O . LYS A 1 386 ? 4.499 7.788 -9.488 1.00 47.56 386 LYS A O 1
ATOM 3133 N N . TYR A 1 387 ? 2.298 8.208 -9.282 1.00 42.72 387 TYR A N 1
ATOM 3134 C CA . TYR A 1 387 ? 1.793 6.878 -9.662 1.00 42.72 387 TYR A CA 1
ATOM 3135 C C . TYR A 1 387 ? 1.497 6.739 -11.171 1.00 42.72 387 TYR A C 1
ATOM 3137 O O . TYR A 1 387 ? 1.569 5.639 -11.711 1.00 42.72 387 TYR A O 1
ATOM 3145 N N . SER A 1 388 ? 1.175 7.843 -11.851 1.00 35.72 388 SER A N 1
ATOM 3146 C CA . SER A 1 388 ? 0.985 7.966 -13.302 1.00 35.72 388 SER A CA 1
ATOM 3147 C C . SER A 1 388 ? 2.321 8.078 -14.033 1.00 35.72 388 SER A C 1
ATOM 3149 O O . SER A 1 388 ? 2.404 7.775 -15.220 1.00 35.72 388 SER A O 1
ATOM 3151 N N . MET A 1 389 ? 3.378 8.485 -13.328 1.00 33.91 389 MET A N 1
ATOM 3152 C CA . MET A 1 389 ? 4.735 8.072 -13.647 1.00 33.91 389 MET A CA 1
ATOM 3153 C C . MET A 1 389 ? 4.880 6.622 -13.177 1.00 33.91 389 MET A C 1
ATOM 3155 O O . MET A 1 389 ? 4.598 6.357 -12.011 1.00 33.91 389 MET A O 1
ATOM 3159 N N . PRO A 1 390 ? 5.304 5.676 -14.028 1.00 33.31 390 PRO A N 1
ATOM 3160 C CA . PRO A 1 390 ? 5.526 4.305 -13.593 1.00 33.31 390 PRO A CA 1
ATOM 3161 C C . PRO A 1 390 ? 6.476 4.301 -12.387 1.00 33.31 390 PRO A C 1
ATOM 3163 O O . PRO A 1 390 ? 7.645 4.676 -12.486 1.00 33.31 390 PRO A O 1
ATOM 3166 N N . THR A 1 391 ? 5.960 3.917 -11.220 1.00 33.25 391 THR A N 1
ATOM 3167 C CA . THR A 1 391 ? 6.732 3.748 -9.990 1.00 33.25 391 THR A CA 1
ATOM 3168 C C . THR A 1 391 ? 7.635 2.527 -10.121 1.00 33.25 391 THR A C 1
ATOM 3170 O O . THR A 1 391 ? 7.278 1.402 -9.791 1.00 33.25 391 THR A O 1
ATOM 3173 N N . GLY A 1 392 ? 8.844 2.789 -10.608 1.00 34.88 392 GLY A N 1
ATOM 3174 C CA . GLY A 1 392 ? 10.002 1.902 -10.656 1.00 34.88 392 GLY A CA 1
ATOM 3175 C C . GLY A 1 392 ? 11.031 2.520 -11.616 1.00 34.88 392 GLY A C 1
ATOM 3176 O O . GLY A 1 392 ? 10.651 3.036 -12.649 1.00 34.88 392 GLY A O 1
ATOM 3177 N N . ARG A 1 393 ? 12.353 2.547 -11.417 1.00 32.50 393 ARG A N 1
ATOM 3178 C CA . ARG A 1 393 ? 13.297 1.661 -10.702 1.00 32.50 393 ARG A CA 1
ATOM 3179 C C . ARG A 1 393 ? 13.067 0.154 -10.822 1.00 32.50 393 ARG A C 1
ATOM 3181 O O . ARG A 1 393 ? 13.958 -0.613 -10.488 1.00 32.50 393 ARG A O 1
ATOM 3188 N N . GLN A 1 394 ? 11.968 -0.267 -11.428 1.00 32.78 394 GLN A N 1
ATOM 3189 C CA . GLN A 1 394 ? 11.973 -1.374 -12.361 1.00 32.78 394 GLN A CA 1
ATOM 3190 C C . GLN A 1 394 ? 12.152 -0.716 -13.720 1.00 32.78 394 GLN A C 1
ATOM 3192 O O . GLN A 1 394 ? 11.437 0.233 -14.032 1.00 32.78 394 GLN A O 1
ATOM 3197 N N . ALA A 1 395 ? 13.148 -1.155 -14.488 1.00 30.12 395 ALA A N 1
ATOM 3198 C CA . ALA A 1 395 ? 13.201 -0.826 -15.902 1.00 30.12 395 ALA A CA 1
ATOM 3199 C C . ALA A 1 395 ? 11.778 -0.972 -16.458 1.00 30.12 395 ALA A C 1
ATOM 3201 O O . ALA A 1 395 ? 11.178 -2.029 -16.250 1.00 30.12 395 ALA A O 1
ATOM 3202 N N . MET A 1 396 ? 11.229 0.068 -17.106 1.00 28.95 396 MET A N 1
ATOM 3203 C CA . MET A 1 396 ? 10.108 -0.159 -18.017 1.00 28.95 396 MET A CA 1
ATOM 3204 C C . MET A 1 396 ? 10.539 -1.370 -18.841 1.00 28.95 396 MET A C 1
ATOM 3206 O O . MET A 1 396 ? 11.619 -1.280 -19.441 1.00 28.95 396 MET A O 1
ATOM 3210 N N . PRO A 1 397 ? 9.839 -2.522 -18.770 1.00 35.53 397 PRO A N 1
ATOM 3211 C CA . PRO A 1 397 ? 10.241 -3.671 -19.557 1.00 35.53 397 PRO A CA 1
ATOM 3212 C C . PRO A 1 397 ? 10.343 -3.134 -20.972 1.00 35.53 397 PRO A C 1
ATOM 3214 O O . PRO A 1 397 ? 9.389 -2.516 -21.442 1.00 35.53 397 PRO A O 1
ATOM 3217 N N . ILE A 1 398 ? 11.541 -3.210 -21.562 1.00 44.44 398 ILE A N 1
ATOM 3218 C CA . ILE A 1 398 ? 11.782 -2.694 -22.906 1.00 44.44 398 ILE A CA 1
ATOM 3219 C C . ILE A 1 398 ? 10.735 -3.386 -23.758 1.00 44.44 398 ILE A C 1
ATOM 3221 O O . ILE A 1 398 ? 10.831 -4.592 -23.965 1.00 44.44 398 ILE A O 1
ATOM 3225 N N . VAL A 1 399 ? 9.689 -2.652 -24.138 1.00 51.59 399 VAL A N 1
ATOM 3226 C CA . VAL A 1 399 ? 8.595 -3.208 -24.916 1.00 51.59 399 VAL A CA 1
ATOM 3227 C C . VAL A 1 399 ? 9.205 -3.437 -26.290 1.00 51.59 399 VAL A C 1
ATOM 3229 O O . VAL A 1 399 ? 9.562 -2.453 -26.948 1.00 51.59 399 VAL A O 1
ATOM 3232 N N . PRO A 1 400 ? 9.429 -4.699 -26.704 1.00 60.19 400 PRO A N 1
ATOM 3233 C CA . PRO A 1 400 ? 10.161 -4.968 -27.925 1.00 60.19 400 PRO A CA 1
ATOM 3234 C C . PRO A 1 400 ? 9.458 -4.295 -29.095 1.00 60.19 400 PRO A C 1
ATOM 3236 O O . PRO A 1 400 ? 8.230 -4.327 -29.208 1.00 60.19 400 PRO A O 1
ATOM 3239 N N . THR A 1 401 ? 10.246 -3.653 -29.943 1.00 71.75 401 THR A N 1
ATOM 3240 C CA . THR A 1 401 ? 9.745 -2.956 -31.119 1.00 71.75 401 THR A CA 1
ATOM 3241 C C . THR A 1 401 ? 9.911 -3.849 -32.344 1.00 71.75 401 THR A C 1
ATOM 3243 O O . THR A 1 401 ? 10.966 -4.447 -32.545 1.00 71.75 401 THR A O 1
ATOM 3246 N N . ILE A 1 402 ? 8.869 -3.948 -33.161 1.00 70.88 402 ILE A N 1
ATOM 3247 C CA . ILE A 1 402 ? 8.849 -4.670 -34.431 1.00 70.88 402 ILE A CA 1
ATOM 3248 C C . ILE A 1 402 ? 8.924 -3.649 -35.568 1.00 70.88 402 ILE A C 1
ATOM 3250 O O . ILE A 1 402 ? 8.196 -2.655 -35.574 1.00 70.88 402 ILE A O 1
ATOM 3254 N N . VAL A 1 403 ? 9.788 -3.918 -36.550 1.00 75.06 403 VAL A N 1
ATOM 3255 C CA . VAL A 1 403 ? 9.849 -3.172 -37.812 1.00 75.06 403 VAL A CA 1
ATOM 3256 C C . VAL A 1 403 ? 9.138 -3.984 -38.890 1.00 75.06 403 VAL A C 1
ATOM 3258 O O . VAL A 1 403 ? 9.600 -5.060 -39.266 1.00 75.06 403 VAL A O 1
ATOM 3261 N N . GLU A 1 404 ? 8.017 -3.475 -39.395 1.00 70.00 404 GLU A N 1
ATOM 3262 C CA . GLU A 1 404 ? 7.259 -4.103 -40.476 1.00 70.00 404 GLU A CA 1
ATOM 3263 C C . GLU A 1 404 ? 7.561 -3.410 -41.812 1.00 70.00 404 GLU A C 1
ATOM 3265 O O . GLU A 1 404 ? 7.370 -2.200 -41.972 1.00 70.00 404 GLU A O 1
ATOM 3270 N N . LYS A 1 405 ? 8.051 -4.184 -42.789 1.00 67.62 405 LYS A N 1
ATOM 3271 C CA . LYS A 1 405 ? 8.323 -3.718 -44.155 1.00 67.62 405 LYS A CA 1
ATOM 3272 C C . LYS A 1 405 ? 7.058 -3.831 -44.998 1.00 67.62 405 LYS A C 1
ATOM 3274 O O . L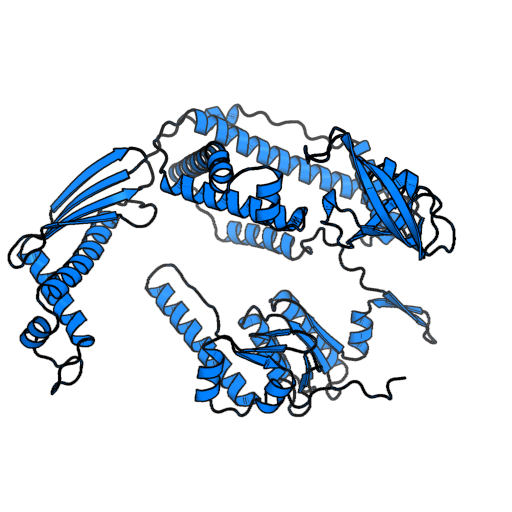YS A 1 405 ? 6.671 -4.925 -45.396 1.00 67.62 405 LYS A O 1
ATOM 3279 N N . THR A 1 406 ? 6.435 -2.699 -45.314 1.00 68.69 406 THR A N 1
ATOM 3280 C CA . THR A 1 406 ? 5.288 -2.638 -46.234 1.00 68.69 406 THR A CA 1
ATOM 3281 C C . THR A 1 406 ? 5.717 -2.115 -47.609 1.00 68.69 406 THR A C 1
ATOM 3283 O O . THR A 1 406 ? 6.755 -1.467 -47.739 1.00 68.69 406 THR A O 1
ATOM 3286 N N . GLN A 1 407 ? 4.889 -2.306 -48.646 1.00 53.59 407 GLN A N 1
ATOM 3287 C CA . GLN A 1 407 ? 5.125 -1.719 -49.983 1.00 53.59 407 GLN A CA 1
ATOM 3288 C C . GLN A 1 407 ? 5.227 -0.176 -49.972 1.00 53.59 407 GLN A C 1
ATOM 3290 O O . GLN A 1 407 ? 5.670 0.414 -50.953 1.00 53.59 407 GLN A O 1
ATOM 3295 N N . ARG A 1 408 ? 4.811 0.484 -48.879 1.00 63.09 408 ARG A N 1
ATOM 3296 C CA . ARG A 1 408 ? 4.846 1.944 -48.691 1.00 63.09 408 ARG A CA 1
ATOM 3297 C C . ARG A 1 408 ? 5.950 2.417 -47.730 1.00 63.09 408 ARG A C 1
ATOM 3299 O O . ARG A 1 408 ? 5.959 3.593 -47.382 1.00 63.09 408 ARG A O 1
ATOM 3306 N N . GLY A 1 409 ? 6.852 1.529 -47.304 1.00 66.00 409 GLY A N 1
ATOM 3307 C CA . GLY A 1 409 ? 7.968 1.835 -46.401 1.00 66.00 409 GLY A CA 1
ATOM 3308 C C . GLY A 1 409 ? 7.979 0.996 -45.120 1.00 66.00 409 GLY A C 1
ATOM 3309 O O . GLY A 1 409 ? 7.145 0.105 -44.929 1.00 66.00 409 GLY A O 1
ATOM 3310 N N . GLU A 1 410 ? 8.941 1.289 -44.245 1.00 69.19 410 GLU A N 1
ATOM 3311 C CA . GLU A 1 410 ? 9.098 0.650 -42.933 1.00 69.19 410 GLU A CA 1
ATOM 3312 C C . GLU A 1 410 ? 8.246 1.368 -41.881 1.00 69.19 410 GLU A C 1
ATOM 3314 O O . GLU A 1 410 ? 8.254 2.599 -41.798 1.00 69.19 410 GLU A O 1
ATOM 3319 N N . ARG A 1 411 ? 7.500 0.609 -41.075 1.00 63.16 411 ARG A N 1
ATOM 3320 C CA . ARG A 1 411 ? 6.783 1.127 -39.904 1.00 63.16 411 ARG A CA 1
ATOM 3321 C C . ARG A 1 411 ? 7.259 0.426 -38.646 1.00 63.16 411 ARG A C 1
ATOM 3323 O O . ARG A 1 411 ? 7.464 -0.783 -38.639 1.00 63.16 411 ARG A O 1
ATOM 3330 N N . VAL A 1 412 ? 7.426 1.213 -37.593 1.00 60.25 412 VAL A N 1
ATOM 3331 C CA . VAL A 1 412 ? 7.968 0.785 -36.308 1.00 60.25 412 VAL A CA 1
ATOM 3332 C C . VAL A 1 412 ? 6.821 0.763 -35.300 1.00 60.25 412 VAL A C 1
ATOM 3334 O O . VAL A 1 412 ? 6.197 1.797 -35.067 1.00 60.25 412 VAL A O 1
ATOM 3337 N N . TYR A 1 413 ? 6.534 -0.406 -34.731 1.00 66.25 413 TYR A N 1
ATOM 3338 C CA . TYR A 1 413 ? 5.461 -0.625 -33.757 1.00 66.25 413 TYR A CA 1
ATOM 3339 C C . TYR A 1 413 ? 6.024 -1.264 -32.494 1.00 66.25 413 TYR A C 1
ATOM 3341 O O . TYR A 1 413 ? 6.890 -2.130 -32.581 1.00 66.25 413 TYR A O 1
ATOM 3349 N N . ASP A 1 414 ? 5.512 -0.920 -31.317 1.00 77.94 414 ASP A N 1
ATOM 3350 C CA . ASP A 1 414 ? 5.725 -1.772 -30.147 1.00 77.94 414 ASP A CA 1
ATOM 3351 C C . ASP A 1 414 ? 4.898 -3.073 -30.267 1.00 77.94 414 ASP A C 1
ATOM 3353 O O . ASP A 1 414 ? 3.885 -3.119 -30.977 1.00 77.94 414 ASP A O 1
ATOM 3357 N N . ILE A 1 415 ? 5.332 -4.146 -29.594 1.00 77.19 415 ILE A N 1
ATOM 3358 C CA . ILE A 1 415 ? 4.685 -5.467 -29.684 1.00 77.19 415 ILE A CA 1
ATOM 3359 C C . ILE A 1 415 ? 3.187 -5.419 -29.346 1.00 77.19 415 ILE A C 1
ATOM 3361 O O . ILE A 1 415 ? 2.399 -6.111 -29.990 1.00 77.19 415 ILE A O 1
ATOM 3365 N N . PHE A 1 416 ? 2.763 -4.591 -28.386 1.00 81.31 416 PHE A N 1
ATOM 3366 C CA . PHE A 1 416 ? 1.358 -4.507 -27.993 1.00 81.31 416 PHE A CA 1
ATOM 3367 C C . PHE A 1 416 ? 0.535 -3.756 -29.034 1.00 81.31 416 PHE A C 1
ATOM 3369 O O . PHE A 1 416 ? -0.563 -4.204 -29.360 1.00 81.31 416 PHE A O 1
ATOM 3376 N N . SER A 1 417 ? 1.070 -2.687 -29.625 1.00 80.56 417 SER A N 1
ATOM 3377 C CA . SER A 1 417 ? 0.437 -2.015 -30.765 1.00 80.56 417 SER A CA 1
ATOM 3378 C C . SER A 1 417 ? 0.274 -2.952 -31.961 1.00 80.56 417 SER A C 1
ATOM 3380 O O . SER A 1 417 ? -0.794 -2.975 -32.574 1.00 80.56 417 SER A O 1
ATOM 3382 N N . ARG A 1 418 ? 1.278 -3.790 -32.265 1.00 86.19 418 ARG A N 1
ATOM 3383 C CA . ARG A 1 418 ? 1.168 -4.776 -33.353 1.00 86.19 418 ARG A CA 1
ATOM 3384 C C . ARG A 1 418 ? 0.133 -5.867 -33.057 1.00 86.19 418 ARG A C 1
ATOM 3386 O O . ARG A 1 418 ? -0.594 -6.279 -33.962 1.00 86.19 418 ARG A O 1
ATOM 3393 N N . LEU A 1 419 ? 0.041 -6.322 -31.807 1.00 89.69 419 LEU A N 1
ATOM 3394 C CA . LEU A 1 419 ? -0.977 -7.283 -31.361 1.00 89.69 419 LEU A CA 1
ATOM 3395 C C . LEU A 1 419 ? -2.384 -6.668 -31.351 1.00 89.69 419 LEU A C 1
ATOM 3397 O O . LEU A 1 419 ? -3.357 -7.348 -31.681 1.00 89.69 419 LEU A O 1
ATOM 3401 N N . LEU A 1 420 ? -2.501 -5.374 -31.053 1.00 91.00 420 LEU A N 1
ATOM 3402 C CA . LEU A 1 420 ? -3.766 -4.650 -31.117 1.00 91.00 420 LEU A CA 1
ATOM 3403 C C . LEU A 1 420 ? -4.308 -4.585 -32.554 1.00 91.00 420 LEU A C 1
ATOM 3405 O O . LEU A 1 420 ? -5.519 -4.690 -32.743 1.00 91.00 420 LEU A O 1
ATOM 3409 N N . GLU A 1 421 ? -3.450 -4.499 -33.579 1.00 87.69 421 GLU A N 1
ATOM 3410 C CA . GLU A 1 421 ? -3.878 -4.631 -34.985 1.00 87.69 421 GLU A CA 1
ATOM 3411 C C . GLU A 1 421 ? -4.505 -6.014 -35.277 1.00 87.69 421 GLU A C 1
ATOM 3413 O O . GLU A 1 421 ? -5.481 -6.109 -36.027 1.00 87.69 421 GLU A O 1
ATOM 3418 N N . GLU A 1 422 ? -4.048 -7.071 -34.593 1.00 90.81 422 GLU A N 1
ATOM 3419 C CA . GLU A 1 422 ? -4.674 -8.408 -34.599 1.00 90.81 422 GLU A CA 1
ATOM 3420 C C . GLU A 1 422 ? -5.870 -8.534 -33.636 1.00 90.81 422 GLU A C 1
ATOM 3422 O O . GLU A 1 422 ? -6.435 -9.619 -33.473 1.00 90.81 422 GLU A O 1
ATOM 3427 N N . ARG A 1 423 ? -6.301 -7.419 -33.029 1.00 96.06 423 ARG A N 1
ATOM 3428 C CA . ARG A 1 423 ? -7.403 -7.317 -32.055 1.00 96.06 423 ARG A CA 1
ATOM 3429 C C . ARG A 1 423 ? -7.155 -8.104 -30.768 1.00 96.06 423 ARG A C 1
ATOM 3431 O O . ARG A 1 423 ? -8.099 -8.600 -30.149 1.00 96.06 423 ARG A O 1
ATOM 3438 N N . ILE A 1 424 ? -5.890 -8.219 -30.378 1.00 95.81 424 ILE A N 1
ATOM 3439 C CA . ILE A 1 424 ? -5.467 -8.833 -29.123 1.00 95.81 424 ILE A CA 1
ATOM 3440 C C . ILE A 1 424 ? -5.270 -7.726 -28.083 1.00 95.81 424 ILE A C 1
ATOM 3442 O O . ILE A 1 424 ? -4.521 -6.777 -28.301 1.00 95.81 424 ILE A O 1
ATOM 3446 N N . VAL A 1 425 ? -5.955 -7.861 -26.951 1.00 95.81 425 VAL A N 1
ATOM 3447 C CA . VAL A 1 425 ? -5.932 -6.935 -25.814 1.00 95.81 425 VAL A CA 1
ATOM 3448 C C . VAL A 1 425 ? -5.511 -7.707 -24.567 1.00 95.81 425 VAL A C 1
ATOM 3450 O O . VAL A 1 425 ? -5.946 -8.841 -24.370 1.00 95.81 425 VAL A O 1
ATOM 3453 N N . PHE A 1 426 ? -4.683 -7.101 -23.715 1.00 95.31 426 PHE A N 1
ATOM 3454 C CA . PHE A 1 426 ? -4.226 -7.712 -22.465 1.00 95.31 426 PHE A CA 1
ATOM 3455 C C . PHE A 1 426 ? -4.802 -6.989 -21.251 1.00 95.31 426 PHE A C 1
ATOM 3457 O O . PHE A 1 426 ? -4.695 -5.770 -21.134 1.00 95.31 426 PHE A O 1
ATOM 3464 N N . LEU A 1 427 ? -5.334 -7.765 -20.310 1.00 94.94 427 LEU A N 1
ATOM 3465 C CA . LEU A 1 427 ? -5.611 -7.350 -18.941 1.00 94.94 427 LEU A CA 1
ATOM 3466 C C . LEU A 1 427 ? -4.638 -8.092 -18.018 1.00 94.94 427 LEU A C 1
ATOM 3468 O O . LEU A 1 427 ? -4.901 -9.213 -17.579 1.00 94.94 427 LEU A O 1
ATOM 3472 N N . ALA A 1 428 ? -3.486 -7.469 -17.774 1.00 89.44 428 ALA A N 1
ATOM 3473 C CA . ALA A 1 428 ? -2.417 -8.021 -16.949 1.00 89.44 428 ALA A CA 1
ATOM 3474 C C . ALA A 1 428 ? -2.216 -7.201 -15.665 1.00 89.44 428 ALA A C 1
ATOM 3476 O O . ALA A 1 428 ? -2.259 -5.969 -15.691 1.00 89.44 428 ALA A O 1
ATOM 3477 N N . GLY A 1 429 ? -1.961 -7.891 -14.552 1.00 89.56 429 GLY A N 1
ATOM 3478 C CA . GLY A 1 429 ? -1.779 -7.272 -13.236 1.00 89.56 429 GLY A CA 1
ATOM 3479 C C . GLY A 1 429 ? -3.097 -6.849 -12.569 1.00 89.56 429 GLY A C 1
ATOM 3480 O O . GLY A 1 429 ? -4.176 -7.176 -13.069 1.00 89.56 429 GLY A O 1
ATOM 3481 N N . PRO A 1 430 ? -3.046 -6.172 -11.407 1.00 91.12 430 PRO A N 1
ATOM 3482 C CA . PRO A 1 430 ? -4.247 -5.801 -10.660 1.00 91.12 430 PRO A CA 1
ATOM 3483 C C . PRO A 1 430 ? -5.193 -4.893 -11.456 1.00 91.12 430 PRO A C 1
ATOM 3485 O O . PRO A 1 430 ? -4.753 -3.948 -12.111 1.00 91.12 430 PRO A O 1
ATOM 3488 N N . VAL A 1 431 ? -6.499 -5.148 -11.392 1.00 90.94 431 VAL A N 1
ATOM 3489 C CA . VAL A 1 431 ? -7.523 -4.302 -12.026 1.00 90.94 431 VAL A CA 1
ATOM 3490 C C . VAL A 1 431 ? -7.580 -2.950 -11.308 1.00 90.94 431 VAL A C 1
ATOM 3492 O O . VAL A 1 431 ? -7.818 -2.884 -10.101 1.00 90.94 431 VAL A O 1
ATOM 3495 N N . SER A 1 432 ? -7.369 -1.870 -12.053 1.00 91.38 432 SER A N 1
ATOM 3496 C CA . SER A 1 432 ? -7.335 -0.482 -11.579 1.00 91.38 432 SER A CA 1
ATOM 3497 C C . SER A 1 432 ? -8.021 0.432 -12.591 1.00 91.38 432 SER A C 1
ATOM 3499 O O . SER A 1 432 ? -8.212 0.046 -13.743 1.00 91.38 432 SER A O 1
ATOM 3501 N N . ASP A 1 433 ? -8.358 1.661 -12.203 1.00 81.69 433 ASP A N 1
ATOM 3502 C CA . ASP A 1 433 ? -9.004 2.601 -13.128 1.00 81.69 433 ASP A CA 1
ATOM 3503 C C . ASP A 1 433 ? -8.130 2.887 -14.364 1.00 81.69 433 ASP A C 1
ATOM 3505 O O . ASP A 1 433 ? -8.639 3.013 -15.476 1.00 81.69 433 ASP A O 1
ATOM 3509 N N . LEU A 1 434 ? -6.800 2.916 -14.206 1.00 81.88 434 LEU A N 1
ATOM 3510 C CA . LEU A 1 434 ? -5.871 3.175 -15.307 1.00 81.88 434 LEU A CA 1
ATOM 3511 C C . LEU A 1 434 ? -5.887 2.060 -16.361 1.00 81.88 434 LEU A C 1
ATOM 3513 O O . LEU A 1 434 ? -6.108 2.339 -17.541 1.00 81.88 434 LEU A O 1
ATOM 3517 N N . ASN A 1 435 ? -5.647 0.804 -15.964 1.00 88.44 435 ASN A N 1
ATOM 3518 C CA . ASN A 1 435 ? -5.616 -0.289 -16.941 1.00 88.44 435 ASN A CA 1
ATOM 3519 C C . ASN A 1 435 ? -7.014 -0.622 -17.479 1.00 88.44 435 ASN A C 1
ATOM 3521 O O . ASN A 1 435 ? -7.126 -0.963 -18.656 1.00 88.44 435 ASN A O 1
ATOM 3525 N N . ALA A 1 436 ? -8.074 -0.427 -16.688 1.00 92.12 436 ALA A N 1
ATOM 3526 C CA . ALA A 1 436 ? -9.447 -0.527 -17.169 1.00 92.12 436 ALA A CA 1
ATOM 3527 C C . ALA A 1 436 ? -9.726 0.489 -18.279 1.00 92.12 436 ALA A C 1
ATOM 3529 O O . ALA A 1 436 ? -10.192 0.101 -19.349 1.00 92.12 436 ALA A O 1
ATOM 3530 N N . ASN A 1 437 ? -9.357 1.759 -18.085 1.00 88.50 437 ASN A N 1
ATOM 3531 C CA . ASN A 1 437 ? -9.523 2.793 -19.108 1.00 88.50 437 ASN A CA 1
ATOM 3532 C C . ASN A 1 437 ? -8.752 2.474 -20.397 1.00 88.50 437 ASN A C 1
ATOM 3534 O O . ASN A 1 437 ? -9.276 2.696 -21.488 1.00 88.50 437 ASN A O 1
ATOM 3538 N N . ILE A 1 438 ? -7.543 1.910 -20.297 1.00 90.50 438 ILE A N 1
ATOM 3539 C CA . ILE A 1 438 ? -6.757 1.485 -21.467 1.00 90.50 438 ILE A CA 1
ATOM 3540 C C . ILE A 1 438 ? -7.460 0.345 -22.215 1.00 90.50 438 ILE A C 1
ATOM 3542 O O . ILE A 1 438 ? -7.640 0.438 -23.430 1.00 90.50 438 ILE A O 1
ATOM 3546 N N . VAL A 1 439 ? -7.900 -0.699 -21.507 1.00 95.62 439 VAL A N 1
ATOM 3547 C CA . VAL A 1 439 ? -8.611 -1.845 -22.101 1.00 95.62 439 VAL A CA 1
ATOM 3548 C C . VAL A 1 439 ? -9.913 -1.395 -22.770 1.00 95.62 439 VAL A C 1
ATOM 3550 O O . VAL A 1 439 ? -10.189 -1.784 -23.906 1.00 95.62 439 VAL A O 1
ATOM 3553 N N . ILE A 1 440 ? -10.685 -0.526 -22.112 1.00 96.88 440 ILE A N 1
ATOM 3554 C CA . ILE A 1 440 ? -11.924 0.051 -22.650 1.00 96.88 440 ILE A CA 1
ATOM 3555 C C . ILE A 1 440 ? -11.629 0.864 -23.915 1.00 96.88 440 ILE A C 1
ATOM 3557 O O . ILE A 1 440 ? -12.270 0.651 -24.945 1.00 96.88 440 ILE A O 1
ATOM 3561 N N . ALA A 1 441 ? -10.631 1.752 -23.880 1.00 90.50 441 ALA A N 1
ATOM 3562 C CA . ALA A 1 441 ? -10.243 2.557 -25.036 1.00 90.50 441 ALA A CA 1
ATOM 3563 C C . ALA A 1 441 ? -9.806 1.682 -26.221 1.00 90.50 441 ALA A C 1
ATOM 3565 O O . ALA A 1 441 ? -10.218 1.929 -27.356 1.00 90.50 441 ALA A O 1
ATOM 3566 N N . GLN A 1 442 ? -9.030 0.626 -25.962 1.00 95.25 442 GLN A N 1
ATOM 3567 C CA . GLN A 1 442 ? -8.627 -0.351 -26.971 1.00 95.25 442 GLN A CA 1
ATOM 3568 C C . GLN A 1 442 ? -9.840 -1.076 -27.562 1.00 95.25 442 GLN A C 1
ATOM 3570 O O . GLN A 1 442 ? -9.970 -1.131 -28.783 1.00 95.25 442 GLN A O 1
ATOM 3575 N N . MET A 1 443 ? -10.772 -1.568 -26.742 1.00 96.06 443 MET A N 1
ATOM 3576 C CA . MET A 1 443 ? -11.992 -2.213 -27.239 1.00 96.06 443 MET A CA 1
ATOM 3577 C C . MET A 1 443 ? -12.827 -1.270 -28.109 1.00 96.06 443 MET A C 1
ATOM 3579 O O . MET A 1 443 ? -13.205 -1.640 -29.220 1.00 96.06 443 MET A O 1
ATOM 3583 N N . LEU A 1 444 ? -13.069 -0.038 -27.654 1.00 94.75 444 LEU A N 1
ATOM 3584 C CA . LEU A 1 444 ? -13.825 0.965 -28.411 1.00 94.75 444 LEU A CA 1
ATOM 3585 C C . LEU A 1 444 ? -13.133 1.323 -29.733 1.00 94.75 444 LEU A C 1
ATOM 3587 O O . LEU A 1 444 ? -13.791 1.419 -30.773 1.00 94.75 444 LEU A O 1
ATOM 3591 N N . TYR A 1 445 ? -11.804 1.446 -29.723 1.00 93.94 445 TYR A N 1
ATOM 3592 C CA . TYR A 1 445 ? -11.016 1.643 -30.936 1.00 93.94 445 TYR A CA 1
ATOM 3593 C C . TYR A 1 445 ? -11.197 0.477 -31.918 1.00 93.94 445 TYR A C 1
ATOM 3595 O O . TYR A 1 445 ? -11.512 0.701 -33.089 1.00 93.94 445 TYR A O 1
ATOM 3603 N N . LEU A 1 446 ? -11.078 -0.769 -31.457 1.00 94.88 446 LEU A N 1
ATOM 3604 C CA . LEU A 1 446 ? -11.241 -1.957 -32.299 1.00 94.88 446 LEU A CA 1
ATOM 3605 C C . LEU A 1 446 ? -12.664 -2.079 -32.859 1.00 94.88 446 LEU A C 1
ATOM 3607 O O . LEU A 1 446 ? -12.831 -2.420 -34.034 1.00 94.88 446 LEU A O 1
ATOM 3611 N N . VAL A 1 447 ? -13.682 -1.746 -32.065 1.00 93.19 447 VAL A N 1
ATOM 3612 C CA . VAL A 1 447 ? -15.086 -1.700 -32.506 1.00 93.19 447 VAL A CA 1
ATOM 3613 C C . VAL A 1 447 ? -15.276 -0.669 -33.614 1.00 93.19 447 VAL A C 1
ATOM 3615 O O . VAL A 1 447 ? -15.972 -0.946 -34.589 1.00 93.19 447 VAL A O 1
ATOM 3618 N N . SER A 1 448 ? -14.627 0.496 -33.507 1.00 93.06 448 SER A N 1
ATOM 3619 C CA . SER A 1 448 ? -14.695 1.539 -34.539 1.00 93.06 448 SER A CA 1
ATOM 3620 C C . SER A 1 448 ? -14.067 1.112 -35.872 1.00 93.06 448 SER A C 1
ATOM 3622 O O . SER A 1 448 ? -14.470 1.599 -36.926 1.00 93.06 448 SER A O 1
ATOM 3624 N N . LYS A 1 449 ? -13.094 0.189 -35.837 1.00 93.31 449 LYS A N 1
ATOM 3625 C CA . LYS A 1 449 ? -12.423 -0.348 -37.030 1.00 93.31 449 LYS A CA 1
ATOM 3626 C C . LYS A 1 449 ? -13.230 -1.440 -37.712 1.00 93.31 449 LYS A C 1
ATOM 3628 O O . LYS A 1 449 ? -13.383 -1.413 -38.928 1.00 93.31 449 LYS A O 1
ATOM 3633 N N . ASP A 1 450 ? -13.719 -2.397 -36.934 1.00 93.12 450 ASP A N 1
ATOM 3634 C CA . ASP A 1 450 ? -14.586 -3.462 -37.424 1.00 93.12 450 ASP A CA 1
ATOM 3635 C C . ASP A 1 450 ? -15.485 -3.950 -36.276 1.00 93.12 450 ASP A C 1
ATOM 3637 O O . ASP A 1 450 ? -14.994 -4.626 -35.363 1.00 93.12 450 ASP A O 1
ATOM 3641 N N . PRO A 1 451 ? -16.792 -3.629 -36.299 1.00 91.69 451 PRO A N 1
ATOM 3642 C CA . PRO A 1 451 ? -17.715 -3.999 -35.237 1.00 91.69 451 PRO A CA 1
ATOM 3643 C C . PRO A 1 451 ? -18.121 -5.483 -35.263 1.00 91.69 451 PRO A C 1
ATOM 3645 O O . PRO A 1 451 ? -18.781 -5.932 -34.327 1.00 91.69 451 PRO A O 1
ATOM 3648 N N . LYS A 1 452 ? -17.770 -6.248 -36.308 1.00 92.44 452 LYS A N 1
ATOM 3649 C CA . LYS A 1 452 ? -18.147 -7.666 -36.458 1.00 92.44 452 LYS A CA 1
ATOM 3650 C C . LYS A 1 452 ? -17.029 -8.630 -36.073 1.00 92.44 452 LYS A C 1
ATOM 3652 O O . LYS A 1 452 ? -17.318 -9.776 -35.742 1.00 92.44 452 LYS A O 1
ATOM 3657 N N . LYS A 1 453 ? -15.770 -8.194 -36.149 1.00 94.44 453 LYS A N 1
ATOM 3658 C CA . LYS A 1 453 ? -14.610 -9.047 -35.870 1.00 94.44 453 LYS A CA 1
ATOM 3659 C C . LYS A 1 453 ? -14.388 -9.204 -34.362 1.00 94.44 453 LYS A C 1
ATOM 3661 O O . LYS A 1 453 ? -14.492 -8.238 -33.603 1.00 94.44 453 LYS A O 1
ATOM 3666 N N . ASP A 1 454 ? -14.042 -10.415 -33.940 1.00 95.12 454 ASP A N 1
ATOM 3667 C CA . ASP A 1 454 ? -13.800 -10.736 -32.531 1.00 95.12 454 ASP A CA 1
ATOM 3668 C C . ASP A 1 454 ? -12.652 -9.911 -31.933 1.00 95.12 454 ASP A C 1
ATOM 3670 O O . ASP A 1 454 ? -11.679 -9.587 -32.620 1.00 95.12 454 ASP A O 1
ATOM 3674 N N . ILE A 1 455 ? -12.752 -9.602 -30.642 1.00 98.06 455 ILE A N 1
ATOM 3675 C CA . ILE A 1 455 ? -11.650 -9.089 -29.820 1.00 98.06 455 ILE A CA 1
ATOM 3676 C C . ILE A 1 455 ? -11.185 -10.226 -28.912 1.00 98.06 455 ILE A C 1
ATOM 3678 O O . ILE A 1 455 ? -12.014 -10.864 -28.264 1.00 98.06 455 ILE A O 1
ATOM 3682 N N . LYS A 1 456 ? -9.877 -10.486 -28.856 1.00 98.12 456 LYS A N 1
ATOM 3683 C CA . LYS A 1 456 ? -9.290 -11.487 -27.956 1.00 98.12 456 LYS A CA 1
ATOM 3684 C C . LYS A 1 456 ? -8.727 -10.785 -26.725 1.00 98.12 456 LYS A C 1
ATOM 3686 O O . LYS A 1 456 ? -7.732 -10.075 -26.832 1.00 98.12 456 LYS A O 1
ATOM 3691 N N . LEU A 1 457 ? -9.359 -10.981 -25.575 1.00 98.12 457 LEU A N 1
ATOM 3692 C CA . LEU A 1 457 ? -8.941 -10.448 -24.285 1.00 98.12 457 LEU A CA 1
ATOM 3693 C C . LEU A 1 457 ? -8.172 -11.518 -23.502 1.00 98.12 457 LEU A C 1
ATOM 3695 O O . LEU A 1 457 ? -8.763 -12.460 -22.977 1.00 98.12 457 LEU A O 1
ATOM 3699 N N . TYR A 1 458 ? -6.857 -11.354 -23.411 1.00 97.94 458 TYR A N 1
ATOM 3700 C CA . TYR A 1 458 ? -5.976 -12.200 -22.610 1.00 97.94 458 TYR A CA 1
ATOM 3701 C C . TYR A 1 458 ? -5.905 -11.666 -21.181 1.00 97.94 458 TYR A C 1
ATOM 3703 O O . TYR A 1 458 ? -5.605 -10.490 -20.975 1.00 97.94 458 TYR A O 1
ATOM 3711 N N . ILE A 1 459 ? -6.176 -12.521 -20.197 1.00 98.19 459 ILE A N 1
ATOM 3712 C CA . ILE A 1 459 ? -6.330 -12.131 -18.793 1.00 98.19 459 ILE A CA 1
ATOM 3713 C C . ILE A 1 459 ? -5.303 -12.879 -17.939 1.00 98.19 459 ILE A C 1
ATOM 3715 O O . ILE A 1 459 ? -5.281 -14.110 -17.916 1.00 98.19 459 ILE A O 1
ATOM 3719 N N . ASN A 1 460 ? -4.468 -12.117 -17.232 1.00 96.50 460 ASN A N 1
ATOM 3720 C CA . ASN A 1 460 ? -3.576 -12.600 -16.177 1.00 96.50 460 ASN A CA 1
ATOM 3721 C C . ASN A 1 460 ? -3.595 -11.597 -15.021 1.00 96.50 460 ASN A C 1
ATOM 3723 O O . ASN A 1 460 ? -2.801 -10.651 -14.979 1.00 96.50 460 ASN A O 1
ATOM 3727 N N . SER A 1 461 ? -4.565 -11.737 -14.127 1.00 96.69 461 SER A N 1
ATOM 3728 C CA . SER A 1 461 ? -4.859 -10.725 -13.122 1.00 96.69 461 SER A CA 1
ATOM 3729 C C . SER A 1 461 ? -5.338 -11.352 -11.813 1.00 96.69 461 SER A C 1
ATOM 3731 O O . SER A 1 461 ? -6.237 -12.195 -11.832 1.00 96.69 461 SER A O 1
ATOM 3733 N N . PRO A 1 462 ? -4.823 -10.889 -10.657 1.00 93.38 462 PRO A N 1
ATOM 3734 C CA . PRO A 1 462 ? -5.353 -11.268 -9.350 1.00 93.38 462 PRO A CA 1
ATOM 3735 C C . PRO A 1 462 ? -6.705 -10.585 -9.031 1.00 93.38 462 PRO A C 1
ATOM 3737 O O . PRO A 1 462 ? -7.211 -10.697 -7.917 1.00 93.38 462 PRO A O 1
ATOM 3740 N N . GLY A 1 463 ? -7.285 -9.835 -9.976 1.00 92.75 463 GLY A N 1
ATOM 3741 C CA . GLY A 1 463 ? -8.436 -8.964 -9.748 1.00 92.75 463 GLY A CA 1
ATOM 3742 C C . GLY A 1 463 ? -8.021 -7.595 -9.216 1.00 92.75 463 GLY A C 1
ATOM 3743 O O . GLY A 1 463 ? -6.902 -7.150 -9.454 1.00 92.75 463 GLY A O 1
ATOM 3744 N N . GLY A 1 464 ? -8.928 -6.882 -8.548 1.00 92.44 464 GLY A N 1
ATOM 3745 C CA . GLY A 1 464 ? -8.659 -5.531 -8.050 1.00 92.44 464 GLY A CA 1
ATOM 3746 C C . GLY A 1 464 ? -9.935 -4.731 -7.817 1.00 92.44 464 GLY A C 1
ATOM 3747 O O . GLY A 1 464 ? -10.903 -5.256 -7.268 1.00 92.44 464 GLY A O 1
ATOM 3748 N N . SER A 1 465 ? -9.933 -3.467 -8.244 1.00 92.94 465 SER A N 1
ATOM 3749 C CA . SER A 1 465 ? -11.074 -2.560 -8.102 1.00 92.94 465 SER A CA 1
ATOM 3750 C C . SER A 1 465 ? -12.330 -3.127 -8.771 1.00 92.94 465 SER A C 1
ATOM 3752 O O . SER A 1 465 ? -12.351 -3.402 -9.974 1.00 92.94 465 SER A O 1
ATOM 3754 N N . VAL A 1 466 ? -13.397 -3.272 -7.980 1.00 92.06 466 VAL A N 1
ATOM 3755 C CA . VAL A 1 466 ? -14.693 -3.768 -8.456 1.00 92.06 466 VAL A CA 1
ATOM 3756 C C . VAL A 1 466 ? -15.314 -2.808 -9.465 1.00 92.06 466 VAL A C 1
ATOM 3758 O O . VAL A 1 466 ? -15.799 -3.242 -10.504 1.00 92.06 466 VAL A O 1
ATOM 3761 N N . THR A 1 467 ? -15.280 -1.502 -9.200 1.00 92.12 467 THR A N 1
ATOM 3762 C CA . THR A 1 467 ? -15.868 -0.494 -10.095 1.00 92.12 467 THR A CA 1
ATOM 3763 C C . THR A 1 467 ? -15.129 -0.427 -11.427 1.00 92.12 467 THR A C 1
ATOM 3765 O O . THR A 1 467 ? -15.771 -0.392 -12.474 1.00 92.12 467 THR A O 1
ATOM 3768 N N . ALA A 1 468 ? -13.795 -0.500 -11.407 1.00 94.75 468 ALA A N 1
ATOM 3769 C CA . ALA A 1 468 ? -12.984 -0.548 -12.623 1.00 94.75 468 ALA A CA 1
ATOM 3770 C C . ALA A 1 468 ? -13.280 -1.809 -13.450 1.00 94.75 468 ALA A C 1
ATOM 3772 O O . ALA A 1 468 ? -13.447 -1.742 -14.668 1.00 94.75 468 ALA A O 1
ATOM 3773 N N . GLY A 1 469 ? -13.406 -2.965 -12.793 1.00 96.38 469 GLY A N 1
ATOM 3774 C CA . GLY A 1 469 ? -13.768 -4.203 -13.477 1.00 96.38 469 GLY A CA 1
ATOM 3775 C C . GLY A 1 469 ? -15.192 -4.199 -14.029 1.00 96.38 469 GLY A C 1
ATOM 3776 O O . GLY A 1 469 ? -15.412 -4.708 -15.126 1.00 96.38 469 GLY A O 1
ATOM 3777 N N . LEU A 1 470 ? -16.149 -3.592 -13.318 1.00 97.38 470 LEU A N 1
ATOM 3778 C CA . LEU A 1 470 ? -17.514 -3.403 -13.815 1.00 97.38 470 LEU A CA 1
ATOM 3779 C C . LEU A 1 470 ? -17.552 -2.481 -15.041 1.00 97.38 470 LEU A C 1
ATOM 3781 O O . LEU A 1 470 ? -18.310 -2.753 -15.963 1.00 97.38 470 LEU A O 1
ATOM 3785 N N . ALA A 1 471 ? -16.686 -1.468 -15.127 1.00 97.56 471 ALA A N 1
ATOM 3786 C CA . ALA A 1 471 ? -16.579 -0.636 -16.328 1.00 97.56 471 ALA A CA 1
ATOM 3787 C C . ALA A 1 471 ? -16.091 -1.434 -17.556 1.00 97.56 471 ALA A C 1
ATOM 3789 O O . ALA A 1 471 ? -16.613 -1.262 -18.663 1.00 97.56 471 ALA A O 1
ATOM 3790 N N . ILE A 1 472 ? -15.124 -2.345 -17.370 1.00 98.19 472 ILE A N 1
ATOM 3791 C CA . ILE A 1 472 ? -14.693 -3.277 -18.429 1.00 98.19 472 ILE A CA 1
ATOM 3792 C C . ILE A 1 472 ? -15.853 -4.202 -18.807 1.00 98.19 472 ILE A C 1
ATOM 3794 O O . ILE A 1 472 ? -16.163 -4.347 -19.988 1.00 98.19 472 ILE A O 1
ATOM 3798 N N . TYR A 1 473 ? -16.509 -4.798 -17.808 1.00 98.38 473 TYR A N 1
ATOM 3799 C CA . TYR A 1 473 ? -17.656 -5.682 -17.995 1.00 98.38 473 TYR A CA 1
ATOM 3800 C C . TYR A 1 473 ? -18.764 -5.007 -18.811 1.00 98.38 473 TYR A C 1
ATOM 3802 O O . TYR A 1 473 ? -19.167 -5.538 -19.845 1.00 98.38 473 TYR A O 1
ATOM 3810 N N . ASP A 1 474 ? -19.207 -3.820 -18.400 1.00 98.00 474 ASP A N 1
ATOM 3811 C CA . ASP A 1 474 ? -20.264 -3.069 -19.075 1.00 98.00 474 ASP A CA 1
ATOM 3812 C C . ASP A 1 474 ? -19.858 -2.712 -20.503 1.00 98.00 474 ASP A C 1
ATOM 3814 O O . ASP A 1 474 ? -20.663 -2.851 -21.421 1.00 98.00 474 ASP A O 1
ATOM 3818 N N . THR A 1 475 ? -18.590 -2.353 -20.726 1.00 97.88 475 THR A N 1
ATOM 3819 C CA . THR A 1 475 ? -18.062 -2.126 -22.078 1.00 97.88 475 THR A CA 1
ATOM 3820 C C . THR A 1 475 ? -18.155 -3.393 -22.927 1.00 97.88 475 THR A C 1
ATOM 3822 O O . THR A 1 475 ? -18.644 -3.328 -24.053 1.00 97.88 475 THR A O 1
ATOM 3825 N N . MET A 1 476 ? -17.762 -4.557 -22.396 1.00 97.75 476 MET A N 1
ATOM 3826 C CA . MET A 1 476 ? -17.883 -5.841 -23.100 1.00 97.75 476 MET A CA 1
ATOM 3827 C C . MET A 1 476 ? -19.339 -6.183 -23.440 1.00 97.75 476 MET A C 1
ATOM 3829 O O . MET A 1 476 ? -19.590 -6.750 -24.499 1.00 97.75 476 MET A O 1
ATOM 3833 N N . GLN A 1 477 ? -20.293 -5.844 -22.566 1.00 96.69 477 GLN A N 1
ATOM 3834 C CA . GLN A 1 477 ? -21.720 -6.071 -22.828 1.00 96.69 477 GLN A CA 1
ATOM 3835 C C . GLN A 1 477 ? -22.323 -5.027 -23.785 1.00 96.69 477 GLN A C 1
ATOM 3837 O O . GLN A 1 477 ? -23.307 -5.311 -24.466 1.00 96.69 477 GLN A O 1
ATOM 3842 N N . PHE A 1 478 ? -21.764 -3.815 -23.819 1.00 96.31 478 PHE A N 1
ATOM 3843 C CA . PHE A 1 478 ? -22.246 -2.695 -24.625 1.00 96.31 478 PHE A CA 1
ATOM 3844 C C . PHE A 1 478 ? -21.812 -2.791 -26.092 1.00 96.31 478 PHE A C 1
ATOM 3846 O O . PHE A 1 478 ? -22.569 -2.431 -26.999 1.00 96.31 478 PHE A O 1
ATOM 3853 N N . ILE A 1 479 ? -20.587 -3.251 -26.348 1.00 95.12 479 ILE A N 1
ATOM 3854 C CA . ILE A 1 479 ? -20.039 -3.306 -27.704 1.00 95.12 479 ILE A CA 1
ATOM 3855 C C . ILE A 1 479 ? -20.648 -4.454 -28.521 1.00 95.12 479 ILE A C 1
ATOM 3857 O O . ILE A 1 479 ? -20.946 -5.528 -28.015 1.00 95.12 479 ILE A O 1
ATOM 3861 N N . LYS A 1 480 ? -20.800 -4.241 -29.835 1.00 90.81 480 LYS A N 1
ATOM 3862 C CA . LYS A 1 480 ? -21.336 -5.266 -30.755 1.00 90.81 480 LYS A CA 1
ATOM 3863 C C . LYS A 1 480 ? -20.330 -6.367 -31.102 1.00 90.81 480 LYS A C 1
ATOM 3865 O O . LYS A 1 480 ? -20.731 -7.412 -31.607 1.00 90.81 480 LYS A O 1
ATOM 3870 N N . CYS A 1 481 ? -19.039 -6.116 -30.885 1.00 91.19 481 CYS A N 1
ATOM 3871 C CA . CYS A 1 481 ? -17.992 -7.093 -31.155 1.00 91.19 481 CYS A CA 1
ATOM 3872 C C . CYS A 1 481 ? -18.073 -8.247 -30.157 1.00 91.19 481 CYS A C 1
ATOM 3874 O O . CYS A 1 481 ? -18.086 -7.983 -28.955 1.00 91.19 481 CYS A O 1
ATOM 3876 N N . PRO A 1 482 ? -18.020 -9.511 -30.610 1.00 96.12 482 PRO A N 1
ATOM 3877 C CA . PRO A 1 482 ? -17.797 -10.619 -29.698 1.00 96.12 482 PRO A CA 1
ATOM 3878 C C . PRO A 1 482 ? -16.436 -10.469 -29.008 1.00 96.12 482 PRO A C 1
ATOM 3880 O O . PRO A 1 482 ? -15.424 -10.193 -29.659 1.00 96.12 482 PRO A O 1
ATOM 3883 N N . VAL A 1 483 ? -16.409 -10.674 -27.695 1.00 98.12 483 VAL A N 1
ATOM 3884 C CA . VAL A 1 483 ? -15.182 -10.645 -26.890 1.00 98.12 483 VAL A CA 1
ATOM 3885 C C . VAL A 1 483 ? -14.864 -12.067 -26.457 1.00 98.12 483 VAL A C 1
ATOM 3887 O O . VAL A 1 483 ? -15.594 -12.655 -25.661 1.00 98.12 483 VAL A O 1
ATOM 3890 N N . SER A 1 484 ? -13.787 -12.625 -26.999 1.00 98.25 484 SER A N 1
ATOM 3891 C CA . SER A 1 484 ? -13.234 -13.902 -26.564 1.00 98.25 484 SER A CA 1
ATOM 3892 C C . SER A 1 484 ? -12.289 -13.664 -25.396 1.00 98.25 484 SER A C 1
ATOM 3894 O O . SER A 1 484 ? -11.353 -12.880 -25.521 1.00 98.25 484 SER A O 1
ATOM 3896 N N . THR A 1 485 ? -12.536 -14.313 -24.265 1.00 98.62 485 THR A N 1
ATOM 3897 C CA . THR A 1 485 ? -11.731 -14.167 -23.047 1.00 98.62 485 THR A CA 1
ATOM 3898 C C . THR A 1 485 ? -10.834 -15.382 -22.874 1.00 98.62 485 THR A C 1
ATOM 3900 O O . THR A 1 485 ? -11.268 -16.508 -23.098 1.00 98.62 485 THR A O 1
ATOM 3903 N N . ILE A 1 486 ? -9.565 -15.164 -22.529 1.00 98.31 486 ILE A N 1
ATOM 3904 C CA . ILE A 1 486 ? -8.558 -16.227 -22.456 1.00 98.31 486 ILE A CA 1
ATOM 3905 C C . ILE A 1 486 ? -7.755 -16.062 -21.167 1.00 98.31 486 ILE A C 1
ATOM 3907 O O . ILE A 1 486 ? -7.001 -15.101 -21.018 1.00 98.31 486 ILE A O 1
ATOM 3911 N N . CYS A 1 487 ? -7.902 -17.007 -20.244 1.00 97.69 487 CYS A N 1
ATOM 3912 C CA . CYS A 1 487 ? -7.121 -17.060 -19.014 1.00 97.69 487 CYS A CA 1
ATOM 3913 C C . CYS A 1 487 ? -5.707 -17.592 -19.293 1.00 97.69 487 CYS A C 1
ATOM 3915 O O . CYS A 1 487 ? -5.543 -18.717 -19.780 1.00 97.69 487 CYS A O 1
ATOM 3917 N N . ILE A 1 488 ? -4.690 -16.784 -18.980 1.00 94.06 488 ILE A N 1
ATOM 3918 C CA . ILE A 1 488 ? -3.271 -17.121 -19.144 1.00 94.06 488 ILE A CA 1
ATOM 3919 C C . ILE A 1 488 ? -2.515 -16.938 -17.822 1.00 94.06 488 ILE A C 1
ATOM 3921 O O . ILE A 1 488 ? -1.947 -15.885 -17.552 1.00 94.06 488 ILE A O 1
ATOM 3925 N N . GLY A 1 489 ? -2.491 -17.982 -16.993 1.00 94.31 489 GLY A N 1
ATOM 3926 C CA . GLY A 1 489 ? -1.928 -17.921 -15.643 1.00 94.31 489 GLY A CA 1
ATOM 3927 C C . GLY A 1 489 ? -3.044 -17.801 -14.614 1.00 94.31 489 GLY A C 1
ATOM 3928 O O . GLY A 1 489 ? -3.866 -18.704 -14.530 1.00 94.31 489 GLY A O 1
ATOM 3929 N N . LEU A 1 490 ? -3.093 -16.706 -13.856 1.00 96.00 490 LEU A N 1
ATOM 3930 C CA . LEU A 1 490 ? -4.099 -16.516 -12.811 1.00 96.00 490 LEU A CA 1
ATOM 3931 C C . LEU A 1 490 ? -5.210 -15.580 -13.281 1.00 96.00 490 LEU A C 1
ATOM 3933 O O . LEU A 1 490 ? -4.963 -14.517 -13.852 1.00 96.00 490 LEU A O 1
ATOM 3937 N N . THR A 1 491 ? -6.453 -15.926 -12.986 1.00 97.19 491 THR A N 1
ATOM 3938 C CA . THR A 1 491 ? -7.577 -15.000 -13.094 1.00 97.19 491 THR A CA 1
ATOM 3939 C C . THR A 1 491 ? -8.437 -15.094 -11.843 1.00 97.19 491 THR A C 1
ATOM 3941 O O . THR A 1 491 ? -9.242 -16.005 -11.686 1.00 97.19 491 THR A O 1
ATOM 3944 N N . ALA A 1 492 ? -8.260 -14.136 -10.938 1.00 94.69 492 ALA A N 1
ATOM 3945 C CA . ALA A 1 492 ? -8.907 -14.139 -9.633 1.00 94.69 492 ALA A CA 1
ATOM 3946 C C . ALA A 1 492 ? -9.885 -12.975 -9.455 1.00 94.69 492 ALA A C 1
ATOM 3948 O O . ALA A 1 492 ? -9.739 -11.913 -10.071 1.00 94.69 492 ALA A O 1
ATOM 3949 N N . SER A 1 493 ? -10.854 -13.140 -8.551 1.00 94.25 493 SER A N 1
ATOM 3950 C CA . SER A 1 493 ? -11.715 -12.051 -8.080 1.00 94.25 493 SER A CA 1
ATOM 3951 C C . SER A 1 493 ? -12.445 -11.369 -9.252 1.00 94.25 493 SER A C 1
ATOM 3953 O O . SER A 1 493 ? -13.029 -12.035 -10.109 1.00 94.25 493 SER A O 1
ATOM 3955 N N . MET A 1 494 ? -12.388 -10.039 -9.347 1.00 95.75 494 MET A N 1
ATOM 3956 C CA . MET A 1 494 ? -12.994 -9.264 -10.429 1.00 95.75 494 MET A CA 1
ATOM 3957 C C . MET A 1 494 ? -12.531 -9.700 -11.831 1.00 95.75 494 MET A C 1
ATOM 3959 O O . MET A 1 494 ? -13.299 -9.612 -12.788 1.00 95.75 494 MET A O 1
ATOM 3963 N N . ALA A 1 495 ? -11.312 -10.229 -11.971 1.00 96.88 495 ALA A N 1
ATOM 3964 C CA . ALA A 1 495 ? -10.836 -10.736 -13.253 1.00 96.88 495 ALA A CA 1
ATOM 3965 C C . ALA A 1 495 ? -11.553 -12.037 -13.665 1.00 96.88 495 ALA A C 1
ATOM 3967 O O . ALA A 1 495 ? -11.810 -12.231 -14.852 1.00 96.88 495 ALA A O 1
ATOM 3968 N N . ALA A 1 496 ? -11.947 -12.891 -12.710 1.00 97.00 496 ALA A N 1
ATOM 3969 C CA . ALA A 1 496 ? -12.726 -14.108 -12.978 1.00 97.00 496 ALA A CA 1
ATOM 3970 C C . ALA A 1 496 ? -14.134 -13.788 -13.486 1.00 97.00 496 ALA A C 1
ATOM 3972 O O . ALA A 1 496 ? -14.654 -14.465 -14.373 1.00 97.00 496 ALA A O 1
ATOM 3973 N N . ILE A 1 497 ? -14.718 -12.694 -12.996 1.00 96.81 497 ILE A N 1
ATOM 3974 C CA . ILE A 1 497 ? -15.995 -12.178 -13.496 1.00 96.81 497 ILE A CA 1
ATOM 3975 C C . ILE A 1 497 ? -15.842 -11.694 -14.945 1.00 96.81 497 ILE A C 1
ATOM 3977 O O . ILE A 1 497 ? -16.669 -12.031 -15.790 1.00 96.81 497 ILE A O 1
ATOM 3981 N N . ILE A 1 498 ? -14.770 -10.953 -15.255 1.00 98.12 498 ILE A N 1
ATOM 3982 C CA . ILE A 1 498 ? -14.467 -10.495 -16.624 1.00 98.12 498 ILE A CA 1
ATOM 3983 C C . ILE A 1 498 ? -14.245 -11.691 -17.562 1.00 98.12 498 ILE A C 1
ATOM 3985 O O . ILE A 1 498 ? -14.784 -11.704 -18.667 1.00 98.12 498 ILE A O 1
ATOM 3989 N N . LEU A 1 499 ? -13.514 -12.718 -17.117 1.00 98.31 499 LEU A N 1
ATOM 3990 C CA . LEU A 1 499 ? -13.321 -13.964 -17.865 1.00 98.31 499 LEU A CA 1
ATOM 3991 C C . LEU A 1 499 ? -14.660 -14.630 -18.195 1.00 98.31 499 LEU A C 1
ATOM 3993 O O . LEU A 1 499 ? -14.922 -14.919 -19.365 1.00 98.31 499 LEU A O 1
ATOM 3997 N N . GLY A 1 500 ? -15.523 -14.806 -17.192 1.00 97.38 500 GLY A N 1
ATOM 3998 C CA . GLY A 1 500 ? -16.847 -15.403 -17.363 1.00 97.38 500 GLY A CA 1
ATOM 3999 C C . GLY A 1 500 ? -17.787 -14.590 -18.255 1.00 97.38 500 GLY A C 1
ATOM 4000 O O . GLY A 1 500 ? -18.651 -15.174 -18.908 1.00 97.38 500 GLY A O 1
ATOM 4001 N N . ALA A 1 501 ? -17.594 -13.270 -18.325 1.00 97.62 501 ALA A N 1
ATOM 4002 C CA . ALA A 1 501 ? -18.407 -12.334 -19.102 1.00 97.62 501 ALA A CA 1
ATOM 4003 C C . ALA A 1 501 ? -18.097 -12.294 -20.606 1.00 97.62 501 ALA A C 1
ATOM 4005 O O . ALA A 1 501 ? -18.764 -11.561 -21.348 1.00 97.62 501 ALA A O 1
ATOM 4006 N N . GLY A 1 502 ? -17.086 -13.044 -21.058 1.00 97.62 502 GLY A N 1
ATOM 4007 C CA . GLY A 1 502 ? -16.808 -13.228 -22.479 1.00 97.62 502 GLY A CA 1
ATOM 4008 C C . GLY A 1 502 ? -18.005 -13.810 -23.236 1.00 97.62 502 GLY A C 1
ATOM 4009 O O . GLY A 1 502 ? -18.945 -14.362 -22.662 1.00 97.62 502 GLY A O 1
ATOM 4010 N N . THR A 1 503 ? -17.986 -13.689 -24.560 1.00 97.62 503 THR A N 1
ATOM 4011 C CA . THR A 1 503 ? -19.046 -14.245 -25.407 1.00 97.62 503 THR A CA 1
ATOM 4012 C C . THR A 1 503 ? -19.134 -15.759 -25.213 1.00 97.62 503 THR A C 1
ATOM 4014 O O . THR A 1 503 ? -18.130 -16.455 -25.339 1.00 97.62 503 THR A O 1
ATOM 4017 N N . LYS A 1 504 ? -20.337 -16.275 -24.932 1.00 96.00 504 LYS A N 1
ATOM 4018 C CA . LYS A 1 504 ? -20.581 -17.711 -24.733 1.00 96.00 504 LYS A CA 1
ATOM 4019 C C . LYS A 1 504 ? -20.079 -18.532 -25.927 1.00 96.00 504 LYS A C 1
ATOM 4021 O O . LYS A 1 504 ? -20.366 -18.196 -27.076 1.00 96.00 504 LYS A O 1
ATOM 4026 N N . GLY A 1 505 ? -19.350 -19.607 -25.645 1.00 96.50 505 GLY A N 1
ATOM 4027 C CA . GLY A 1 505 ? -18.636 -20.421 -26.633 1.00 96.50 505 GLY A CA 1
ATOM 4028 C C . GLY A 1 505 ? -17.259 -19.869 -27.024 1.00 96.50 505 GLY A C 1
ATOM 4029 O O . GLY A 1 505 ? -16.633 -20.414 -27.928 1.00 96.50 505 GLY A O 1
ATOM 4030 N N . LYS A 1 506 ? -16.798 -18.777 -26.399 1.00 97.69 506 LYS A N 1
ATOM 4031 C CA . LYS A 1 506 ? -15.503 -18.126 -26.672 1.00 97.69 506 LYS A CA 1
ATOM 4032 C C . LYS A 1 506 ? -14.722 -17.766 -25.401 1.00 97.69 506 LYS A C 1
ATOM 4034 O O . LYS A 1 506 ? -13.866 -16.874 -25.448 1.00 97.69 506 LYS A O 1
ATOM 4039 N N . ARG A 1 507 ? -15.033 -18.412 -24.275 1.00 98.38 507 ARG A N 1
ATOM 4040 C CA . ARG A 1 507 ? -14.348 -18.241 -22.987 1.00 98.38 507 ARG A CA 1
ATOM 4041 C C . ARG A 1 507 ? -13.389 -19.405 -22.790 1.00 98.38 507 ARG A C 1
ATOM 4043 O O . ARG A 1 507 ? -13.814 -20.557 -22.782 1.00 98.38 507 ARG A O 1
ATOM 4050 N N . PHE A 1 508 ? -12.109 -19.115 -22.638 1.00 98.25 508 PHE A N 1
ATOM 4051 C CA . PHE A 1 508 ? -11.052 -20.114 -22.702 1.00 98.25 508 PHE A CA 1
ATOM 4052 C C . PHE A 1 508 ? -10.083 -20.005 -21.531 1.00 98.25 508 PHE A C 1
ATOM 4054 O O . PHE A 1 508 ? -9.894 -18.932 -20.956 1.00 98.25 508 PHE A O 1
ATOM 4061 N N . ALA A 1 509 ? -9.399 -21.103 -21.231 1.00 97.44 509 ALA A N 1
ATOM 4062 C CA . ALA A 1 509 ? -8.243 -21.112 -20.343 1.00 97.44 509 ALA A CA 1
ATOM 4063 C C . ALA A 1 509 ? -7.133 -22.008 -20.899 1.00 97.44 509 ALA A C 1
ATOM 4065 O O . ALA A 1 509 ? -7.408 -22.975 -21.610 1.00 97.44 509 ALA A O 1
ATOM 4066 N N . LEU A 1 510 ? -5.878 -21.689 -20.585 1.00 96.31 510 LEU A N 1
ATOM 4067 C CA . LEU A 1 510 ? -4.755 -22.595 -20.841 1.00 96.31 510 LEU A CA 1
ATOM 4068 C C . LEU A 1 510 ? -4.685 -23.708 -19.777 1.00 96.31 510 LEU A C 1
ATOM 4070 O O . LEU A 1 510 ? -5.225 -23.528 -18.688 1.00 96.31 510 LEU A O 1
ATOM 4074 N N . PRO A 1 511 ? -3.990 -24.835 -20.028 1.00 94.06 511 PRO A N 1
ATOM 4075 C CA . PRO A 1 511 ? -4.063 -26.014 -19.156 1.00 94.06 511 PRO A CA 1
ATOM 4076 C C . PRO A 1 511 ? -3.577 -25.779 -17.719 1.00 94.06 511 PRO A C 1
ATOM 4078 O O . PRO A 1 511 ? -4.113 -26.364 -16.788 1.00 94.06 511 PRO A O 1
ATOM 4081 N N . ASN A 1 512 ? -2.592 -24.892 -17.537 1.00 93.25 512 ASN A N 1
ATOM 4082 C CA . ASN A 1 512 ? -2.034 -24.540 -16.224 1.00 93.25 512 ASN A CA 1
ATOM 4083 C C . ASN A 1 512 ? -2.666 -23.275 -15.626 1.00 93.25 512 ASN A C 1
ATOM 4085 O O . ASN A 1 512 ? -2.103 -22.684 -14.707 1.00 93.25 512 ASN A O 1
ATOM 4089 N N . ALA A 1 513 ? -3.762 -22.792 -16.209 1.00 94.62 513 ALA A N 1
ATOM 4090 C CA . ALA A 1 513 ? -4.430 -21.610 -15.709 1.00 94.62 513 ALA A CA 1
ATOM 4091 C C . ALA A 1 513 ? -5.258 -21.929 -14.458 1.00 94.62 513 ALA A C 1
ATOM 4093 O O . ALA A 1 513 ? -5.856 -23.002 -14.345 1.00 94.62 513 ALA A O 1
ATOM 4094 N N . GLU A 1 514 ? -5.311 -20.963 -13.551 1.00 96.12 514 GLU A N 1
ATOM 4095 C CA . GLU A 1 514 ? -6.024 -21.043 -12.285 1.00 96.12 514 GLU A CA 1
ATOM 4096 C C . GLU A 1 514 ? -7.036 -19.903 -12.192 1.00 96.12 514 GLU A C 1
ATOM 4098 O O . GLU A 1 514 ? -6.739 -18.742 -12.505 1.00 96.12 514 GLU A O 1
ATOM 4103 N N . ILE A 1 515 ? -8.256 -20.243 -11.786 1.00 98.06 515 ILE A N 1
ATOM 4104 C CA . ILE A 1 515 ? -9.352 -19.299 -11.620 1.00 98.06 515 ILE A CA 1
ATOM 4105 C C . ILE A 1 515 ? -9.757 -19.296 -10.149 1.00 98.06 515 ILE A C 1
ATOM 4107 O O . ILE A 1 515 ? -10.011 -20.349 -9.575 1.00 98.06 515 ILE A O 1
ATOM 4111 N N . LEU A 1 516 ? -9.845 -18.112 -9.547 1.00 95.75 516 LEU A N 1
ATOM 4112 C CA . LEU A 1 516 ? -10.244 -17.950 -8.148 1.00 95.75 516 LEU A CA 1
ATOM 4113 C C . LEU A 1 516 ? -11.502 -17.085 -8.052 1.00 95.75 516 LEU A C 1
ATOM 4115 O O . LEU A 1 516 ? -11.499 -15.920 -8.462 1.00 95.75 516 LEU A O 1
ATOM 4119 N N . LEU A 1 517 ? -12.557 -17.637 -7.458 1.00 94.75 517 LEU A N 1
ATOM 4120 C CA . LEU A 1 517 ? -13.699 -16.872 -6.960 1.00 94.75 517 LEU A CA 1
ATOM 4121 C C . LEU A 1 517 ? -13.541 -16.646 -5.455 1.00 94.75 517 LEU A C 1
ATOM 4123 O O . LEU A 1 517 ? -13.111 -17.537 -4.736 1.00 94.75 517 LEU A O 1
ATOM 4127 N N . HIS A 1 518 ? -13.881 -15.452 -4.978 1.00 88.44 518 HIS A N 1
ATOM 4128 C CA . HIS A 1 518 ? -13.890 -15.120 -3.550 1.00 88.44 518 HIS A CA 1
ATOM 4129 C C . HIS A 1 518 ? -14.782 -13.900 -3.299 1.00 88.44 518 HIS A C 1
ATOM 4131 O O . HIS A 1 518 ? -15.287 -13.282 -4.247 1.00 88.44 518 HIS A O 1
ATOM 4137 N N . GLN A 1 519 ? -14.970 -13.539 -2.033 1.00 81.88 519 GLN A N 1
ATOM 4138 C CA . GLN A 1 519 ? -15.900 -12.482 -1.654 1.00 81.88 519 GLN A CA 1
ATOM 4139 C C . GLN A 1 519 ? -15.355 -11.090 -1.979 1.00 81.88 519 GLN A C 1
ATOM 4141 O O . GLN A 1 519 ? -14.152 -10.830 -1.967 1.00 81.88 519 GLN A O 1
ATOM 4146 N N . VAL A 1 520 ? -16.270 -10.148 -2.210 1.00 78.62 520 VAL A N 1
ATOM 4147 C CA . VAL A 1 520 ? -15.915 -8.732 -2.330 1.00 78.62 520 VAL A CA 1
ATOM 4148 C C . VAL A 1 520 ? -15.364 -8.242 -0.992 1.00 78.62 520 VAL A C 1
ATOM 4150 O O . VAL A 1 520 ? -16.082 -8.206 0.006 1.00 78.62 520 VAL A O 1
ATOM 4153 N N . SER A 1 521 ? -14.100 -7.827 -0.976 1.00 71.31 521 SER A N 1
ATOM 4154 C CA . SER A 1 521 ? -13.484 -7.184 0.181 1.00 71.31 521 SER A CA 1
ATOM 4155 C C . SER A 1 521 ? -13.884 -5.708 0.248 1.00 71.31 521 SER A C 1
ATOM 4157 O O . SER A 1 521 ? -13.693 -4.970 -0.720 1.00 71.31 521 SER A O 1
ATOM 4159 N N . GLY A 1 522 ? -14.388 -5.255 1.393 1.00 62.38 522 GLY A N 1
ATOM 4160 C CA . GLY A 1 522 ? -14.692 -3.849 1.644 1.00 62.38 522 GLY A CA 1
ATOM 4161 C C . GLY A 1 522 ? -14.680 -3.547 3.139 1.00 62.38 522 GLY A C 1
ATOM 4162 O O . GLY A 1 522 ? -15.039 -4.397 3.950 1.00 62.38 522 GLY A O 1
ATOM 4163 N N . GLY A 1 523 ? -14.251 -2.342 3.505 1.00 62.00 523 GLY A N 1
ATOM 4164 C CA . GLY A 1 523 ? -14.174 -1.883 4.888 1.00 62.00 523 GLY A CA 1
ATOM 4165 C C . GLY A 1 523 ? -14.519 -0.404 4.976 1.00 62.00 523 GLY A C 1
ATOM 4166 O O . GLY A 1 523 ? -14.351 0.339 4.013 1.00 62.00 523 GLY A O 1
ATOM 4167 N N . THR A 1 524 ? -15.037 0.015 6.124 1.00 63.38 524 THR A N 1
ATOM 4168 C CA . THR A 1 524 ? -15.411 1.407 6.383 1.00 63.38 524 THR A CA 1
ATOM 4169 C C . THR A 1 524 ? -15.199 1.720 7.858 1.00 63.38 524 THR A C 1
ATOM 4171 O O . THR A 1 524 ? -15.373 0.851 8.713 1.00 63.38 524 THR A O 1
ATOM 4174 N N . GLN A 1 525 ? -14.812 2.953 8.160 1.00 52.81 525 GLN A N 1
ATOM 4175 C CA . GLN A 1 525 ? -14.631 3.489 9.511 1.00 52.81 525 GLN A CA 1
ATOM 4176 C C . GLN A 1 525 ? -15.164 4.927 9.501 1.00 52.81 525 GLN A C 1
ATOM 4178 O O . GLN A 1 525 ? -15.102 5.574 8.461 1.00 52.81 525 GLN A O 1
ATOM 4183 N N . GLY A 1 526 ? -15.712 5.424 10.611 1.00 73.69 526 GLY A N 1
ATOM 4184 C CA . GLY A 1 526 ? -16.314 6.763 10.655 1.00 73.69 526 GLY A CA 1
ATOM 4185 C C . GLY A 1 526 ? -17.602 6.810 11.471 1.00 73.69 526 GLY A C 1
ATOM 4186 O O . GLY A 1 526 ? -17.809 5.988 12.367 1.00 73.69 526 GLY A O 1
ATOM 4187 N N . GLN A 1 527 ? -18.470 7.781 11.183 1.00 51.72 527 GLN A N 1
ATOM 4188 C CA . GLN A 1 527 ? -19.752 7.904 11.882 1.00 51.72 527 GLN A CA 1
ATOM 4189 C C . GLN A 1 527 ? -20.661 6.704 11.587 1.00 51.72 527 GLN A C 1
ATOM 4191 O O . GLN A 1 527 ? -20.621 6.132 10.499 1.00 51.72 527 GLN A O 1
ATOM 4196 N N . ALA A 1 528 ? -21.533 6.347 12.536 1.00 50.72 528 ALA A N 1
ATOM 4197 C CA . ALA A 1 528 ? -22.427 5.192 12.402 1.00 50.72 528 ALA A CA 1
ATOM 4198 C C . ALA A 1 528 ? -23.245 5.215 11.095 1.00 50.72 528 ALA A C 1
ATOM 4200 O O . ALA A 1 528 ? -23.376 4.186 10.437 1.00 50.72 528 ALA A O 1
ATOM 4201 N N . THR A 1 529 ? -23.719 6.393 10.679 1.00 72.81 529 THR A N 1
ATOM 4202 C CA . THR A 1 529 ? -24.459 6.587 9.424 1.00 72.81 529 THR A CA 1
ATOM 4203 C C . THR A 1 529 ? -23.608 6.280 8.186 1.00 72.81 529 THR A C 1
ATOM 4205 O O . THR A 1 529 ? -24.076 5.614 7.267 1.00 72.81 529 THR A O 1
ATOM 4208 N N . GLU A 1 530 ? -22.350 6.722 8.153 1.00 65.75 530 GLU A N 1
ATOM 4209 C CA . GLU A 1 530 ? -21.428 6.472 7.033 1.00 65.75 530 GLU A CA 1
ATOM 4210 C C . GLU A 1 530 ? -21.033 4.996 6.956 1.00 65.75 530 GLU A C 1
ATOM 4212 O O . GLU A 1 530 ? -20.979 4.416 5.865 1.00 65.75 530 GLU A O 1
ATOM 4217 N N . ILE A 1 531 ? -20.830 4.368 8.121 1.00 75.06 531 ILE A N 1
ATOM 4218 C CA . ILE A 1 531 ? -20.599 2.927 8.231 1.00 75.06 531 ILE A CA 1
ATOM 4219 C C . ILE A 1 531 ? -21.802 2.162 7.668 1.00 75.06 531 ILE A C 1
ATOM 4221 O O . ILE A 1 531 ? -21.622 1.268 6.841 1.00 75.06 531 ILE A O 1
ATOM 4225 N N . GLU A 1 532 ? -23.026 2.522 8.061 1.00 78.44 532 GLU A N 1
ATOM 4226 C CA . GLU A 1 532 ? -24.248 1.863 7.590 1.00 78.44 532 GLU A CA 1
ATOM 4227 C C . GLU A 1 532 ? -24.442 2.014 6.073 1.00 78.44 532 GLU A C 1
ATOM 4229 O O . GLU A 1 532 ? -24.740 1.031 5.386 1.00 78.44 532 GLU A O 1
ATOM 4234 N N . ILE A 1 533 ? -24.250 3.223 5.531 1.00 81.12 533 ILE A N 1
ATOM 4235 C CA . ILE A 1 533 ? -24.365 3.495 4.090 1.00 81.12 533 ILE A CA 1
ATOM 4236 C C . ILE A 1 533 ? -23.355 2.650 3.310 1.00 81.12 533 ILE A C 1
ATOM 4238 O O . ILE A 1 533 ? -23.725 1.974 2.344 1.00 81.12 533 ILE A O 1
ATOM 4242 N N . THR A 1 534 ? -22.098 2.640 3.749 1.00 78.06 534 THR A N 1
ATOM 4243 C CA . THR A 1 534 ? -21.024 1.926 3.052 1.00 78.06 534 THR A CA 1
ATOM 4244 C C . THR A 1 534 ? -21.195 0.412 3.161 1.00 78.06 534 THR A C 1
ATOM 4246 O O . THR A 1 534 ? -21.060 -0.292 2.160 1.00 78.06 534 THR A O 1
ATOM 4249 N N . ALA A 1 535 ? -21.601 -0.105 4.324 1.00 83.12 535 ALA A N 1
ATOM 4250 C CA . ALA A 1 535 ? -21.916 -1.523 4.499 1.00 83.12 535 ALA A CA 1
ATOM 4251 C C . ALA A 1 535 ? -23.070 -1.970 3.584 1.00 83.12 535 ALA A C 1
ATOM 4253 O O . ALA A 1 535 ? -22.960 -2.985 2.891 1.00 83.12 535 ALA A O 1
ATOM 4254 N N . LYS A 1 536 ? -24.154 -1.182 3.501 1.00 88.38 536 LYS A N 1
ATOM 4255 C CA . LYS A 1 536 ? -25.265 -1.438 2.567 1.00 88.38 536 LYS A CA 1
ATOM 4256 C C . LYS A 1 536 ? -24.796 -1.443 1.113 1.00 88.38 536 LYS A C 1
ATOM 4258 O O . LYS A 1 536 ? -25.275 -2.260 0.327 1.00 88.38 536 LYS A O 1
ATOM 4263 N N . GLN A 1 537 ? -23.869 -0.559 0.749 1.00 88.88 537 GLN A N 1
ATOM 4264 C CA . GLN A 1 537 ? -23.314 -0.516 -0.601 1.00 88.88 537 GLN A CA 1
ATOM 4265 C C . GLN A 1 537 ? -22.458 -1.750 -0.915 1.00 88.88 537 GLN A C 1
ATOM 4267 O O . GLN A 1 537 ? -22.616 -2.326 -1.990 1.00 88.88 537 GLN A O 1
ATOM 4272 N N . ILE A 1 538 ? -21.623 -2.214 0.020 1.00 86.12 538 ILE A N 1
ATOM 4273 C CA . ILE A 1 538 ? -20.833 -3.449 -0.137 1.00 86.12 538 ILE A CA 1
ATOM 4274 C C . ILE A 1 538 ? -21.755 -4.654 -0.365 1.00 86.12 538 ILE A C 1
ATOM 4276 O O . ILE A 1 538 ? -21.535 -5.431 -1.294 1.00 86.12 538 ILE A O 1
ATOM 4280 N N . ILE A 1 539 ? -22.834 -4.777 0.418 1.00 89.19 539 ILE A N 1
ATOM 4281 C CA . ILE A 1 539 ? -23.819 -5.861 0.265 1.00 89.19 539 ILE A CA 1
ATOM 4282 C C . ILE A 1 539 ? -24.497 -5.802 -1.111 1.00 89.19 539 ILE A C 1
ATOM 4284 O O . ILE A 1 539 ? -24.635 -6.830 -1.775 1.00 89.19 539 ILE A O 1
ATOM 4288 N N . LYS A 1 540 ? -24.883 -4.606 -1.579 1.00 91.88 540 LYS A N 1
ATOM 4289 C CA . LYS A 1 540 ? -25.461 -4.423 -2.924 1.00 91.88 540 LYS A CA 1
ATOM 4290 C C . LYS A 1 540 ? -24.492 -4.836 -4.030 1.00 91.88 540 LYS A C 1
ATOM 4292 O O . LYS A 1 540 ? -24.902 -5.493 -4.984 1.00 91.88 540 LYS A O 1
ATOM 4297 N N . ILE A 1 541 ? -23.221 -4.462 -3.901 1.00 91.31 541 ILE A N 1
ATOM 4298 C CA . ILE A 1 541 ? -22.173 -4.828 -4.857 1.00 91.31 541 ILE A CA 1
ATOM 4299 C C . ILE A 1 541 ? -21.975 -6.349 -4.876 1.00 91.31 541 ILE A C 1
ATOM 4301 O O . ILE A 1 541 ? -21.977 -6.933 -5.959 1.00 91.31 541 ILE A O 1
ATOM 4305 N N . LYS A 1 542 ? -21.887 -6.997 -3.703 1.00 91.19 542 LYS A N 1
ATOM 4306 C CA . LYS A 1 542 ? -21.802 -8.466 -3.579 1.00 91.19 542 LYS A CA 1
ATOM 4307 C C . LYS A 1 542 ? -22.969 -9.146 -4.302 1.00 91.19 542 LYS A C 1
ATOM 4309 O O . LYS A 1 542 ? -22.745 -10.018 -5.136 1.00 91.19 542 LYS A O 1
ATOM 4314 N N . ALA A 1 543 ? -24.201 -8.703 -4.046 1.00 92.94 543 ALA A N 1
ATOM 4315 C CA . ALA A 1 543 ? -25.392 -9.258 -4.689 1.00 92.94 543 ALA A CA 1
ATOM 4316 C C . ALA A 1 543 ? -25.364 -9.095 -6.222 1.00 92.94 543 ALA A C 1
ATOM 4318 O O . ALA A 1 543 ? -25.640 -10.048 -6.948 1.00 92.94 543 ALA A O 1
ATOM 4319 N N . SER A 1 544 ? -24.982 -7.913 -6.718 1.00 94.06 544 SER A N 1
ATOM 4320 C CA . SER A 1 544 ? -24.864 -7.640 -8.158 1.00 94.06 544 SER A CA 1
ATOM 4321 C C . SER A 1 544 ? -23.823 -8.542 -8.834 1.00 94.06 544 SER A C 1
ATOM 4323 O O . SER A 1 544 ? -24.091 -9.154 -9.867 1.00 94.06 544 SER A O 1
ATOM 4325 N N . ILE A 1 545 ? -22.650 -8.701 -8.216 1.00 95.00 545 ILE A N 1
ATOM 4326 C CA . ILE A 1 545 ? -21.589 -9.583 -8.716 1.00 95.00 545 ILE A CA 1
ATOM 4327 C C . ILE A 1 545 ? -22.054 -11.040 -8.780 1.00 95.00 545 ILE A C 1
ATOM 4329 O O . ILE A 1 545 ? -21.846 -11.706 -9.796 1.00 95.00 545 ILE A O 1
ATOM 4333 N N . ASN A 1 546 ? -22.732 -11.524 -7.740 1.00 95.50 546 ASN A N 1
ATOM 4334 C CA . ASN A 1 546 ? -23.219 -12.901 -7.706 1.00 95.50 546 ASN A CA 1
ATOM 4335 C C . ASN A 1 546 ? -24.294 -13.146 -8.774 1.00 95.50 546 ASN A C 1
ATOM 4337 O O . ASN A 1 546 ? -24.312 -14.207 -9.398 1.00 95.50 546 ASN A O 1
ATOM 4341 N N . GLN A 1 547 ? -25.129 -12.147 -9.072 1.00 97.00 547 GLN A N 1
ATOM 4342 C CA . GLN A 1 547 ? -26.067 -12.207 -10.196 1.00 97.00 547 GLN A CA 1
ATOM 4343 C C . GLN A 1 547 ? -25.351 -12.277 -11.550 1.00 97.00 547 GLN A C 1
ATOM 4345 O O . GLN A 1 547 ? -25.747 -13.068 -12.407 1.00 97.00 547 GLN A O 1
ATOM 4350 N N . ILE A 1 548 ? -24.285 -11.495 -11.748 1.00 97.38 548 ILE A N 1
ATOM 4351 C CA . ILE A 1 548 ? -23.467 -11.545 -12.971 1.00 97.38 548 ILE A CA 1
ATOM 4352 C C . ILE A 1 548 ? -22.831 -12.933 -13.133 1.00 97.38 548 ILE A C 1
ATOM 4354 O O . ILE A 1 548 ? -22.916 -13.528 -14.209 1.00 97.38 548 ILE A O 1
ATOM 4358 N N . LEU A 1 549 ? -22.237 -13.475 -12.069 1.00 96.50 549 LEU A N 1
ATOM 4359 C CA . LEU A 1 549 ? -21.643 -14.812 -12.080 1.00 96.50 549 LEU A CA 1
ATOM 4360 C C . LEU A 1 549 ? -22.689 -15.894 -12.359 1.00 96.50 549 LEU A C 1
ATOM 4362 O O . LEU A 1 549 ? -22.463 -16.737 -13.223 1.00 96.50 549 LEU A O 1
ATOM 4366 N N . SER A 1 550 ? -23.852 -15.853 -11.708 1.00 97.56 550 SER A N 1
ATOM 4367 C CA . SER A 1 550 ? -24.944 -16.803 -11.962 1.00 97.56 550 SER A CA 1
ATOM 4368 C C . SER A 1 550 ? -25.425 -16.733 -13.416 1.00 97.56 550 SER A C 1
ATOM 4370 O O . SER A 1 550 ? -25.534 -17.766 -14.079 1.00 97.56 550 SER A O 1
ATOM 4372 N N . LYS A 1 551 ? -25.598 -15.521 -13.965 1.00 97.38 551 LYS A N 1
ATOM 4373 C CA . LYS A 1 551 ? -25.979 -15.299 -15.370 1.00 97.38 551 LYS A CA 1
ATOM 4374 C C . LYS A 1 551 ? -25.003 -15.959 -16.346 1.00 97.38 551 LYS A C 1
ATOM 4376 O O . LYS A 1 551 ? -25.441 -16.590 -17.307 1.00 97.38 551 LYS A O 1
ATOM 4381 N N . HIS A 1 552 ? -23.699 -15.777 -16.139 1.00 97.31 552 HIS A N 1
ATOM 4382 C CA . HIS A 1 552 ? -22.685 -16.225 -17.099 1.00 97.31 552 HIS A CA 1
ATOM 4383 C C . HIS A 1 552 ? -22.261 -17.680 -16.910 1.00 97.31 552 HIS A C 1
ATOM 4385 O O . HIS A 1 552 ? -21.938 -18.348 -17.890 1.00 97.31 552 HIS A O 1
ATOM 4391 N N . THR A 1 553 ? -22.290 -18.196 -15.684 1.00 96.50 553 THR A N 1
ATOM 4392 C CA . THR A 1 553 ? -21.937 -19.599 -15.403 1.00 96.50 553 THR A CA 1
ATOM 4393 C C . THR A 1 553 ? -23.114 -20.551 -15.591 1.00 96.50 553 THR A C 1
ATOM 4395 O O . THR A 1 553 ? -22.917 -21.733 -15.856 1.00 96.50 553 THR A O 1
ATOM 4398 N N . GLY A 1 554 ? -24.348 -20.050 -15.472 1.00 96.06 554 GLY A N 1
ATOM 4399 C CA . GLY A 1 554 ? -25.554 -20.876 -15.431 1.00 96.06 554 GLY A CA 1
ATOM 4400 C C . GLY A 1 554 ? -25.758 -21.595 -14.094 1.00 96.06 554 GLY A C 1
ATOM 4401 O O . GLY A 1 554 ? -26.701 -22.375 -13.969 1.00 96.06 554 GLY A O 1
ATOM 4402 N N . GLN A 1 555 ? -24.905 -21.341 -13.094 1.00 97.19 555 GLN A N 1
ATOM 4403 C CA . GLN A 1 555 ? -25.066 -21.902 -11.756 1.00 97.19 555 GLN A CA 1
ATOM 4404 C C . GLN A 1 555 ? -26.211 -21.200 -11.005 1.00 97.19 555 GLN A C 1
ATOM 4406 O O . GLN A 1 555 ? -26.380 -19.981 -11.143 1.00 97.19 555 GLN A O 1
ATOM 4411 N N . PRO A 1 556 ? -26.979 -21.927 -10.171 1.00 97.56 556 PRO A N 1
ATOM 4412 C CA . PRO A 1 556 ? -27.963 -21.321 -9.278 1.00 97.56 556 PRO A CA 1
ATOM 4413 C C . PRO A 1 556 ? -27.324 -20.274 -8.360 1.00 97.56 556 PRO A C 1
ATOM 4415 O O . PRO A 1 556 ? -26.202 -20.468 -7.888 1.00 97.56 556 PRO A O 1
ATOM 4418 N N . ILE A 1 557 ? -28.052 -19.191 -8.072 1.00 96.88 557 ILE A N 1
ATOM 4419 C CA . ILE A 1 557 ? -27.539 -18.081 -7.256 1.00 96.88 557 ILE A CA 1
ATOM 4420 C C . ILE A 1 557 ? -27.053 -18.548 -5.877 1.00 96.88 557 ILE A C 1
ATOM 4422 O O . ILE A 1 557 ? -25.957 -18.176 -5.478 1.00 96.88 557 ILE A O 1
ATOM 4426 N N . ASP A 1 558 ? -27.781 -19.456 -5.222 1.00 95.69 558 ASP A N 1
ATOM 4427 C CA . ASP A 1 558 ? -27.418 -20.007 -3.908 1.00 95.69 558 ASP A CA 1
ATOM 4428 C C . ASP A 1 558 ? -26.063 -20.733 -3.928 1.00 95.69 558 ASP A C 1
ATOM 4430 O O . ASP A 1 558 ? -25.307 -20.707 -2.955 1.00 95.69 558 ASP A O 1
ATOM 4434 N N . ARG A 1 559 ? -25.732 -21.383 -5.054 1.00 95.69 559 ARG A N 1
ATOM 4435 C CA . ARG A 1 559 ? -24.432 -22.035 -5.240 1.00 95.69 559 ARG A CA 1
ATOM 4436 C C . ARG A 1 559 ? -23.335 -20.994 -5.418 1.00 95.69 559 ARG A C 1
ATOM 4438 O O . ARG A 1 559 ? -22.324 -21.072 -4.734 1.00 95.69 559 ARG A O 1
ATOM 4445 N N . VAL A 1 560 ? -23.560 -19.998 -6.277 1.00 95.69 560 VAL A N 1
ATOM 4446 C CA . VAL A 1 560 ? -22.607 -18.898 -6.489 1.00 95.69 560 VAL A CA 1
ATOM 4447 C C . VAL A 1 560 ? -22.339 -18.146 -5.188 1.00 95.69 560 VAL A C 1
ATOM 4449 O O . VAL A 1 560 ? -21.190 -17.837 -4.893 1.00 95.69 560 VAL A O 1
ATOM 4452 N N . GLU A 1 561 ? -23.365 -17.874 -4.382 1.00 93.56 561 GLU A N 1
ATOM 4453 C CA . GLU A 1 561 ? -23.203 -17.223 -3.080 1.00 93.56 561 GLU A CA 1
ATOM 4454 C C . GLU A 1 561 ? -22.309 -18.035 -2.148 1.00 93.56 561 GLU A C 1
ATOM 4456 O O . GLU A 1 561 ? -21.397 -17.474 -1.550 1.00 93.56 561 GLU A O 1
ATOM 4461 N N . LYS A 1 562 ? -22.518 -19.352 -2.070 1.00 92.94 562 LYS A N 1
ATOM 4462 C CA . LYS A 1 562 ? -21.703 -20.243 -1.239 1.00 92.94 562 LYS A CA 1
ATOM 4463 C C . LYS A 1 562 ? -20.257 -20.343 -1.730 1.00 92.94 562 LYS A C 1
ATOM 4465 O O . LYS A 1 562 ? -19.337 -20.281 -0.917 1.00 92.94 562 LYS A O 1
ATOM 4470 N N . ASP A 1 563 ? -20.077 -20.480 -3.038 1.00 92.06 563 ASP A N 1
ATOM 4471 C CA . ASP A 1 563 ? -18.774 -20.684 -3.676 1.00 92.06 563 ASP A CA 1
ATOM 4472 C C . ASP A 1 563 ? -17.966 -19.372 -3.765 1.00 92.06 563 ASP A C 1
ATOM 4474 O O . ASP A 1 563 ? -16.758 -19.405 -3.956 1.00 92.06 563 ASP A O 1
ATOM 4478 N N . THR A 1 564 ? -18.605 -18.208 -3.585 1.00 90.75 564 THR A N 1
ATOM 4479 C CA . THR A 1 564 ? -17.930 -16.898 -3.485 1.00 90.75 564 THR A CA 1
ATOM 4480 C C . THR A 1 564 ? -17.747 -16.415 -2.049 1.00 90.75 564 THR A C 1
ATOM 4482 O O . THR A 1 564 ? -16.993 -15.476 -1.831 1.00 90.75 564 THR A O 1
ATOM 4485 N N . ASP A 1 565 ? -18.402 -17.012 -1.048 1.00 85.12 565 ASP A N 1
ATOM 4486 C CA . ASP A 1 565 ? -18.279 -16.571 0.353 1.00 85.12 565 ASP A CA 1
ATOM 4487 C C . ASP A 1 565 ? -16.885 -16.842 0.947 1.00 85.12 565 ASP A C 1
ATOM 4489 O O . ASP A 1 565 ? -16.492 -16.247 1.951 1.00 85.12 565 ASP A O 1
ATOM 4493 N N . ARG A 1 566 ? -16.122 -17.741 0.318 1.00 83.50 566 ARG A N 1
ATOM 4494 C CA . ARG A 1 566 ? -14.742 -18.100 0.661 1.00 83.50 566 ARG A CA 1
ATOM 4495 C C . ARG A 1 566 ? -13.911 -18.209 -0.611 1.00 83.50 566 ARG A C 1
ATOM 4497 O O . ARG A 1 566 ? -14.462 -18.225 -1.706 1.00 83.50 566 ARG A O 1
ATOM 4504 N N . ASP A 1 567 ? -12.602 -18.326 -0.443 1.00 89.06 567 ASP A N 1
ATOM 4505 C CA . ASP A 1 567 ? -11.697 -18.608 -1.550 1.00 89.06 567 ASP A CA 1
ATOM 4506 C C . ASP A 1 567 ? -12.033 -19.966 -2.177 1.00 89.06 567 ASP A C 1
ATOM 4508 O O . ASP A 1 567 ? -11.967 -21.011 -1.521 1.00 89.06 567 ASP A O 1
ATOM 4512 N N . PHE A 1 568 ? -12.383 -19.937 -3.458 1.00 94.38 568 PHE A N 1
ATOM 4513 C CA . PHE A 1 568 ? -12.710 -21.100 -4.266 1.00 94.38 568 PHE A CA 1
ATOM 4514 C C . PHE A 1 568 ? -11.835 -21.129 -5.520 1.00 94.38 568 PHE A C 1
ATOM 4516 O O . PHE A 1 568 ? -12.109 -20.460 -6.523 1.00 94.38 568 PHE A O 1
ATOM 4523 N N . TYR A 1 569 ? -10.746 -21.890 -5.417 1.00 95.31 569 TYR A N 1
ATOM 4524 C CA . TYR A 1 569 ? -9.785 -22.124 -6.488 1.00 95.31 569 TYR A CA 1
ATOM 4525 C C . TYR A 1 569 ? -10.280 -23.227 -7.418 1.00 95.31 569 TYR A C 1
ATOM 4527 O O . TYR A 1 569 ? -10.794 -24.252 -6.970 1.00 95.31 569 TYR A O 1
ATOM 4535 N N . MET A 1 570 ? -10.097 -23.010 -8.714 1.00 97.56 570 MET A N 1
ATOM 4536 C CA . MET A 1 570 ? -10.424 -23.951 -9.772 1.00 97.56 570 MET A CA 1
ATOM 4537 C C . MET A 1 570 ? -9.264 -24.038 -10.756 1.00 97.56 570 MET A C 1
ATOM 4539 O O . MET A 1 570 ? -8.769 -23.027 -11.262 1.00 97.56 570 MET A O 1
ATOM 4543 N N . THR A 1 571 ? -8.890 -25.261 -11.099 1.00 97.50 571 THR A N 1
ATOM 4544 C CA . THR A 1 571 ? -8.125 -25.559 -12.310 1.00 97.50 571 THR A CA 1
ATOM 4545 C C . THR A 1 571 ? -8.927 -25.183 -13.559 1.00 97.50 571 THR A C 1
ATOM 4547 O O . THR A 1 571 ? -10.151 -25.032 -13.520 1.00 97.50 571 THR A O 1
ATOM 4550 N N . ALA A 1 572 ? -8.261 -25.079 -14.711 1.00 96.44 572 ALA A N 1
ATOM 4551 C CA . ALA A 1 572 ? -8.925 -24.826 -15.991 1.00 96.44 572 ALA A CA 1
ATOM 4552 C C . ALA A 1 572 ? -10.071 -25.825 -16.282 1.00 96.44 572 ALA A C 1
ATOM 4554 O O . ALA A 1 572 ? -11.139 -25.431 -16.752 1.00 96.44 572 ALA A O 1
ATOM 4555 N N . SER A 1 573 ? -9.883 -27.105 -15.952 1.00 97.12 573 SER A N 1
ATOM 4556 C CA . SER A 1 573 ? -10.903 -28.147 -16.127 1.00 97.12 573 SER A CA 1
ATOM 4557 C C . SER A 1 573 ? -12.100 -27.947 -15.195 1.00 97.12 573 SER A C 1
ATOM 4559 O O . SER A 1 573 ? -13.241 -27.971 -15.654 1.00 97.12 573 SER A O 1
ATOM 4561 N N . GLU A 1 574 ? -11.862 -27.666 -13.912 1.00 97.81 574 GLU A N 1
ATOM 4562 C CA . GLU A 1 574 ? -12.932 -27.385 -12.943 1.00 97.81 574 GLU A CA 1
ATOM 4563 C C . GLU A 1 574 ? -13.697 -26.106 -13.305 1.00 97.81 574 GLU A C 1
ATOM 4565 O O . GLU A 1 574 ? -14.922 -26.071 -13.216 1.00 97.81 574 GLU A O 1
ATOM 4570 N N . ALA A 1 575 ? -13.012 -25.071 -13.800 1.00 97.69 575 ALA A N 1
ATOM 4571 C CA . ALA A 1 575 ? -13.654 -23.841 -14.261 1.00 97.69 575 ALA A CA 1
ATOM 4572 C C . ALA A 1 575 ? -14.555 -24.073 -15.488 1.00 97.69 575 ALA A C 1
ATOM 4574 O O . ALA A 1 575 ? -15.587 -23.406 -15.633 1.00 97.69 575 ALA A O 1
ATOM 4575 N N . LYS A 1 576 ? -14.196 -25.026 -16.361 1.00 97.62 576 LYS A N 1
ATOM 4576 C CA . LYS A 1 576 ? -15.040 -25.467 -17.481 1.00 97.62 576 LYS A CA 1
ATOM 4577 C C . LYS A 1 576 ? -16.282 -26.195 -16.976 1.00 97.62 576 LYS A C 1
ATOM 4579 O O . LYS A 1 576 ? -17.388 -25.875 -17.401 1.00 97.62 576 LYS A O 1
ATOM 4584 N N . GLU A 1 577 ? -16.120 -27.129 -16.041 1.00 97.56 577 GLU A N 1
ATOM 4585 C CA . GLU A 1 577 ? -17.243 -27.844 -15.415 1.00 97.56 577 GLU A CA 1
ATOM 4586 C C . GLU A 1 577 ? -18.177 -26.903 -14.643 1.00 97.56 577 GLU A C 1
ATOM 4588 O O . GLU A 1 577 ? -19.399 -27.058 -14.670 1.00 97.56 577 GLU A O 1
ATOM 4593 N N . TYR A 1 578 ? -17.613 -25.883 -13.998 1.00 97.38 578 TYR A N 1
ATOM 4594 C CA . TYR A 1 578 ? -18.362 -24.846 -13.298 1.00 97.38 578 TYR A CA 1
ATOM 4595 C C . TYR A 1 578 ? -19.121 -23.909 -14.256 1.00 97.38 578 TYR A C 1
ATOM 4597 O O . TYR A 1 578 ? -20.091 -23.269 -13.846 1.00 97.38 578 TYR A O 1
ATOM 4605 N N . GLY A 1 579 ? -18.724 -23.839 -15.530 1.00 96.94 579 GLY A N 1
ATOM 4606 C CA . GLY A 1 579 ? -19.340 -22.995 -16.560 1.00 96.94 579 GLY A CA 1
ATOM 4607 C C . GLY A 1 579 ? -18.761 -21.579 -16.661 1.00 96.94 579 GLY A C 1
ATOM 4608 O O . GLY A 1 579 ? -19.314 -20.746 -17.386 1.00 96.94 579 GLY A O 1
ATOM 4609 N N . LEU A 1 580 ? -17.658 -21.293 -15.955 1.00 96.62 580 LEU A N 1
ATOM 4610 C CA . LEU A 1 580 ? -16.919 -20.024 -16.045 1.00 96.62 580 LEU A CA 1
ATOM 4611 C C . LEU A 1 580 ? -16.210 -19.863 -17.388 1.00 96.62 580 LEU A C 1
ATOM 4613 O O . LEU A 1 580 ? -16.141 -18.757 -17.921 1.00 96.62 580 LEU A O 1
ATOM 4617 N N . ILE A 1 581 ? -15.712 -20.967 -17.938 1.00 98.31 581 ILE A N 1
ATOM 4618 C CA . ILE A 1 581 ? -15.137 -21.028 -19.280 1.00 98.31 581 ILE A CA 1
ATOM 4619 C C . ILE A 1 581 ? -15.853 -22.098 -20.105 1.00 98.31 581 ILE A C 1
ATOM 4621 O O . ILE A 1 581 ? -16.529 -22.970 -19.564 1.00 98.31 581 ILE A O 1
ATOM 4625 N N . ASP A 1 582 ? -15.704 -22.030 -21.422 1.00 98.06 582 ASP A N 1
ATOM 4626 C CA . ASP A 1 582 ? -16.294 -22.976 -22.365 1.00 98.06 582 ASP A CA 1
ATOM 4627 C C . ASP A 1 582 ? -15.311 -24.100 -22.733 1.00 98.06 582 ASP A C 1
ATOM 4629 O O . ASP A 1 582 ? -15.722 -25.250 -22.903 1.00 98.06 582 ASP A O 1
ATOM 4633 N N . GLU A 1 583 ? -14.009 -23.806 -22.832 1.00 97.31 583 GLU A N 1
ATOM 4634 C CA . GLU A 1 583 ? -13.011 -24.785 -23.277 1.00 97.31 583 GLU A CA 1
ATOM 4635 C C . GLU A 1 583 ? -11.600 -24.527 -22.717 1.00 97.31 583 GLU A C 1
ATOM 4637 O O . GLU A 1 583 ? -11.196 -23.390 -22.474 1.00 97.31 583 GLU A O 1
ATOM 4642 N N . VAL A 1 584 ? -10.843 -25.612 -22.520 1.00 96.25 584 VAL A N 1
ATOM 4643 C CA . VAL A 1 584 ? -9.416 -25.572 -22.177 1.00 96.25 584 VAL A CA 1
ATOM 4644 C C . VAL A 1 584 ? -8.628 -25.739 -23.473 1.00 96.25 584 VAL A C 1
ATOM 4646 O O . VAL A 1 584 ? -8.794 -26.744 -24.161 1.00 96.25 584 VAL A O 1
ATOM 4649 N N . ILE A 1 585 ? -7.800 -24.757 -23.825 1.00 91.56 585 ILE A N 1
ATOM 4650 C CA . ILE A 1 585 ? -7.011 -24.788 -25.062 1.00 91.56 585 ILE A CA 1
ATOM 4651 C C . ILE A 1 585 ? -5.756 -25.626 -24.815 1.00 91.56 585 ILE A C 1
ATOM 4653 O O . ILE A 1 585 ? -4.814 -25.169 -24.170 1.00 91.56 585 ILE A O 1
ATOM 4657 N N . GLU A 1 586 ? -5.724 -26.842 -25.352 1.00 83.31 586 GLU A N 1
ATOM 4658 C CA . GLU A 1 586 ? -4.509 -27.655 -25.400 1.00 83.31 586 GLU A CA 1
ATOM 4659 C C . GLU A 1 586 ? -3.609 -27.219 -26.566 1.00 83.31 586 GLU A C 1
ATOM 4661 O O . GLU A 1 586 ? -4.079 -26.755 -27.608 1.00 83.31 586 GLU A O 1
ATOM 4666 N N . ALA A 1 587 ? -2.291 -27.355 -26.401 1.00 61.94 587 ALA A N 1
ATOM 4667 C CA . ALA A 1 587 ? -1.358 -27.094 -27.489 1.00 61.94 587 ALA A CA 1
ATOM 4668 C C . ALA A 1 587 ? -1.601 -28.106 -28.620 1.00 61.94 587 ALA A C 1
ATOM 4670 O O . ALA A 1 587 ? -1.281 -29.289 -28.490 1.00 61.94 587 ALA A O 1
ATOM 4671 N N . ASN A 1 588 ? -2.156 -27.642 -29.742 1.00 51.44 588 ASN A N 1
ATOM 4672 C CA . ASN A 1 588 ? -2.237 -28.451 -30.952 1.00 51.44 588 ASN A CA 1
ATOM 4673 C C . ASN A 1 588 ? -0.823 -28.851 -31.389 1.00 51.44 588 ASN A C 1
ATOM 4675 O O . ASN A 1 588 ? 0.050 -28.001 -31.551 1.00 51.44 588 ASN A O 1
ATOM 4679 N N . LYS A 1 589 ? -0.626 -30.143 -31.675 1.00 42.00 589 LYS A N 1
ATOM 4680 C CA . LYS A 1 589 ? 0.602 -30.698 -32.280 1.00 42.00 589 LYS A CA 1
ATOM 4681 C C . LYS A 1 589 ? 0.940 -30.115 -33.669 1.00 42.00 589 LYS A C 1
ATOM 4683 O O . LYS A 1 589 ? 1.978 -30.466 -34.219 1.00 42.00 589 LYS A O 1
ATOM 4688 N N . ASP A 1 590 ? 0.111 -29.211 -34.194 1.00 38.50 590 ASP A N 1
ATOM 4689 C CA . ASP A 1 590 ? 0.202 -28.637 -35.540 1.00 38.50 590 ASP A CA 1
ATOM 4690 C C . ASP A 1 590 ? 0.468 -27.120 -35.587 1.00 38.50 590 ASP A C 1
ATOM 4692 O O . ASP A 1 590 ? 0.442 -26.535 -36.670 1.00 38.50 590 ASP A O 1
ATOM 4696 N N . SER A 1 591 ? 0.765 -26.448 -34.468 1.00 36.81 591 SER A N 1
ATOM 4697 C CA . SER A 1 591 ? 1.295 -25.075 -34.527 1.00 36.81 591 SER A CA 1
ATOM 4698 C C . SER A 1 591 ? 2.773 -25.093 -34.945 1.00 36.81 591 SER A C 1
ATOM 4700 O O . SER A 1 591 ? 3.664 -25.050 -34.096 1.00 36.81 591 SER A O 1
ATOM 4702 N N . LYS A 1 592 ? 3.002 -25.235 -36.256 1.00 31.34 592 LYS A N 1
ATOM 4703 C CA . LYS A 1 592 ? 4.264 -24.930 -36.947 1.00 31.34 592 LYS A CA 1
ATOM 4704 C C . LYS A 1 592 ? 4.415 -23.440 -37.208 1.00 31.34 592 LYS A C 1
ATOM 4706 O O . LYS A 1 592 ? 3.387 -22.802 -37.532 1.00 31.34 592 LYS A O 1
#

Secondary structure (DSSP, 8-state):
-EEEEEEETTTEEEEEEEE-HHHHHHHHHHHHHHHHHH---TTS-TT---HHHHHHHH-HHHHHHHHHHHHHHHHHHHHHHHTT--EEEEEEEEEEE--TTS-EEEEEEEEEPPP-----HHHHHTT-PPPP----HHHHHHHHHHHHHHT-EEEE-SS---TT-EEEEEEE-HHHHTT-EEEEEEETTTTSS-HHHHHHHTTPPTT-EEEEEEEPPTT-S-TTTTT-EEEEEEEEEEEEEEEPPPSSHHHHHHTSS-SSHHHHHHHHHHHHHHHHHHHHHHHHHHHHHHHHHTT------HHHHHHHHHHHHHHHHHHHHHHH-S-HHHHHHHHT--HHHHHHHTHHHHHHHHHHHHHHHHHHHHTT----HHHHHHHHHHHHHHHHS---SS-----PEEEEEETTEEEEEEHHHHHHHTTEEEEESSB-HHHHHHHHHHHHHHHHH-SSS-EEEEEEE--B-HHHHHHHHHHHHHSSS-EEEEEEEEEETHHHHHHHTSPTT-EEE-TT-EEEE-PPP----SSHHHHHHHHHHHHHHHHHHHHHHHHHH---HHHHHHHHSS-EEEEHHHHHHHTS-SEE----TT--

Radius of gyration: 33.2 Å; chains: 1; bounding box: 80×63×95 Å

Foldseek 3Di:
DDKDWDADFLQKIKIKDKDFLVRLVVLLVVLLQVQQQVDDDPPDDRNGDDSVVSCVVCDVVNSQVSSLVVCCVVVVVVVCVVVVWAWDDDWDKAFPDTDRSGITIIMTMTHTQWDWDFDPLVVLLVVQDFDDDDDDPVLLVVVLVVLLQVPWDWAFDQFFAAAQWKFWKWKAWCVQPVRDTDIDIDGQPPCPDDVQVSVVRGRPGAQDKDKDKDAADLPPPQNVRRGDITIMIMHTHTIIHIGGDDQWQVSQCVVPPDNINVRVSVVSRVVSSVVVVVVSVVVSVVSSLLSRLVPIDDRHNPSQLLVLLVVVLVVVQVCCCVPVVDHVVVVCVSVVHDSVRSSVVCNVVSRSVSSSVSNVVVVCVVVVPDQDPVNVVVVVVVVVVCVVPPPDVPPPPPQDWDWDQDPVGIDIGGPQRVVLVVLEAEDAEEQDLVNLVVRLVSLVVVCVVPLAEEHEYEYDYQYHDLVSLVSSLVSCVPGSHQYQYEYDAEQEDSSLLVLLSGDPVRREYAQAYKYKAAADDDDDDDDPVRRVVRVVVSVVSRLVSLVSLCVRQVDDSVVSNVCHHHIHMDGRVRCCVSRSGVYHDDDPPPPD

pLDDT: mean 87.1, std 12.36, range [28.95, 98.62]

Sequence (592 aa):
MNYSVKKLEKSQIEVGFELSVEEFEEYIQKALLHLKEHVKIDGFRKGNVPKEMVEKEVGQENLLMEAGDLAVKKSYAKFVTENKLEPIGEPEVQIVKIAKGNPLLFKVKVSVLPDIELPNYKKIASQVKSSNILVDQKEIEEALRYLQKSRAKFSQEDRPAEAKDFVEIEYQNKDINGGKEIKDKFILGEGGFLKDFEDNIIGMKAGQEKEFISKFPENTPNKNLAGKDSNFKVKMISVQKMELPEINDEFAKALGVFDGLVSLKENLKEGITMEKNEEERQRKRGEMVSKITEKVKFDLPEKMVEYEQARLFEDLKNQIAKNFKMPFEDYLSSIKKTEEEIKASFTLEAEKRIKNFLVLRQIGKVENIEVSEKELEEEMNKVLKKYSMPTGRQAMPIVPTIVEKTQRGERVYDIFSRLLEERIVFLAGPVSDLNANIVIAQMLYLVSKDPKKDIKLYINSPGGSVTAGLAIYDTMQFIKCPVSTICIGLTASMAAIILGAGTKGKRFALPNAEILLHQVSGGTQGQATEIEITAKQIIKIKASINQILSKHTGQPIDRVEKDTDRDFYMTASEAKEYGLIDEVIEANKDSK